Protein AF-0000000068500309 (afdb_homodimer)

Sequence (448 aa):
MSNIVNDLVEDYIRVTLKEKEGFLKDLEIYAEENSVPIIHKEVSDLLKVLLKVQKPKRILEVGCAIGYSSIFFATIIGKDADIITVERNEKMIEKAKENIKLAGFDNNITILEGDAEEKLSQVQGEFDLIFIDAAKGQYKLFFDLVIDKLKDGGLLVSDNILYKGMVAHDDFVVRRKKTIVKRMRNYLDYICNCDYLSTSLVPIGDGVALSYKESKRGDVDGIKMSNIVNDLVEDYIRVTLKEKEGFLKDLEIYAEENSVPIIHKEVSDLLKVLLKVQKPKRILEVGCAIGYSSIFFATIIGKDADIITVERNEKMIEKAKENIKLAGFDNNITILEGDAEEKLSQVQGEFDLIFIDAAKGQYKLFFDLVIDKLKDGGLLVSDNILYKGMVAHDDFVVRRKKTIVKRMRNYLDYICNCDYLSTSLVPIGDGVALSYKESKRGDVDGIK

Solvent-accessible surface area (backbone atoms only — not comparable to full-atom values): 23558 Å² total; per-residue (Å²): 132,60,57,35,39,31,66,58,39,52,50,37,49,55,66,49,39,64,75,71,63,66,69,62,36,52,50,51,52,50,25,64,77,66,72,45,87,69,84,45,71,56,43,52,32,43,48,48,41,50,43,68,53,55,58,54,43,32,34,40,33,37,53,35,55,56,31,61,66,62,49,53,51,32,67,74,58,38,92,67,25,38,34,40,27,22,37,58,52,64,70,32,46,54,46,15,52,50,47,33,48,74,71,69,37,60,91,29,49,45,77,46,80,34,56,56,73,65,52,50,67,66,59,78,74,67,20,40,31,38,38,40,56,53,75,74,67,45,61,57,61,53,45,68,60,43,56,84,31,42,33,72,69,11,38,38,36,37,50,50,62,28,53,58,26,25,49,40,36,71,92,58,50,51,79,95,45,48,67,41,34,51,51,43,47,52,36,50,45,46,52,27,63,44,88,32,37,45,41,19,67,41,59,43,75,41,14,34,33,43,30,33,25,69,42,60,85,87,67,70,53,81,82,110,133,58,55,35,39,32,66,58,38,51,50,37,48,56,67,49,38,64,76,72,62,68,69,61,36,53,49,52,53,50,26,63,76,66,72,47,87,68,84,45,70,56,44,51,32,43,49,49,41,50,43,68,53,56,59,54,43,32,36,40,35,38,53,33,56,55,30,60,65,63,49,53,51,34,67,73,58,39,91,67,24,39,35,41,29,22,36,60,55,66,71,34,47,55,46,15,54,52,47,34,48,74,72,69,36,61,91,29,48,44,77,46,80,35,56,56,75,66,52,50,67,64,59,78,74,69,21,39,30,38,38,39,56,51,76,75,68,47,59,57,60,54,43,68,59,42,56,85,33,40,33,71,68,12,38,40,37,36,50,50,62,27,55,59,27,25,51,40,35,71,92,58,49,49,79,95,45,49,66,40,34,52,52,43,47,53,39,51,44,44,52,28,63,42,91,32,36,45,42,20,69,41,59,42,76,41,14,35,33,43,31,33,26,70,42,59,85,85,62,60,87,65,88,117

InterPro domains:
  IPR002935 Class I-like SAM-dependent O-methyltransferase [PF01596] (38-213)
  IPR002935 Class I-like SAM-dependent O-methyltransferase [PS51682] (1-214)
  IPR029063 S-adenosyl-L-methionine-dependent methyltransferase superfamily [G3DSA:3.40.50.150] (2-222)
  IPR029063 S-adenosyl-L-methionine-dependent methyltransferase superfamily [SSF53335] (32-214)
  IPR043675 tRNA 5-hydroxyuridine methyltransferase [MF_02217] (4-214)
  IPR050362 Cation-dependent O-methyltransferase [PTHR10509] (17-212)

Structure (mmCIF, N/CA/C/O backbone):
data_AF-0000000068500309-model_v1
#
loop_
_entity.id
_entity.type
_entity.pdbx_description
1 polymer 'tRNA 5-hydroxyuridine methyltransferase'
#
loop_
_atom_site.group_PDB
_atom_site.id
_atom_site.type_symbol
_atom_site.label_atom_id
_atom_site.label_alt_id
_atom_site.label_comp_id
_atom_site.label_asym_id
_atom_site.label_entity_id
_atom_site.label_seq_id
_atom_site.pdbx_PDB_ins_code
_atom_site.Cartn_x
_atom_site.Cartn_y
_atom_site.Cartn_z
_atom_site.occupancy
_atom_site.B_iso_or_equiv
_atom_site.auth_seq_id
_atom_site.auth_comp_id
_atom_site.auth_asym_id
_atom_site.auth_atom_id
_atom_site.pdbx_PDB_model_num
ATOM 1 N N . MET A 1 1 ? 8.82 1.185 20.797 1 58.12 1 MET A N 1
ATOM 2 C CA . MET A 1 1 ? 8.469 -0.054 20.109 1 58.12 1 MET A CA 1
ATOM 3 C C . MET A 1 1 ? 7.023 -0.018 19.625 1 58.12 1 MET A C 1
ATOM 5 O O . MET A 1 1 ? 6.137 0.463 20.344 1 58.12 1 MET A O 1
ATOM 9 N N . SER A 1 2 ? 6.789 -0.14 18.25 1 79.19 2 SER A N 1
ATOM 10 C CA . SER A 1 2 ? 5.398 -0.108 17.797 1 79.19 2 SER A CA 1
ATOM 11 C C . SER A 1 2 ? 4.691 -1.424 18.094 1 79.19 2 SER A C 1
ATOM 13 O O . SER A 1 2 ? 5.332 -2.473 18.188 1 79.19 2 SER A O 1
ATOM 15 N N . ASN A 1 3 ? 3.506 -1.514 18.703 1 91.06 3 ASN A N 1
ATOM 16 C CA . ASN A 1 3 ? 2.668 -2.697 18.875 1 91.06 3 ASN A CA 1
ATOM 17 C C . ASN A 1 3 ? 2.066 -3.156 17.547 1 91.06 3 ASN A C 1
ATOM 19 O O . ASN A 1 3 ? 1.072 -3.887 17.531 1 91.06 3 ASN A O 1
ATOM 23 N N . ILE A 1 4 ? 2.736 -2.715 16.5 1 96.38 4 ILE A N 1
ATOM 24 C CA . ILE A 1 4 ? 2.129 -2.973 15.203 1 96.38 4 ILE A CA 1
ATOM 25 C C . ILE A 1 4 ? 2.893 -4.086 14.484 1 96.38 4 ILE A C 1
ATOM 27 O O . ILE A 1 4 ? 2.43 -5.227 14.43 1 96.38 4 ILE A O 1
ATOM 31 N N . VAL A 1 5 ? 4.109 -3.848 14.016 1 96.88 5 VAL A N 1
ATOM 32 C CA . VAL A 1 5 ? 4.988 -4.805 13.352 1 96.88 5 VAL A CA 1
ATOM 33 C C . VAL A 1 5 ? 6.082 -5.262 14.312 1 96.88 5 VAL A C 1
ATOM 35 O O . VAL A 1 5 ? 6.59 -4.465 15.109 1 96.88 5 VAL A O 1
ATOM 38 N N . ASN A 1 6 ? 6.422 -6.551 14.227 1 96.06 6 ASN A N 1
ATOM 39 C CA . ASN A 1 6 ? 7.539 -7.07 15.016 1 96.06 6 ASN A CA 1
ATOM 40 C C . ASN A 1 6 ? 8.805 -6.238 14.812 1 96.06 6 ASN A C 1
ATOM 42 O O . ASN A 1 6 ? 9.164 -5.922 13.68 1 96.06 6 ASN A O 1
ATOM 46 N N . ASP A 1 7 ? 9.477 -5.902 15.906 1 95.56 7 ASP A N 1
ATOM 47 C CA . ASP A 1 7 ? 10.625 -5 15.859 1 95.56 7 ASP A CA 1
ATOM 48 C C . ASP A 1 7 ? 11.727 -5.559 14.969 1 95.56 7 ASP A C 1
ATOM 50 O O . ASP A 1 7 ? 12.391 -4.809 14.242 1 95.56 7 ASP A O 1
ATOM 54 N N . LEU A 1 8 ? 11.961 -6.82 15.023 1 96 8 LEU A N 1
ATOM 55 C CA . LEU A 1 8 ? 13.008 -7.449 14.219 1 96 8 LEU A CA 1
ATOM 56 C C . LEU A 1 8 ? 12.664 -7.379 12.734 1 96 8 LEU A C 1
ATOM 58 O O . LEU A 1 8 ? 13.547 -7.184 11.898 1 96 8 LEU A O 1
ATOM 62 N N . VAL A 1 9 ? 11.398 -7.543 12.43 1 97.31 9 VAL A N 1
ATOM 63 C CA . VAL A 1 9 ? 10.938 -7.465 11.047 1 97.31 9 VAL A CA 1
ATOM 64 C C . VAL A 1 9 ? 11.07 -6.031 10.539 1 97.31 9 VAL A C 1
ATOM 66 O O . VAL A 1 9 ? 11.562 -5.805 9.43 1 97.31 9 VAL A O 1
ATOM 69 N N . GLU A 1 10 ? 10.633 -5.09 11.32 1 96.94 10 GLU A N 1
ATOM 70 C CA . GLU A 1 10 ? 10.734 -3.68 10.953 1 96.94 10 GLU A CA 1
ATOM 71 C C . GLU A 1 10 ? 12.188 -3.275 10.719 1 96.94 10 GLU A C 1
ATOM 73 O O . GLU A 1 10 ? 12.484 -2.566 9.75 1 96.94 10 GLU A O 1
ATOM 78 N N . ASP A 1 11 ? 13.078 -3.666 11.625 1 96.81 11 ASP A N 1
ATOM 79 C CA . ASP A 1 11 ? 14.5 -3.369 11.484 1 96.81 11 ASP A CA 1
ATOM 80 C C . ASP A 1 11 ? 15.062 -3.975 10.203 1 96.81 11 ASP A C 1
ATOM 82 O O . ASP A 1 11 ? 15.844 -3.33 9.5 1 96.81 11 ASP A O 1
ATOM 86 N N . TYR A 1 12 ? 14.719 -5.23 9.938 1 98.06 12 TYR A N 1
ATOM 87 C CA . TYR A 1 12 ? 15.172 -5.898 8.719 1 98.06 12 TYR A CA 1
ATOM 88 C C . TYR A 1 12 ? 14.758 -5.109 7.48 1 98.06 12 TYR A C 1
ATOM 90 O O . TYR A 1 12 ? 15.57 -4.898 6.574 1 98.06 12 TYR A O 1
ATOM 98 N N . ILE A 1 13 ? 13.477 -4.691 7.418 1 98.25 13 ILE A N 1
ATOM 99 C CA . ILE A 1 13 ? 12.945 -3.934 6.289 1 98.25 13 ILE A CA 1
ATOM 100 C C . ILE A 1 13 ? 13.734 -2.637 6.125 1 98.25 13 ILE A C 1
ATOM 102 O O . ILE A 1 13 ? 14.211 -2.328 5.027 1 98.25 13 ILE A O 1
ATOM 106 N N . ARG A 1 14 ? 13.953 -1.933 7.203 1 96.88 14 ARG A N 1
ATOM 107 C CA . ARG A 1 14 ? 14.609 -0.63 7.156 1 96.88 14 ARG A CA 1
ATOM 108 C C . ARG A 1 14 ? 16.062 -0.764 6.719 1 96.88 14 ARG A C 1
ATOM 110 O O . ARG A 1 14 ? 16.562 0.066 5.961 1 96.88 14 ARG A O 1
ATOM 117 N N . VAL A 1 15 ? 16.672 -1.811 7.133 1 96.75 15 VAL A N 1
ATOM 118 C CA . VAL A 1 15 ? 18.078 -2.02 6.812 1 96.75 15 VAL A CA 1
ATOM 119 C C . VAL A 1 15 ? 18.219 -2.475 5.363 1 96.75 15 VAL A C 1
ATOM 121 O O . VAL A 1 15 ? 19.172 -2.115 4.684 1 96.75 15 VAL A O 1
ATOM 124 N N . THR A 1 16 ? 17.266 -3.279 4.844 1 97.69 16 THR A N 1
ATOM 125 C CA . THR A 1 16 ? 17.328 -3.854 3.504 1 97.69 16 THR A CA 1
ATOM 126 C C . THR A 1 16 ? 17.062 -2.787 2.447 1 97.69 16 THR A C 1
ATOM 128 O O . THR A 1 16 ? 17.609 -2.838 1.348 1 97.69 16 THR A O 1
ATOM 131 N N . LEU A 1 17 ? 16.203 -1.835 2.801 1 96.88 17 LEU A N 1
ATOM 132 C CA . LEU A 1 17 ? 15.852 -0.767 1.873 1 96.88 17 LEU A CA 1
ATOM 133 C C . LEU A 1 17 ? 17.031 0.166 1.637 1 96.88 17 LEU A C 1
ATOM 135 O O . LEU A 1 17 ? 17.812 0.425 2.553 1 96.88 17 LEU A O 1
ATOM 139 N N . LYS A 1 18 ? 17.062 0.677 0.474 1 93.25 18 LYS A N 1
ATOM 140 C CA . LYS A 1 18 ? 18.125 1.622 0.119 1 93.25 18 LYS A CA 1
ATOM 141 C C . LYS A 1 18 ? 17.984 2.916 0.917 1 93.25 18 LYS A C 1
ATOM 143 O O . LYS A 1 18 ? 16.891 3.424 1.112 1 93.25 18 LYS A O 1
ATOM 148 N N . GLU A 1 19 ? 19.094 3.469 1.342 1 93.12 19 GLU A N 1
ATOM 149 C CA . GLU A 1 19 ? 19.094 4.742 2.055 1 93.12 19 GLU A CA 1
ATOM 150 C C . GLU A 1 19 ? 18.844 5.91 1.101 1 93.12 19 GLU A C 1
ATOM 152 O O . GLU A 1 19 ? 19.203 5.84 -0.077 1 93.12 19 GLU A O 1
ATOM 157 N N . LYS A 1 20 ? 18.25 6.918 1.725 1 94.06 20 LYS A N 1
ATOM 158 C CA . LYS A 1 20 ? 18.188 8.164 0.96 1 94.06 20 LYS A CA 1
ATOM 159 C C . LYS A 1 20 ? 19.562 8.789 0.806 1 94.06 20 LYS A C 1
ATOM 161 O O . LYS A 1 20 ? 20.484 8.484 1.575 1 94.06 20 LYS A O 1
ATOM 166 N N . GLU A 1 21 ? 19.688 9.57 -0.241 1 92.38 21 GLU A N 1
ATOM 167 C CA . GLU A 1 21 ? 20.953 10.25 -0.489 1 92.38 21 GLU A CA 1
ATOM 168 C C . GLU A 1 21 ? 20.734 11.758 -0.633 1 92.38 21 GLU A C 1
ATOM 170 O O . GLU A 1 21 ? 19.609 12.227 -0.734 1 92.38 21 GLU A O 1
ATOM 175 N N . GLY A 1 22 ? 21.781 12.484 -0.494 1 95.25 22 GLY A N 1
ATOM 176 C CA . GLY A 1 22 ? 21.734 13.922 -0.73 1 95.25 22 GLY A CA 1
ATOM 177 C C . GLY A 1 22 ? 20.969 14.68 0.341 1 95.25 22 GLY A C 1
ATOM 178 O O . GLY A 1 22 ? 21.109 14.383 1.53 1 95.25 22 GLY A O 1
ATOM 179 N N . PHE A 1 23 ? 20.25 15.648 -0.153 1 96.81 23 PHE A N 1
ATOM 180 C CA . PHE A 1 23 ? 19.625 16.594 0.76 1 96.81 23 PHE A CA 1
ATOM 181 C C . PHE A 1 23 ? 18.562 15.914 1.603 1 96.81 23 PHE A C 1
ATOM 183 O O . PHE A 1 23 ? 18.359 16.266 2.766 1 96.81 23 PHE A O 1
ATOM 190 N N . LEU A 1 24 ? 17.875 14.961 1.101 1 97.62 24 LEU A N 1
ATOM 191 C CA . LEU A 1 24 ? 16.875 14.227 1.861 1 97.62 24 LEU A CA 1
ATOM 192 C C . LEU A 1 24 ? 17.5 13.516 3.053 1 97.62 24 LEU A C 1
ATOM 194 O O . LEU A 1 24 ? 16.906 13.469 4.137 1 97.62 24 LEU A O 1
ATOM 198 N N . LYS A 1 25 ? 18.656 12.938 2.842 1 97.75 25 LYS A N 1
ATOM 199 C CA . LYS A 1 25 ? 19.359 12.289 3.945 1 97.75 25 LYS A CA 1
ATOM 200 C C . LYS A 1 25 ? 19.719 13.305 5.031 1 97.75 25 LYS A C 1
ATOM 202 O O . LYS A 1 25 ? 19.594 13.016 6.223 1 97.75 25 LYS A O 1
ATOM 207 N N . ASP A 1 26 ? 20.141 14.508 4.586 1 98 26 ASP A N 1
ATOM 208 C CA . ASP A 1 26 ? 20.453 15.586 5.523 1 98 26 ASP A CA 1
ATOM 209 C C . ASP A 1 26 ? 19.219 15.953 6.359 1 98 26 ASP A C 1
ATOM 211 O O . ASP A 1 26 ? 19.344 16.203 7.559 1 98 26 ASP A O 1
ATOM 215 N N . LEU A 1 27 ? 18.094 15.992 5.707 1 98.25 27 LEU A N 1
ATOM 216 C CA . LEU A 1 27 ? 16.859 16.328 6.406 1 98.25 27 LEU A CA 1
ATOM 217 C C . LEU A 1 27 ? 16.5 15.25 7.43 1 98.25 27 LEU A C 1
ATOM 219 O O . LEU A 1 27 ? 16.016 15.562 8.516 1 98.25 27 LEU A O 1
ATOM 223 N N . GLU A 1 28 ? 16.719 13.984 7.074 1 97.94 28 GLU A N 1
ATOM 224 C CA . GLU A 1 28 ? 16.469 12.891 8.008 1 97.94 28 GLU A CA 1
ATOM 225 C C . GLU A 1 28 ? 17.344 13.016 9.258 1 97.94 28 GLU A C 1
ATOM 227 O O . GLU A 1 28 ? 16.859 12.812 10.375 1 97.94 28 GLU A O 1
ATOM 232 N N . ILE A 1 29 ? 18.594 13.328 9.07 1 97.88 29 ILE A N 1
ATOM 233 C CA . ILE A 1 29 ? 19.531 13.5 10.172 1 97.88 29 ILE A CA 1
ATOM 234 C C . ILE A 1 29 ? 19.078 14.648 11.062 1 97.88 29 ILE A C 1
ATOM 236 O O . ILE A 1 29 ? 19 14.508 12.289 1 97.88 29 ILE A O 1
ATOM 240 N N . TYR A 1 30 ? 18.734 15.773 10.406 1 98.12 30 TYR A N 1
ATOM 241 C CA . TYR A 1 30 ? 18.266 16.938 11.156 1 98.12 30 TYR A CA 1
ATOM 242 C C . TYR A 1 30 ? 17.031 16.578 11.984 1 98.12 30 TYR A C 1
ATOM 244 O O . TYR A 1 30 ? 16.938 16.953 13.156 1 98.12 30 TYR A O 1
ATOM 252 N N . ALA A 1 31 ? 16.062 15.938 11.32 1 97.69 31 ALA A N 1
ATOM 253 C CA . ALA A 1 31 ? 14.812 15.578 11.992 1 97.69 31 ALA A CA 1
ATOM 254 C C . ALA A 1 31 ? 15.086 14.719 13.227 1 97.69 31 ALA A C 1
ATOM 256 O O . ALA A 1 31 ? 14.477 14.93 14.281 1 97.69 31 ALA A O 1
ATOM 257 N N . GLU A 1 32 ? 15.984 13.734 13.102 1 96.94 32 GLU A N 1
ATOM 258 C CA . GLU A 1 32 ? 16.344 12.867 14.211 1 96.94 32 GLU A CA 1
ATOM 259 C C . GLU A 1 32 ? 17.016 13.656 15.336 1 96.94 32 GLU A C 1
ATOM 261 O O . GLU A 1 32 ? 16.641 13.523 16.5 1 96.94 32 GLU A O 1
ATOM 266 N N . GLU A 1 33 ? 17.906 14.539 15.047 1 97.88 33 GLU A N 1
ATOM 267 C CA . GLU A 1 33 ? 18.672 15.305 16.016 1 97.88 33 GLU A CA 1
ATOM 268 C C . GLU A 1 33 ? 17.797 16.312 16.75 1 97.88 33 GLU A C 1
ATOM 270 O O . GLU A 1 33 ? 18.062 16.641 17.922 1 97.88 33 GLU A O 1
ATOM 275 N N . ASN A 1 34 ? 16.781 16.766 16.078 1 97.44 34 ASN A N 1
ATOM 276 C CA . ASN A 1 34 ? 15.953 17.812 16.656 1 97.44 34 ASN A CA 1
ATOM 277 C C . ASN A 1 34 ? 14.57 17.297 17.047 1 97.44 34 ASN A C 1
ATOM 279 O O . ASN A 1 34 ? 13.664 18.078 17.328 1 97.44 34 ASN A O 1
ATOM 283 N N . SER A 1 35 ? 14.344 15.992 16.922 1 96.12 35 SER A N 1
ATOM 284 C CA . SER A 1 35 ? 13.125 15.305 17.344 1 96.12 35 SER A CA 1
ATOM 285 C C . SER A 1 35 ? 11.914 15.82 16.578 1 96.12 35 SER A C 1
ATOM 287 O O . SER A 1 35 ? 10.875 16.109 17.172 1 96.12 35 SER A O 1
ATOM 289 N N . VAL A 1 36 ? 12.109 16.141 15.312 1 95.12 36 VAL A N 1
ATOM 290 C CA . VAL A 1 36 ? 11.016 16.5 14.406 1 95.12 36 VAL A CA 1
ATOM 291 C C . VAL A 1 36 ? 10.438 15.227 13.789 1 95.12 36 VAL A C 1
ATOM 293 O O . VAL A 1 36 ? 11.148 14.461 13.133 1 95.12 36 VAL A O 1
ATOM 296 N N . PRO A 1 37 ? 9.242 14.961 13.977 1 92.19 37 PRO A N 1
ATOM 297 C CA . PRO A 1 37 ? 8.656 13.758 13.375 1 92.19 37 PRO A CA 1
ATOM 298 C C . PRO A 1 37 ? 8.539 13.852 11.859 1 92.19 37 PRO A C 1
ATOM 300 O O . PRO A 1 37 ? 8.094 14.867 11.328 1 92.19 37 PRO A O 1
ATOM 303 N N . ILE A 1 38 ? 9.023 12.859 11.195 1 95 38 ILE A N 1
ATOM 304 C CA . ILE A 1 38 ? 8.852 12.68 9.758 1 95 38 ILE A CA 1
ATOM 305 C C . ILE A 1 38 ? 8.406 11.25 9.461 1 95 38 ILE A C 1
ATOM 307 O O . ILE A 1 38 ? 8.414 10.391 10.352 1 95 38 ILE A O 1
ATOM 311 N N . ILE A 1 39 ? 7.93 11.031 8.258 1 94.88 39 ILE A N 1
ATOM 312 C CA . ILE A 1 39 ? 7.5 9.68 7.898 1 94.88 39 ILE A CA 1
ATOM 313 C C . ILE A 1 39 ? 8.68 8.719 7.984 1 94.88 39 ILE A C 1
ATOM 315 O O . ILE A 1 39 ? 9.82 9.102 7.699 1 94.88 39 ILE A O 1
ATOM 319 N N . HIS A 1 40 ? 8.414 7.516 8.328 1 94.62 40 HIS A N 1
ATOM 320 C CA . HIS A 1 40 ? 9.43 6.48 8.453 1 94.62 40 HIS A CA 1
ATOM 321 C C . HIS A 1 40 ? 9.961 6.059 7.086 1 94.62 40 HIS A C 1
ATOM 323 O O . HIS 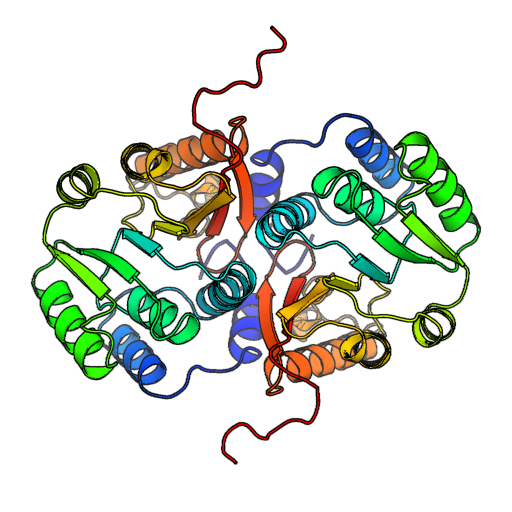A 1 40 ? 9.297 6.262 6.07 1 94.62 40 HIS A O 1
ATOM 329 N N . LYS A 1 41 ? 11.109 5.5 7.098 1 96.06 41 LYS A N 1
ATOM 330 C CA . LYS A 1 41 ? 11.812 5.098 5.879 1 96.06 41 LYS A CA 1
ATOM 331 C C . LYS A 1 41 ? 10.953 4.172 5.027 1 96.06 41 LYS A C 1
ATOM 333 O O . LYS A 1 41 ? 10.812 4.383 3.818 1 96.06 41 LYS A O 1
ATOM 338 N N . GLU A 1 42 ? 10.391 3.156 5.629 1 97.5 42 GLU A N 1
ATOM 339 C CA . GLU A 1 42 ? 9.617 2.168 4.887 1 97.5 42 GLU A CA 1
ATOM 340 C C . GLU A 1 42 ? 8.328 2.779 4.336 1 97.5 42 GLU A C 1
ATOM 342 O O . GLU A 1 42 ? 7.836 2.361 3.287 1 97.5 42 GLU A O 1
ATOM 347 N N . VAL A 1 43 ? 7.801 3.771 5.039 1 97.88 43 VAL A N 1
ATOM 348 C CA . VAL A 1 43 ? 6.613 4.465 4.551 1 97.88 43 VAL A CA 1
ATOM 349 C C . VAL A 1 43 ? 6.973 5.297 3.322 1 97.88 43 VAL A C 1
ATOM 351 O O . VAL A 1 43 ? 6.246 5.289 2.326 1 97.88 43 VAL A O 1
ATOM 354 N N . SER A 1 44 ? 8.094 6.008 3.414 1 97.94 44 SER A N 1
ATOM 355 C CA . SER A 1 44 ? 8.508 6.828 2.281 1 97.94 44 SER A CA 1
ATOM 356 C C . SER A 1 44 ? 8.734 5.977 1.035 1 97.94 44 SER A C 1
ATOM 358 O O . SER A 1 44 ? 8.445 6.414 -0.081 1 97.94 44 SER A O 1
ATOM 360 N N . ASP A 1 45 ? 9.234 4.746 1.181 1 98.19 45 ASP A N 1
ATOM 361 C CA . ASP A 1 45 ? 9.492 3.887 0.029 1 98.19 45 ASP A CA 1
ATOM 362 C C . ASP A 1 45 ? 8.188 3.373 -0.574 1 98.19 45 ASP A C 1
ATOM 364 O O . ASP A 1 45 ? 8.086 3.197 -1.79 1 98.19 45 ASP A O 1
ATOM 368 N N . LEU A 1 46 ? 7.211 3.1 0.295 1 98.69 46 LEU A N 1
ATOM 369 C CA . LEU A 1 46 ? 5.883 2.777 -0.217 1 98.69 46 LEU A CA 1
ATOM 370 C C . LEU A 1 46 ? 5.309 3.947 -1.007 1 98.69 46 LEU A C 1
ATOM 372 O O . LEU A 1 46 ? 4.809 3.766 -2.121 1 98.69 46 LEU A O 1
ATOM 376 N N . LEU A 1 47 ? 5.414 5.117 -0.476 1 98.56 47 LEU A N 1
ATOM 377 C CA . LEU A 1 47 ? 4.898 6.312 -1.136 1 98.56 47 LEU A CA 1
ATOM 378 C C . LEU A 1 47 ? 5.641 6.578 -2.441 1 98.56 47 LEU A C 1
ATOM 380 O O . LEU A 1 47 ? 5.039 7.023 -3.422 1 98.56 47 LEU A O 1
ATOM 384 N N . LYS A 1 48 ? 6.938 6.301 -2.434 1 98.44 48 LYS A N 1
ATOM 385 C CA . LYS A 1 48 ? 7.719 6.461 -3.654 1 98.44 48 LYS A CA 1
ATOM 386 C C . LYS A 1 48 ? 7.148 5.613 -4.789 1 98.44 48 LYS A C 1
ATOM 388 O O . LYS A 1 48 ? 6.941 6.109 -5.898 1 98.44 48 LYS A O 1
ATOM 393 N N . VAL A 1 49 ? 6.883 4.371 -4.5 1 98.69 49 VAL A N 1
ATOM 394 C CA . VAL A 1 49 ? 6.332 3.477 -5.512 1 98.69 49 VAL A CA 1
ATOM 395 C C . VAL A 1 49 ? 4.969 3.986 -5.969 1 98.69 49 VAL A C 1
ATOM 397 O O . VAL A 1 49 ? 4.688 4.039 -7.168 1 98.69 49 VAL A O 1
ATOM 400 N N . LEU A 1 50 ? 4.133 4.418 -5.031 1 98.62 50 LEU A N 1
ATOM 401 C CA . LEU A 1 50 ? 2.795 4.91 -5.348 1 98.62 50 LEU A CA 1
ATOM 402 C C . LEU A 1 50 ? 2.865 6.152 -6.227 1 98.62 50 LEU A C 1
ATOM 404 O O . LEU A 1 50 ? 2.105 6.277 -7.191 1 98.62 50 LEU A O 1
ATOM 408 N N . LEU A 1 51 ? 3.756 7.035 -5.918 1 98.38 51 LEU A N 1
ATOM 409 C CA . LEU A 1 51 ? 3.912 8.273 -6.68 1 98.38 51 LEU A CA 1
ATOM 410 C C . LEU A 1 51 ? 4.375 7.973 -8.102 1 98.38 51 LEU A C 1
ATOM 412 O O . LEU A 1 51 ? 3.912 8.609 -9.055 1 98.38 51 LEU A O 1
ATOM 416 N N . LYS A 1 52 ? 5.277 7.043 -8.227 1 98 52 LYS A N 1
ATOM 417 C CA . LYS A 1 52 ? 5.805 6.684 -9.539 1 98 52 LYS A CA 1
ATOM 418 C C . LYS A 1 52 ? 4.734 6.012 -10.398 1 98 52 LYS A C 1
ATOM 420 O O . LYS A 1 52 ? 4.691 6.207 -11.609 1 98 52 LYS A O 1
ATOM 425 N N . VAL A 1 53 ? 3.912 5.262 -9.75 1 97.88 53 VAL A N 1
ATOM 426 C CA . VAL A 1 53 ? 2.85 4.559 -10.461 1 97.88 53 VAL A CA 1
ATOM 427 C C . VAL A 1 53 ? 1.756 5.543 -10.859 1 97.88 53 VAL A C 1
ATOM 429 O O . VAL A 1 53 ? 1.288 5.531 -12 1 97.88 53 VAL A O 1
ATOM 432 N N . GLN A 1 54 ? 1.359 6.398 -9.969 1 97.56 54 GLN A N 1
ATOM 433 C CA . GLN A 1 54 ? 0.227 7.297 -10.18 1 97.56 54 GLN A CA 1
ATOM 434 C C . GLN A 1 54 ? 0.632 8.508 -11.008 1 97.56 54 GLN A C 1
ATOM 436 O O . GLN A 1 54 ? -0.17 9.031 -11.781 1 97.56 54 GLN A O 1
ATOM 441 N N . LYS A 1 55 ? 1.818 9.031 -10.695 1 96.69 55 LYS A N 1
ATOM 442 C CA . LYS A 1 55 ? 2.357 10.242 -11.305 1 96.69 55 LYS A CA 1
ATOM 443 C C . LYS A 1 55 ? 1.431 11.43 -11.078 1 96.69 55 LYS A C 1
ATOM 445 O O . LYS A 1 55 ? 1.063 12.133 -12.023 1 96.69 55 LYS A O 1
ATOM 450 N N . PRO A 1 56 ? 1.177 11.68 -9.805 1 97.75 56 PRO A N 1
ATOM 451 C CA . PRO A 1 56 ? 0.327 12.836 -9.508 1 97.75 56 PRO A CA 1
ATOM 452 C C . PRO A 1 56 ? 1.003 14.164 -9.836 1 97.75 56 PRO A C 1
ATOM 454 O O . PRO A 1 56 ? 2.219 14.297 -9.672 1 97.75 56 PRO A O 1
ATOM 457 N N . LYS A 1 57 ? 0.24 15.086 -10.258 1 96.25 57 LYS A N 1
ATOM 458 C CA . LYS A 1 57 ? 0.769 16.422 -10.539 1 96.25 57 LYS A CA 1
ATOM 459 C C . LYS A 1 57 ? 0.47 17.375 -9.391 1 96.25 57 LYS A C 1
ATOM 461 O O . LYS A 1 57 ? 1.345 18.141 -8.969 1 96.25 57 LYS A O 1
ATOM 466 N N . ARG A 1 58 ? -0.743 17.375 -8.93 1 98.56 58 ARG A N 1
ATOM 467 C CA . ARG A 1 58 ? -1.151 18.281 -7.859 1 98.56 58 ARG A CA 1
ATOM 468 C C . ARG A 1 58 ? -1.399 17.516 -6.562 1 98.56 58 ARG A C 1
ATOM 470 O O . ARG A 1 58 ? -2.25 16.625 -6.516 1 98.56 58 ARG A O 1
ATOM 477 N N . ILE A 1 59 ? -0.671 17.891 -5.469 1 98.69 59 ILE A N 1
ATOM 478 C CA . ILE A 1 59 ? -0.734 17.203 -4.188 1 98.69 59 ILE A CA 1
ATOM 479 C C . ILE A 1 59 ? -1.099 18.188 -3.084 1 98.69 59 ILE A C 1
ATOM 481 O O . ILE A 1 59 ? -0.584 19.312 -3.049 1 98.69 59 ILE A O 1
ATOM 485 N N . LEU A 1 60 ? -2.033 17.812 -2.26 1 98.25 60 LEU A N 1
ATOM 486 C CA . LEU A 1 60 ? -2.354 18.531 -1.036 1 98.25 60 LEU A CA 1
ATOM 487 C C . LEU A 1 60 ? -1.864 17.781 0.191 1 98.25 60 LEU A C 1
ATOM 489 O O . LEU A 1 60 ? -2.203 16.609 0.375 1 98.25 60 LEU A O 1
ATOM 493 N N . GLU A 1 61 ? -1.05 18.422 0.988 1 97.12 61 GLU A N 1
ATOM 494 C CA . GLU A 1 61 ? -0.5 17.844 2.209 1 97.12 61 GLU A CA 1
ATOM 495 C C . GLU A 1 61 ? -1.003 18.578 3.445 1 97.12 61 GLU A C 1
ATOM 497 O O . GLU A 1 61 ? -0.927 19.797 3.516 1 97.12 61 GLU A O 1
ATOM 502 N N . VAL A 1 62 ? -1.525 17.797 4.383 1 94.69 62 VAL A N 1
ATOM 503 C CA . VAL A 1 62 ? -1.927 18.344 5.672 1 94.69 62 VAL A CA 1
ATOM 504 C C . VAL A 1 62 ? -0.855 18.047 6.719 1 94.69 62 VAL A C 1
ATOM 506 O O . VAL A 1 62 ? -0.719 16.906 7.172 1 94.69 62 VAL A O 1
ATOM 509 N N . GLY A 1 63 ? -0.128 19.062 7.148 1 93.5 63 GLY A N 1
ATOM 510 C CA . GLY A 1 63 ? 1.019 18.906 8.023 1 93.5 63 GLY A CA 1
ATOM 511 C C . GLY A 1 63 ? 2.346 18.969 7.293 1 93.5 63 GLY A C 1
ATOM 512 O O . GLY A 1 63 ? 2.791 17.953 6.738 1 93.5 63 GLY A O 1
ATOM 513 N N . CYS A 1 64 ? 3.016 20.062 7.441 1 95.19 64 CYS A N 1
ATOM 514 C CA . CYS A 1 64 ? 4.238 20.312 6.684 1 95.19 64 CYS A CA 1
ATOM 515 C C . CYS A 1 64 ? 5.473 19.984 7.516 1 95.19 64 CYS A C 1
ATOM 517 O O . CYS A 1 64 ? 6.449 19.438 6.996 1 95.19 64 CYS A O 1
ATOM 519 N N . ALA A 1 65 ? 5.414 20.297 8.852 1 95.75 65 ALA A N 1
ATOM 520 C CA . ALA A 1 65 ? 6.59 20.25 9.719 1 95.75 65 ALA A CA 1
ATOM 521 C C . ALA A 1 65 ? 7.777 20.953 9.062 1 95.75 65 ALA A C 1
ATOM 523 O O . ALA A 1 65 ? 7.691 22.141 8.719 1 95.75 65 ALA A O 1
ATOM 524 N N . ILE A 1 66 ? 8.844 20.219 8.75 1 97.81 66 ILE A N 1
ATOM 525 C CA . ILE A 1 66 ? 10.031 20.875 8.211 1 97.81 66 ILE A CA 1
ATOM 526 C C . ILE A 1 66 ? 10.078 20.688 6.695 1 97.81 66 ILE A C 1
ATOM 528 O O . ILE A 1 66 ? 11.109 20.922 6.066 1 97.81 66 ILE A O 1
ATOM 532 N N . GLY A 1 67 ? 9.039 20.141 6.109 1 98.06 67 GLY A N 1
ATOM 533 C CA . GLY A 1 67 ? 8.898 20.047 4.664 1 98.06 67 GLY A CA 1
ATOM 534 C C . GLY A 1 67 ? 9.453 18.766 4.094 1 98.06 67 GLY A C 1
ATOM 535 O O . GLY A 1 67 ? 9.672 18.656 2.885 1 98.06 67 GLY A O 1
ATOM 536 N N . TYR A 1 68 ? 9.688 17.75 4.918 1 98.19 68 TYR A N 1
ATOM 537 C CA . TYR A 1 68 ? 10.336 16.516 4.465 1 98.19 68 TYR A CA 1
ATOM 538 C C . TYR A 1 68 ? 9.484 15.812 3.412 1 98.19 68 TYR A C 1
ATOM 540 O O . TYR A 1 68 ? 9.961 15.523 2.314 1 98.19 68 TYR A O 1
ATOM 548 N N . SER A 1 69 ? 8.195 15.57 3.711 1 97.88 69 SER A N 1
ATOM 549 C CA . SER A 1 69 ? 7.344 14.82 2.797 1 97.88 69 SER A CA 1
ATOM 550 C C . SER A 1 69 ? 7.113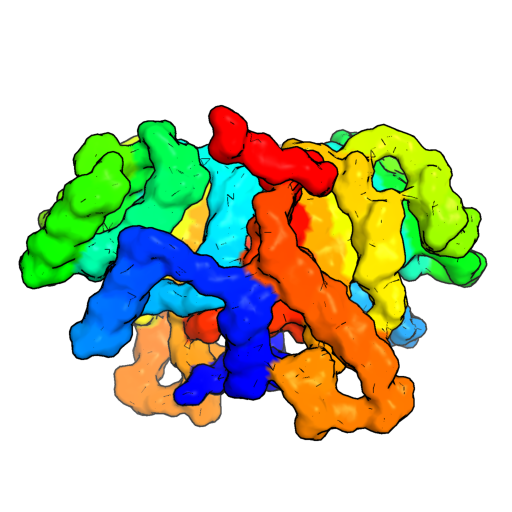 15.586 1.499 1 97.88 69 SER A C 1
ATOM 552 O O . SER A 1 69 ? 7.188 15.008 0.411 1 97.88 69 SER A O 1
ATOM 554 N N . SER A 1 70 ? 6.902 16.875 1.612 1 98.06 70 SER A N 1
ATOM 555 C CA . SER A 1 70 ? 6.695 17.688 0.422 1 98.06 70 SER A CA 1
ATOM 556 C C . SER A 1 70 ? 7.91 17.641 -0.499 1 98.06 70 SER A C 1
ATOM 558 O O . SER A 1 70 ? 7.77 17.484 -1.714 1 98.06 70 SER A O 1
ATOM 560 N N . ILE A 1 71 ? 9.07 17.797 0.083 1 98.44 71 ILE A N 1
ATOM 561 C CA . ILE A 1 71 ? 10.305 17.781 -0.69 1 98.44 71 ILE A CA 1
ATOM 562 C C . ILE A 1 71 ? 10.516 16.391 -1.295 1 98.44 71 ILE A C 1
ATOM 564 O O . ILE A 1 71 ? 10.898 16.266 -2.459 1 98.44 71 ILE A O 1
ATOM 568 N N . PHE A 1 72 ? 10.234 15.359 -0.489 1 98.38 72 PHE A N 1
ATOM 569 C CA . PHE A 1 72 ? 10.336 13.984 -0.955 1 98.38 72 PHE A CA 1
ATOM 570 C C . PHE A 1 72 ? 9.438 13.758 -2.166 1 98.38 72 PHE A C 1
ATOM 572 O O . PHE A 1 72 ? 9.875 13.203 -3.176 1 98.38 72 PHE A O 1
ATOM 579 N N . PHE A 1 73 ? 8.133 14.266 -2.104 1 98.44 73 PHE A N 1
ATOM 580 C CA . PHE A 1 73 ? 7.199 14.141 -3.213 1 98.44 73 PHE A CA 1
ATOM 581 C C . PHE A 1 73 ? 7.727 14.867 -4.449 1 98.44 73 PHE A C 1
ATOM 583 O O . PHE A 1 73 ? 7.727 14.305 -5.547 1 98.44 73 PHE A O 1
ATOM 590 N N . ALA A 1 74 ? 8.227 16.047 -4.25 1 98.19 74 ALA A N 1
ATOM 591 C CA . ALA A 1 74 ? 8.711 16.859 -5.359 1 98.19 74 ALA A CA 1
ATOM 592 C C . ALA A 1 74 ? 9.914 16.203 -6.031 1 98.19 74 ALA A C 1
ATOM 594 O O . ALA A 1 74 ? 10.07 16.281 -7.254 1 98.19 74 ALA A O 1
ATOM 595 N N . THR A 1 75 ? 10.742 15.586 -5.223 1 97.56 75 THR A N 1
ATOM 596 C CA . THR A 1 75 ? 11.93 14.922 -5.75 1 97.56 75 THR A CA 1
ATOM 597 C C . THR A 1 75 ? 11.531 13.773 -6.676 1 97.56 75 THR A C 1
ATOM 599 O O . THR A 1 75 ? 12.211 13.516 -7.672 1 97.56 75 THR A O 1
ATOM 602 N N . ILE A 1 76 ? 10.461 13.109 -6.363 1 96.88 76 ILE A N 1
ATOM 603 C CA . ILE A 1 76 ? 10.023 11.953 -7.137 1 96.88 76 ILE A CA 1
ATOM 604 C C . ILE A 1 76 ? 9.289 12.422 -8.391 1 96.88 76 ILE A C 1
ATOM 606 O O . ILE A 1 76 ? 9.516 11.891 -9.484 1 96.88 76 ILE A O 1
ATOM 610 N N . ILE A 1 77 ? 8.469 13.414 -8.289 1 96.19 77 ILE A N 1
ATOM 611 C CA . ILE A 1 77 ? 7.605 13.867 -9.375 1 96.19 77 ILE A CA 1
ATOM 612 C C . ILE A 1 77 ? 8.398 14.742 -10.336 1 96.19 77 ILE A C 1
ATOM 614 O O . ILE A 1 77 ? 8.18 14.711 -11.547 1 96.19 77 ILE A O 1
ATOM 618 N N . GLY A 1 78 ? 9.273 15.57 -9.781 1 92.69 78 GLY A N 1
ATOM 619 C CA . GLY A 1 78 ? 10.109 16.438 -10.602 1 92.69 78 GLY A CA 1
ATOM 620 C C . GLY A 1 78 ? 9.523 17.828 -10.797 1 92.69 78 GLY A C 1
ATOM 621 O O . GLY A 1 78 ? 8.836 18.344 -9.914 1 92.69 78 GLY A O 1
ATOM 622 N N . LYS A 1 79 ? 9.812 18.406 -11.859 1 89.38 79 LYS A N 1
ATOM 623 C CA . LYS A 1 79 ? 9.547 19.828 -12.109 1 89.38 79 LYS A CA 1
ATOM 624 C C . LYS A 1 79 ? 8.047 20.094 -12.25 1 89.38 79 LYS A C 1
ATOM 626 O O . LYS A 1 79 ? 7.594 21.219 -12.086 1 89.38 79 LYS A O 1
ATOM 631 N N . ASP A 1 80 ? 7.262 19.078 -12.477 1 90.81 80 ASP A N 1
ATOM 632 C CA . ASP A 1 80 ? 5.832 19.25 -12.719 1 90.81 80 ASP A CA 1
ATOM 633 C C . ASP A 1 80 ? 5.043 19.188 -11.414 1 90.81 80 ASP A C 1
ATOM 635 O O . ASP A 1 80 ? 3.83 19.391 -11.398 1 90.81 80 ASP A O 1
ATOM 639 N N . ALA A 1 81 ? 5.727 19.016 -10.359 1 94.06 81 ALA A N 1
ATOM 640 C CA . ALA A 1 81 ? 5.043 18.859 -9.078 1 94.06 81 ALA A CA 1
ATOM 641 C C . ALA A 1 81 ? 4.418 20.188 -8.633 1 94.06 81 ALA A C 1
ATOM 643 O O . ALA A 1 81 ? 5.047 21.234 -8.719 1 94.06 81 ALA A O 1
ATOM 644 N N . ASP A 1 82 ? 3.193 20.188 -8.305 1 98.5 82 ASP A N 1
ATOM 645 C CA . ASP A 1 82 ? 2.482 21.281 -7.641 1 98.5 82 ASP A CA 1
ATOM 646 C C . ASP A 1 82 ? 1.935 20.828 -6.285 1 98.5 82 ASP A C 1
ATOM 648 O O . ASP A 1 82 ? 0.886 20.188 -6.219 1 98.5 82 ASP A O 1
ATOM 652 N N . ILE A 1 83 ? 2.643 21.234 -5.223 1 98.62 83 ILE A N 1
ATOM 653 C CA . ILE A 1 83 ? 2.338 20.734 -3.889 1 98.62 83 ILE A CA 1
ATOM 654 C C . ILE A 1 83 ? 1.933 21.891 -2.98 1 98.62 83 ILE A C 1
ATOM 656 O O . ILE A 1 83 ? 2.639 22.906 -2.898 1 98.62 83 ILE A O 1
ATOM 660 N N . ILE A 1 84 ? 0.821 21.781 -2.385 1 98.56 84 ILE A N 1
ATOM 661 C CA . ILE A 1 84 ? 0.371 22.703 -1.34 1 98.56 84 ILE A CA 1
ATOM 662 C C . ILE A 1 84 ? 0.401 21.984 0.013 1 98.56 84 ILE A C 1
ATOM 664 O O . ILE A 1 84 ? -0.101 20.875 0.146 1 98.56 84 ILE A O 1
ATOM 668 N N . THR A 1 85 ? 1.035 22.594 0.98 1 97.38 85 THR A N 1
ATOM 669 C CA . THR A 1 85 ? 1.082 22.047 2.332 1 97.38 85 THR A CA 1
ATOM 670 C C . THR A 1 85 ? 0.659 23.094 3.355 1 97.38 85 THR A C 1
ATOM 672 O O . THR A 1 85 ? 0.651 24.297 3.059 1 97.38 85 THR A O 1
ATOM 675 N N . VAL A 1 86 ? 0.264 22.609 4.562 1 96.06 86 VAL A N 1
ATOM 676 C CA . VAL A 1 86 ? -0.259 23.516 5.582 1 96.06 86 VAL A CA 1
ATOM 677 C C . VAL A 1 86 ? 0.509 23.312 6.887 1 96.06 86 VAL A C 1
ATOM 679 O O . VAL A 1 86 ? 0.809 22.188 7.273 1 96.06 86 VAL A O 1
ATOM 682 N N . GLU A 1 87 ? 0.828 24.359 7.508 1 95.31 87 GLU A N 1
ATOM 683 C CA . GLU A 1 87 ? 1.539 24.359 8.781 1 95.31 87 GLU A CA 1
ATOM 684 C C . GLU A 1 87 ? 1.238 25.609 9.586 1 95.31 87 GLU A C 1
ATOM 686 O O . GLU A 1 87 ? 1.127 26.703 9.023 1 95.31 87 GLU A O 1
ATOM 691 N N . ARG A 1 88 ? 1.118 25.438 10.883 1 95.12 88 ARG A N 1
ATOM 692 C CA . ARG A 1 88 ? 0.758 26.594 11.703 1 95.12 88 ARG A CA 1
ATOM 693 C C . ARG A 1 88 ? 1.925 27.016 12.586 1 95.12 88 ARG A C 1
ATOM 695 O O . ARG A 1 88 ? 1.977 28.156 13.039 1 95.12 88 ARG A O 1
ATOM 702 N N . ASN A 1 89 ? 2.828 26.078 12.906 1 95.12 89 ASN A N 1
ATOM 703 C CA . ASN A 1 89 ? 3.957 26.391 13.773 1 95.12 89 ASN A CA 1
ATOM 704 C C . ASN A 1 89 ? 4.992 27.266 13.062 1 95.12 89 ASN A C 1
ATOM 706 O O . ASN A 1 89 ? 5.637 26.812 12.117 1 95.12 89 ASN A O 1
ATOM 710 N N . GLU A 1 90 ? 5.262 28.438 13.586 1 97.19 90 GLU A N 1
ATOM 711 C CA . GLU A 1 90 ? 6.105 29.438 12.93 1 97.19 90 GLU A CA 1
ATOM 712 C C . GLU A 1 90 ? 7.535 28.922 12.773 1 97.19 90 GLU A C 1
ATOM 714 O O . GLU A 1 90 ? 8.172 29.156 11.742 1 97.19 90 GLU A O 1
ATOM 719 N N . LYS A 1 91 ? 7.988 28.281 13.781 1 97.25 91 LYS A N 1
ATOM 720 C CA . LYS A 1 91 ? 9.352 27.75 13.719 1 97.25 91 LYS A CA 1
ATOM 721 C C . LYS A 1 91 ? 9.484 26.688 12.641 1 97.25 91 LYS A C 1
ATOM 723 O O . LYS A 1 91 ? 10.469 26.656 11.906 1 97.25 91 LYS A O 1
ATOM 728 N N . MET A 1 92 ? 8.516 25.797 12.523 1 96.62 92 MET A N 1
ATOM 729 C CA . MET A 1 92 ? 8.5 24.766 11.5 1 96.62 92 MET A CA 1
ATOM 730 C C . MET A 1 92 ? 8.383 25.375 10.109 1 96.62 92 MET A C 1
ATOM 732 O O . MET A 1 92 ? 9.047 24.922 9.172 1 96.62 92 MET A O 1
ATOM 736 N N . ILE A 1 93 ? 7.551 26.391 9.969 1 98.06 93 ILE A N 1
ATOM 737 C CA . ILE A 1 93 ? 7.332 27.062 8.688 1 98.06 93 ILE A CA 1
ATOM 738 C C . ILE A 1 93 ? 8.641 27.656 8.188 1 98.06 93 ILE A C 1
ATOM 740 O O . ILE A 1 93 ? 9.008 27.484 7.023 1 98.06 93 ILE A O 1
ATOM 744 N N . GLU A 1 94 ? 9.344 28.328 9.039 1 98.38 94 GLU A N 1
ATOM 745 C CA . GLU A 1 94 ? 10.609 28.938 8.664 1 98.38 94 GLU A CA 1
ATOM 746 C C . GLU A 1 94 ? 11.617 27.891 8.195 1 98.38 94 GLU A C 1
ATOM 748 O O . GLU A 1 94 ? 12.281 28.078 7.172 1 98.38 94 GLU A O 1
ATOM 753 N N . LYS A 1 95 ? 11.688 26.844 8.984 1 98.44 95 LYS A N 1
ATOM 754 C CA . LYS A 1 95 ? 12.602 25.766 8.633 1 98.44 95 LYS A CA 1
ATOM 755 C C . LYS A 1 95 ? 12.188 25.109 7.316 1 98.44 95 LYS A C 1
ATOM 757 O O . LYS A 1 95 ? 13.039 24.75 6.496 1 98.44 95 LYS A O 1
ATOM 762 N N . ALA A 1 96 ? 10.914 24.922 7.125 1 98.56 96 ALA A N 1
ATOM 763 C CA . ALA A 1 96 ? 10.406 24.328 5.895 1 98.56 96 ALA A CA 1
ATOM 764 C C . ALA A 1 96 ? 10.734 25.203 4.684 1 98.56 96 ALA A C 1
ATOM 766 O O . ALA A 1 96 ? 11.172 24.688 3.646 1 98.56 96 ALA A O 1
ATOM 767 N N . LYS A 1 97 ? 10.547 26.484 4.797 1 98.69 97 LYS A N 1
ATOM 768 C CA . LYS A 1 97 ? 10.867 27.406 3.711 1 98.69 97 LYS 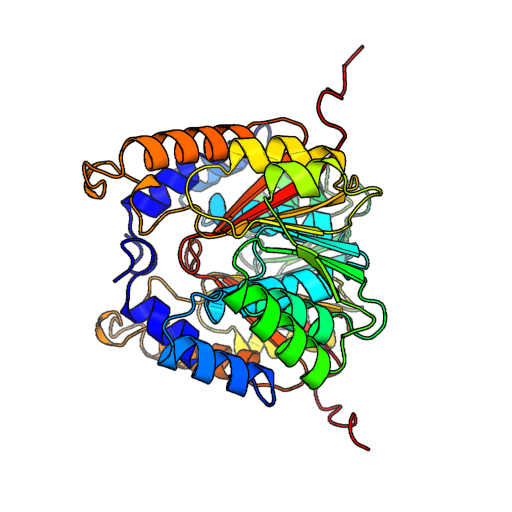A CA 1
ATOM 769 C C . LYS A 1 97 ? 12.344 27.328 3.328 1 98.69 97 LYS A C 1
ATOM 771 O O . LYS A 1 97 ? 12.68 27.266 2.145 1 98.69 97 LYS A O 1
ATOM 776 N N . GLU A 1 98 ? 13.148 27.281 4.316 1 98.62 98 GLU A N 1
ATOM 777 C CA . GLU A 1 98 ? 14.586 27.141 4.094 1 98.62 98 GLU A CA 1
ATOM 778 C C . GLU A 1 98 ? 14.906 25.844 3.369 1 98.62 98 GLU A C 1
ATOM 780 O O . GLU A 1 98 ? 15.656 25.844 2.391 1 98.62 98 GLU A O 1
ATOM 785 N N . ASN A 1 99 ? 14.375 24.734 3.867 1 98.81 99 ASN A N 1
ATOM 786 C CA . ASN A 1 99 ? 14.641 23.422 3.299 1 98.81 99 ASN A CA 1
ATOM 787 C C . ASN A 1 99 ? 14.141 23.312 1.861 1 98.81 99 ASN A C 1
ATOM 789 O O . ASN A 1 99 ? 14.828 22.766 1 1 98.81 99 ASN A O 1
ATOM 793 N N . ILE A 1 100 ? 12.93 23.891 1.604 1 98.62 100 ILE A N 1
ATOM 794 C CA . ILE A 1 100 ? 12.32 23.844 0.279 1 98.62 100 ILE A CA 1
ATOM 795 C C . ILE A 1 100 ? 13.18 24.625 -0.712 1 98.62 100 ILE A C 1
ATOM 797 O O . ILE A 1 100 ? 13.422 24.156 -1.831 1 98.62 100 ILE A O 1
ATOM 801 N N . LYS A 1 101 ? 13.672 25.734 -0.251 1 98.38 101 LYS A N 1
ATOM 802 C CA . LYS A 1 101 ? 14.547 26.547 -1.082 1 98.38 101 LYS A CA 1
ATOM 803 C C . LYS A 1 101 ? 15.859 25.828 -1.378 1 98.38 101 LYS A C 1
ATOM 805 O O . LYS A 1 101 ? 16.297 25.781 -2.527 1 98.38 101 LYS A O 1
ATOM 810 N N . LEU A 1 102 ? 16.438 25.234 -0.399 1 98.19 102 LEU A N 1
ATOM 811 C CA . LEU A 1 102 ? 17.688 24.516 -0.552 1 98.19 102 LEU A CA 1
ATOM 812 C C . LEU A 1 102 ? 17.531 23.328 -1.487 1 98.19 102 LEU A C 1
ATOM 814 O O . LEU A 1 102 ? 18.453 22.984 -2.223 1 98.19 102 LEU A O 1
ATOM 818 N N . ALA A 1 103 ? 16.359 22.75 -1.458 1 97.56 103 ALA A N 1
ATOM 819 C CA . ALA A 1 103 ? 16.078 21.578 -2.295 1 97.56 103 ALA A CA 1
ATOM 820 C C . ALA A 1 103 ? 15.766 22 -3.727 1 97.56 103 ALA A C 1
ATOM 822 O O . ALA A 1 103 ? 15.695 21.156 -4.625 1 97.56 103 ALA A O 1
ATOM 823 N N . GLY A 1 104 ? 15.523 23.266 -3.916 1 97.38 104 GLY A N 1
ATOM 824 C CA . GLY A 1 104 ? 15.266 23.797 -5.25 1 97.38 104 GLY A CA 1
ATOM 825 C C . GLY A 1 104 ? 13.812 23.641 -5.676 1 97.38 104 GLY A C 1
ATOM 826 O O . GLY A 1 104 ? 13.516 23.578 -6.867 1 97.38 104 GLY A O 1
ATOM 827 N N . PHE A 1 105 ? 12.859 23.625 -4.684 1 98.06 105 PHE A N 1
ATOM 828 C CA . PHE A 1 105 ? 11.469 23.375 -5.023 1 98.06 105 PHE A CA 1
ATOM 829 C C . PHE A 1 105 ? 10.578 24.531 -4.602 1 98.06 105 PHE A C 1
ATOM 831 O O . PHE A 1 105 ? 9.383 24.359 -4.379 1 98.06 105 PHE A O 1
ATOM 838 N N . ASP A 1 106 ? 11.148 25.719 -4.488 1 96 106 ASP A N 1
ATOM 839 C CA . ASP A 1 106 ? 10.414 26.891 -4.004 1 96 106 ASP A CA 1
ATOM 840 C C . ASP A 1 106 ? 9.305 27.281 -4.973 1 96 106 ASP A C 1
ATOM 842 O O . ASP A 1 106 ? 8.328 27.922 -4.578 1 96 106 ASP A O 1
ATOM 846 N N . ASN A 1 107 ? 9.375 26.828 -6.238 1 97.31 107 ASN A N 1
ATOM 847 C CA . ASN A 1 107 ? 8.32 27.094 -7.211 1 97.31 107 ASN A CA 1
ATOM 848 C C . ASN A 1 107 ? 7.309 25.953 -7.266 1 97.31 107 ASN A C 1
ATOM 850 O O . ASN A 1 107 ? 6.258 26.078 -7.895 1 97.31 107 ASN A O 1
ATOM 854 N N . ASN A 1 108 ? 7.566 24.844 -6.609 1 98.19 108 ASN A N 1
ATOM 855 C CA . ASN A 1 108 ? 6.742 23.641 -6.688 1 98.19 108 ASN A CA 1
ATOM 856 C C . ASN A 1 108 ? 5.918 23.438 -5.418 1 98.19 108 ASN A C 1
ATOM 858 O O . ASN A 1 108 ? 4.859 22.812 -5.449 1 98.19 108 ASN A O 1
ATOM 862 N N . ILE A 1 109 ? 6.438 23.984 -4.301 1 98.62 109 ILE A N 1
ATOM 863 C CA . ILE A 1 109 ? 5.816 23.734 -3.002 1 98.62 109 ILE A CA 1
ATOM 864 C C . ILE A 1 109 ? 5.359 25.047 -2.387 1 98.62 109 ILE A C 1
ATOM 866 O O . ILE A 1 109 ? 6.156 25.984 -2.225 1 98.62 109 ILE A O 1
ATOM 870 N N . THR A 1 110 ? 4.145 25.141 -2.061 1 98.31 110 THR A N 1
ATOM 871 C CA . THR A 1 110 ? 3.564 26.312 -1.399 1 98.31 110 THR A CA 1
ATOM 872 C C . THR A 1 110 ? 3.117 25.953 0.016 1 98.31 110 THR A C 1
ATOM 874 O O . THR A 1 110 ? 2.385 24.984 0.219 1 98.31 110 THR A O 1
ATOM 877 N N . ILE A 1 111 ? 3.514 26.75 0.976 1 98.25 111 ILE A N 1
ATOM 878 C CA . ILE A 1 111 ? 3.1 26.547 2.359 1 98.25 111 ILE A CA 1
ATOM 879 C C . ILE A 1 111 ? 1.965 27.516 2.703 1 98.25 111 ILE A C 1
ATOM 881 O O . ILE A 1 111 ? 2.131 28.734 2.621 1 98.25 111 ILE A O 1
ATOM 885 N N . LEU A 1 112 ? 0.876 26.984 2.986 1 97.94 112 LEU A N 1
ATOM 886 C CA . LEU A 1 112 ? -0.178 27.781 3.602 1 97.94 112 LEU A CA 1
ATOM 887 C C . LEU A 1 112 ? 0.027 27.875 5.109 1 97.94 112 LEU A C 1
ATOM 889 O O . LEU A 1 112 ? -0.045 26.875 5.82 1 97.94 112 LEU A O 1
ATOM 893 N N . GLU A 1 113 ? 0.226 29.062 5.559 1 97.56 113 GLU A N 1
ATOM 894 C CA . GLU A 1 113 ? 0.567 29.297 6.957 1 97.56 113 GLU A CA 1
ATOM 895 C C . GLU A 1 113 ? -0.682 29.562 7.793 1 97.56 113 GLU A C 1
ATOM 897 O O . GLU A 1 113 ? -1.411 30.531 7.539 1 97.56 113 GLU A O 1
ATOM 902 N N . GLY A 1 114 ? -0.918 28.703 8.742 1 95.31 114 GLY A N 1
ATOM 903 C CA . GLY A 1 114 ? -2.066 28.891 9.617 1 95.31 114 GLY A CA 1
ATOM 904 C C . GLY A 1 114 ? -2.725 27.594 10.031 1 95.31 114 GLY A C 1
ATOM 905 O O . GLY A 1 114 ? -2.143 26.516 9.867 1 95.31 114 GLY A O 1
ATOM 906 N N . ASP A 1 115 ? -3.883 27.719 10.562 1 92.62 115 ASP A N 1
ATOM 907 C CA . ASP A 1 115 ? -4.648 26.578 11.016 1 92.62 115 ASP A CA 1
ATOM 908 C C . ASP A 1 115 ? -5.137 25.734 9.844 1 92.62 115 ASP A C 1
ATOM 910 O O . ASP A 1 115 ? -5.648 26.281 8.859 1 92.62 115 ASP A O 1
ATOM 914 N N . ALA A 1 116 ? -4.953 24.469 9.945 1 91.06 116 ALA A N 1
ATOM 915 C CA . ALA A 1 116 ? -5.254 23.562 8.836 1 91.06 116 ALA A CA 1
ATOM 916 C C . ALA A 1 116 ? -6.723 23.656 8.43 1 91.06 116 ALA A C 1
ATOM 918 O O . ALA A 1 116 ? -7.043 23.719 7.242 1 91.06 116 ALA 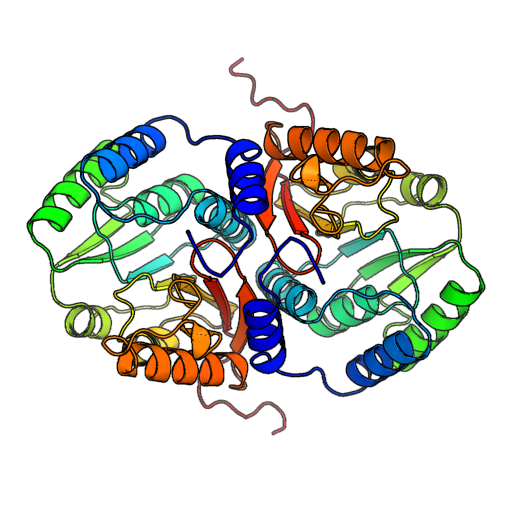A O 1
ATOM 919 N 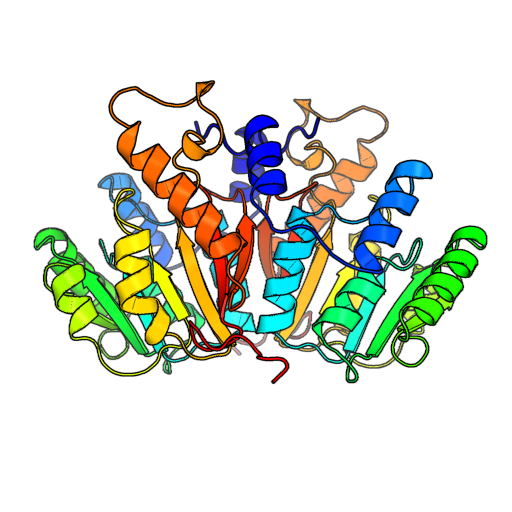N . GLU A 1 117 ? -7.621 23.625 9.414 1 91 117 GLU A N 1
ATOM 920 C CA . GLU A 1 117 ? -9.047 23.672 9.102 1 91 117 GLU A CA 1
ATOM 921 C C . GLU A 1 117 ? -9.391 24.922 8.305 1 91 117 GLU A C 1
ATOM 923 O O . GLU A 1 117 ? -10.133 24.859 7.316 1 91 117 GLU A O 1
ATOM 928 N N . GLU A 1 118 ? -8.852 26.031 8.719 1 94 118 GLU A N 1
ATOM 929 C CA . GLU A 1 118 ? -9.102 27.312 8.055 1 94 118 GLU A CA 1
ATOM 930 C C . GLU A 1 118 ? -8.5 27.328 6.656 1 94 118 GLU A C 1
ATOM 932 O O . GLU A 1 118 ? -9.172 27.688 5.688 1 94 118 GLU A O 1
ATOM 937 N N . LYS A 1 119 ? -7.277 26.938 6.512 1 94.81 119 LYS A N 1
ATOM 938 C CA . LYS A 1 119 ? -6.551 27.047 5.25 1 94.81 119 LYS A CA 1
ATOM 939 C C . LYS A 1 119 ? -7.066 26.047 4.227 1 94.81 119 LYS A C 1
ATOM 941 O O . LYS A 1 119 ? -7.172 26.359 3.039 1 94.81 119 LYS A O 1
ATOM 946 N N . LEU A 1 120 ? -7.383 24.828 4.688 1 93.75 120 LEU A N 1
ATOM 947 C CA . LEU A 1 120 ? -7.863 23.797 3.787 1 93.75 120 LEU A CA 1
ATOM 948 C C . LEU A 1 120 ? -9.211 24.172 3.178 1 93.75 120 LEU A C 1
ATOM 950 O O . LEU A 1 120 ? -9.492 23.828 2.029 1 93.75 120 LEU A O 1
ATOM 954 N N . SER A 1 121 ? -10 24.844 3.969 1 93.06 121 SER A N 1
ATOM 955 C CA . SER A 1 121 ? -11.305 25.266 3.475 1 93.06 121 SER A CA 1
ATOM 956 C C . SER A 1 121 ? -11.156 26.281 2.342 1 93.06 121 SER A C 1
ATOM 958 O O . SER A 1 121 ? -12.039 26.406 1.492 1 93.06 121 SER A O 1
ATOM 960 N N . GLN A 1 122 ? -10.016 26.938 2.273 1 92.75 122 GLN A N 1
ATOM 961 C CA . GLN A 1 122 ? -9.812 28.016 1.308 1 92.75 122 GLN A CA 1
ATOM 962 C C . GLN A 1 122 ? -9.07 27.5 0.072 1 92.75 122 GLN A C 1
ATOM 964 O O . GLN A 1 122 ? -9.016 28.203 -0.948 1 92.75 122 GLN A O 1
ATOM 969 N N . VAL A 1 123 ? -8.531 26.359 0.216 1 94.56 123 VAL A N 1
ATOM 970 C CA . VAL A 1 123 ? -7.781 25.812 -0.908 1 94.56 123 VAL A CA 1
ATOM 971 C C . VAL A 1 123 ? -8.734 25.469 -2.053 1 94.56 123 VAL A C 1
ATOM 973 O O . VAL A 1 123 ? -9.812 24.922 -1.828 1 94.56 123 VAL A O 1
ATOM 976 N N . GLN A 1 124 ? -8.359 25.875 -3.266 1 92.56 124 GLN A N 1
ATOM 977 C CA . GLN A 1 124 ? -9.195 25.656 -4.438 1 92.56 124 GLN A CA 1
ATOM 978 C C . GLN A 1 124 ? -8.562 24.641 -5.387 1 92.56 124 GLN A C 1
ATOM 980 O O . GLN A 1 124 ? -7.355 24.391 -5.32 1 92.56 124 GLN A O 1
ATOM 985 N N . GLY A 1 125 ? -9.484 24.062 -6.242 1 93.94 125 GLY A N 1
ATOM 986 C CA . GLY A 1 125 ? -9.016 23.125 -7.254 1 93.94 125 GLY A CA 1
ATOM 987 C C . GLY A 1 125 ? -9.078 21.688 -6.809 1 93.94 125 GLY A C 1
ATOM 988 O O . GLY A 1 125 ? -9.562 21.391 -5.711 1 93.94 125 GLY A O 1
ATOM 989 N N . GLU A 1 126 ? -8.656 20.828 -7.758 1 97.25 126 GLU A N 1
ATOM 990 C CA . GLU A 1 126 ? -8.68 19.391 -7.508 1 97.25 126 GLU A CA 1
ATOM 991 C C . GLU A 1 126 ? -7.27 18.812 -7.391 1 97.25 126 GLU A C 1
ATOM 993 O O . GLU A 1 126 ? -6.324 19.359 -7.969 1 97.25 126 GLU A O 1
ATOM 998 N N . PHE A 1 127 ? -7.172 17.844 -6.695 1 98.69 127 PHE A N 1
ATOM 999 C CA . PHE A 1 127 ? -5.879 17.234 -6.422 1 98.69 127 PHE A CA 1
ATOM 1000 C C . PHE A 1 127 ? -5.867 15.766 -6.855 1 98.69 127 PHE A C 1
ATOM 1002 O O . PHE A 1 127 ? -6.895 15.086 -6.789 1 98.69 127 PHE A O 1
ATOM 1009 N N . ASP A 1 128 ? -4.715 15.336 -7.332 1 98.75 128 ASP A N 1
ATOM 1010 C CA . ASP A 1 128 ? -4.52 13.93 -7.684 1 98.75 128 ASP A CA 1
ATOM 1011 C C . ASP A 1 128 ? -4.281 13.078 -6.438 1 98.75 128 ASP A C 1
ATOM 1013 O O . ASP A 1 128 ? -4.641 11.898 -6.406 1 98.75 128 ASP A O 1
ATOM 1017 N N . LEU A 1 129 ? -3.637 13.703 -5.461 1 98.81 129 LEU A N 1
ATOM 1018 C CA . LEU A 1 129 ? -3.264 13.016 -4.23 1 98.81 129 LEU A CA 1
ATOM 1019 C C . LEU A 1 129 ? -3.393 13.938 -3.027 1 98.81 129 LEU A C 1
ATOM 1021 O O . LEU A 1 129 ? -3.006 15.109 -3.096 1 98.81 129 LEU A O 1
ATOM 1025 N N . ILE A 1 130 ? -3.945 13.477 -2.008 1 98.31 130 ILE A N 1
ATOM 1026 C CA . ILE A 1 130 ? -4.004 14.172 -0.726 1 98.31 130 ILE A CA 1
ATOM 1027 C C . ILE A 1 130 ? -3.324 13.328 0.349 1 98.31 130 ILE A C 1
ATOM 1029 O O . ILE A 1 130 ? -3.58 12.125 0.457 1 98.31 130 ILE A O 1
ATOM 1033 N N . PHE A 1 131 ? -2.447 13.945 1.043 1 97.94 131 PHE A N 1
ATOM 1034 C CA . PHE A 1 131 ? -1.689 13.289 2.1 1 97.94 131 PHE A CA 1
ATOM 1035 C C . PHE A 1 131 ? -2.008 13.898 3.457 1 97.94 131 PHE A C 1
ATOM 1037 O O . PHE A 1 131 ? -1.675 15.055 3.715 1 97.94 131 PHE A O 1
ATOM 1044 N N . ILE A 1 132 ? -2.623 13.117 4.301 1 95.75 132 ILE A N 1
ATOM 1045 C CA . ILE A 1 132 ? -2.959 13.586 5.641 1 95.75 132 ILE A CA 1
ATOM 1046 C C . ILE A 1 132 ? -1.977 13 6.652 1 95.75 132 ILE A C 1
ATOM 1048 O O . ILE A 1 132 ? -1.942 11.789 6.871 1 95.75 132 ILE A O 1
ATOM 1052 N N . ASP A 1 133 ? -1.175 13.805 7.148 1 88.19 133 ASP A N 1
ATOM 1053 C CA . ASP A 1 133 ? -0.19 13.469 8.172 1 88.19 133 ASP A CA 1
ATOM 1054 C C . ASP A 1 133 ? -0.326 14.375 9.391 1 88.19 133 ASP A C 1
ATOM 1056 O O . ASP A 1 133 ? 0.604 15.109 9.727 1 88.19 133 ASP A O 1
ATOM 1060 N N . ALA A 1 134 ? -1.547 14.531 9.742 1 72.19 134 ALA A N 1
ATOM 1061 C CA . ALA A 1 134 ? -1.771 15.539 10.781 1 72.19 134 ALA A CA 1
ATOM 1062 C C . ALA A 1 134 ? -1.976 14.891 12.141 1 72.19 134 ALA A C 1
ATOM 1064 O O . ALA A 1 134 ? -2.127 13.672 12.242 1 72.19 134 ALA A O 1
ATOM 1065 N N . ALA A 1 135 ? -1.909 15.656 13.016 1 60.75 135 ALA A N 1
ATOM 1066 C CA . ALA A 1 135 ? -2.068 15.289 14.422 1 60.75 135 ALA A CA 1
ATOM 1067 C C . ALA A 1 135 ? -3.301 14.414 14.625 1 60.75 135 ALA A C 1
ATOM 1069 O O . ALA A 1 135 ? -4.344 14.648 14.008 1 60.75 135 ALA A O 1
ATOM 1070 N N . LYS A 1 136 ? -3.215 13.242 15.227 1 58.25 136 LYS A N 1
ATOM 1071 C CA . LYS A 1 136 ? -3.871 11.969 15.531 1 58.25 136 LYS A CA 1
ATOM 1072 C C . LYS A 1 136 ? -5.336 12.188 15.898 1 58.25 136 LYS A C 1
ATOM 1074 O O . LYS A 1 136 ? -6.168 11.305 15.688 1 58.25 136 LYS A O 1
ATOM 1079 N N . GLY A 1 137 ? -5.672 13.469 15.906 1 63 137 GLY A N 1
ATOM 1080 C CA . GLY A 1 137 ? -6.988 13.469 16.531 1 63 137 GLY A CA 1
ATOM 1081 C C . GLY A 1 137 ? -8.07 14.062 15.656 1 63 137 GLY A C 1
ATOM 1082 O O . GLY A 1 137 ? -9.25 14.047 16.016 1 63 137 GLY A O 1
ATOM 1083 N N . GLN A 1 138 ? -7.832 14.328 14.438 1 82.75 138 GLN A N 1
ATOM 1084 C CA . GLN A 1 138 ? -8.898 15.008 13.703 1 82.75 138 GLN A CA 1
ATOM 1085 C C . GLN A 1 138 ? -8.961 14.516 12.258 1 82.75 138 GLN A C 1
ATOM 1087 O O . GLN A 1 138 ? -9.211 15.305 11.336 1 82.75 138 GLN A O 1
ATOM 1092 N N . TYR A 1 139 ? -8.844 13.258 12.094 1 84.69 139 TYR A N 1
ATOM 1093 C CA . TYR A 1 139 ? -8.758 12.719 10.742 1 84.69 139 TYR A CA 1
ATOM 1094 C C . TYR A 1 139 ? -10.086 12.859 10.008 1 84.69 139 TYR A C 1
ATOM 1096 O O . TYR A 1 139 ? -10.125 13.289 8.852 1 84.69 139 TYR A O 1
ATOM 1104 N N . LYS A 1 140 ? -11.219 12.617 10.664 1 89.56 140 LYS A N 1
ATOM 1105 C CA . LYS A 1 140 ? -12.516 12.703 9.992 1 89.56 140 LYS A CA 1
ATOM 1106 C C . LYS A 1 140 ? -12.82 14.141 9.586 1 89.56 140 LYS A C 1
ATOM 1108 O O . LYS A 1 140 ? -13.383 14.383 8.516 1 89.56 140 LYS A O 1
ATOM 1113 N N . LEU A 1 141 ? -12.43 15.039 10.43 1 90 141 LEU A N 1
ATOM 1114 C CA . LEU A 1 141 ? -12.617 16.453 10.109 1 90 141 LEU A CA 1
ATOM 1115 C C . LEU A 1 141 ? -11.828 16.844 8.867 1 90 141 LEU A C 1
ATOM 1117 O O . LEU A 1 141 ? -12.383 17.438 7.938 1 90 141 LEU A O 1
ATOM 1121 N N . PHE A 1 142 ? -10.547 16.531 8.852 1 92.19 142 PHE A N 1
ATOM 1122 C CA . PHE A 1 142 ? -9.711 16.859 7.711 1 92.19 142 PHE A CA 1
ATOM 1123 C C . PHE A 1 142 ? -10.195 16.141 6.457 1 92.19 142 PHE A C 1
ATOM 1125 O O . PHE A 1 142 ? -10.227 16.719 5.371 1 92.19 142 PHE A O 1
ATOM 1132 N N . PHE A 1 143 ? -10.578 14.875 6.652 1 94.94 143 PHE A N 1
ATOM 1133 C CA . PHE A 1 143 ? -11.141 14.094 5.551 1 94.94 143 PHE A CA 1
ATOM 1134 C C . PHE A 1 143 ? -12.328 14.82 4.93 1 94.94 143 PHE A C 1
ATOM 1136 O O . PHE A 1 143 ? -12.383 15.008 3.711 1 94.94 143 PHE A O 1
ATOM 1143 N N . ASP A 1 144 ? -13.211 15.328 5.742 1 93.94 144 ASP A N 1
ATOM 1144 C CA . ASP A 1 144 ? -14.43 15.977 5.262 1 93.94 144 ASP A CA 1
ATOM 1145 C C . ASP A 1 144 ? -14.102 17.281 4.543 1 93.94 144 ASP A C 1
ATOM 1147 O O . ASP A 1 144 ? -14.812 17.672 3.609 1 93.94 144 ASP A O 1
ATOM 1151 N N . LEU A 1 145 ? -13.062 17.875 4.898 1 93.25 145 LEU A N 1
ATOM 1152 C CA . LEU A 1 145 ? -12.672 19.156 4.316 1 93.25 145 LEU A CA 1
ATOM 1153 C C . LEU A 1 145 ? -12.008 18.953 2.957 1 93.25 145 LEU A C 1
ATOM 1155 O O . LEU A 1 145 ? -12.039 19.859 2.107 1 93.25 145 LEU A O 1
ATOM 1159 N N . VAL A 1 146 ? -11.445 17.703 2.742 1 95.19 146 VAL A N 1
ATOM 1160 C CA . VAL A 1 146 ? -10.539 17.672 1.6 1 95.19 146 VAL A CA 1
ATOM 1161 C C . VAL A 1 146 ? -11.016 16.625 0.591 1 95.19 146 VAL A C 1
ATOM 1163 O O . VAL A 1 146 ? -10.594 16.641 -0.566 1 95.19 146 VAL A O 1
ATOM 1166 N N . ILE A 1 147 ? -11.914 15.719 0.969 1 97 147 ILE A N 1
ATOM 1167 C CA . ILE A 1 147 ? -12.242 14.57 0.125 1 97 147 ILE A CA 1
ATOM 1168 C C . ILE A 1 147 ? -12.898 15.055 -1.164 1 97 147 ILE A C 1
ATOM 1170 O O . ILE A 1 147 ? -12.68 14.477 -2.232 1 97 147 ILE A O 1
ATOM 1174 N N . ASP A 1 148 ? -13.633 16.125 -1.103 1 96.5 148 ASP A N 1
ATOM 1175 C CA . ASP A 1 148 ? -14.328 16.625 -2.279 1 96.5 148 ASP A CA 1
ATOM 1176 C C . ASP A 1 148 ? -13.367 17.344 -3.225 1 96.5 148 ASP A C 1
ATOM 1178 O O . ASP A 1 148 ? -13.703 17.625 -4.375 1 96.5 148 ASP A O 1
ATOM 1182 N N . LYS A 1 149 ? -12.203 17.625 -2.746 1 97.5 149 LYS A N 1
ATOM 1183 C CA . LYS A 1 149 ? -11.164 18.25 -3.559 1 97.5 149 LYS A CA 1
ATOM 1184 C C . LYS A 1 149 ? -10.281 17.203 -4.234 1 97.5 149 LYS A C 1
ATOM 1186 O O . LYS A 1 149 ? -9.469 17.531 -5.098 1 97.5 149 LYS A O 1
ATOM 1191 N N . LEU A 1 150 ? -10.422 15.961 -3.844 1 98.31 150 LEU A N 1
ATOM 1192 C CA . LEU A 1 150 ? -9.711 14.867 -4.496 1 98.31 150 LEU A CA 1
ATOM 1193 C C . LEU A 1 150 ? -10.422 14.453 -5.781 1 98.31 150 LEU A C 1
ATOM 1195 O O . LEU A 1 150 ? -11.641 14.234 -5.781 1 98.31 150 LEU A O 1
ATOM 1199 N N . LYS A 1 151 ? -9.688 14.367 -6.875 1 98.12 151 LYS A N 1
ATOM 1200 C CA . LYS A 1 151 ? -10.25 13.922 -8.148 1 98.12 151 LYS A CA 1
ATOM 1201 C C . LYS A 1 151 ? -10.812 12.508 -8.031 1 98.12 151 LYS A C 1
ATOM 1203 O O . LYS A 1 151 ? -10.297 11.688 -7.27 1 98.12 151 LYS A O 1
ATOM 1208 N N . ASP A 1 152 ? -11.914 12.266 -8.844 1 97.56 152 ASP A N 1
ATOM 1209 C CA . ASP A 1 152 ? -12.211 10.852 -9.078 1 97.56 152 ASP A CA 1
ATOM 1210 C C . ASP A 1 152 ? -11.008 10.133 -9.68 1 97.56 152 ASP A C 1
ATOM 1212 O O . ASP A 1 152 ? -10.406 10.609 -10.641 1 97.56 152 ASP A O 1
ATOM 1216 N N . GLY A 1 153 ? -10.664 9.062 -9.031 1 97.81 153 GLY A N 1
ATOM 1217 C CA . GLY A 1 153 ? -9.453 8.375 -9.445 1 97.81 153 GLY A CA 1
ATOM 1218 C C . GLY A 1 153 ? -8.227 8.82 -8.664 1 97.81 153 GLY A C 1
ATOM 1219 O O . GLY A 1 153 ? -7.129 8.297 -8.883 1 97.81 153 GLY A O 1
ATOM 1220 N N . GLY A 1 154 ? -8.453 9.812 -7.75 1 98.62 154 GLY A N 1
ATOM 1221 C CA . GLY A 1 154 ? -7.359 10.273 -6.91 1 98.62 154 GLY A CA 1
ATOM 1222 C C . GLY A 1 154 ? -7.09 9.367 -5.723 1 98.62 154 GLY A C 1
ATOM 1223 O O . GLY A 1 154 ? -7.863 8.445 -5.453 1 98.62 154 GLY A O 1
ATOM 1224 N N . LEU A 1 155 ? -5.992 9.602 -5.039 1 98.81 155 LEU A N 1
ATOM 1225 C CA . LEU A 1 155 ? -5.578 8.781 -3.912 1 98.81 155 LEU A CA 1
ATOM 1226 C C . LEU A 1 155 ? -5.469 9.609 -2.639 1 98.81 155 LEU A C 1
ATOM 1228 O O . LEU A 1 155 ? -4.836 10.672 -2.637 1 98.81 155 LEU A O 1
ATOM 1232 N N . LEU A 1 156 ? -6.148 9.211 -1.601 1 98.44 156 LEU A N 1
ATOM 1233 C CA . LEU A 1 156 ? -5.996 9.758 -0.257 1 98.44 156 LEU A CA 1
ATOM 1234 C C . LEU A 1 156 ? -5.105 8.859 0.599 1 98.44 156 LEU A C 1
ATOM 1236 O O . LEU A 1 156 ? -5.367 7.664 0.729 1 98.44 156 LEU A O 1
ATOM 1240 N N . VAL A 1 157 ? -4.027 9.445 1.121 1 98.44 157 VAL A N 1
ATOM 1241 C CA . VAL A 1 157 ? -3.127 8.727 2.014 1 98.44 157 VAL A CA 1
ATOM 1242 C C . VAL A 1 157 ? -3.252 9.281 3.432 1 98.44 157 VAL A C 1
ATOM 1244 O O . VAL A 1 157 ? -3.014 10.469 3.662 1 98.44 157 VAL A O 1
ATOM 1247 N N . SER A 1 158 ? -3.648 8.461 4.348 1 97 158 SER A N 1
ATOM 1248 C CA . SER A 1 158 ? -3.705 8.805 5.766 1 97 158 SER A CA 1
ATOM 1249 C C . SER A 1 158 ? -2.615 8.086 6.555 1 97 158 SER A C 1
ATOM 1251 O O . SER A 1 158 ? -2.611 6.859 6.641 1 97 158 SER A O 1
ATOM 1253 N N . ASP A 1 159 ? -1.78 8.828 7.152 1 95.38 159 ASP A N 1
ATOM 1254 C CA . ASP A 1 159 ? -0.666 8.25 7.898 1 95.38 159 ASP A CA 1
ATOM 1255 C C . ASP A 1 159 ? -1.01 8.117 9.383 1 95.38 159 ASP A C 1
ATOM 1257 O O . ASP A 1 159 ? -2.031 8.633 9.836 1 95.38 159 ASP A O 1
ATOM 1261 N N . ASN A 1 160 ? -0.25 7.258 10.164 1 94 160 ASN A N 1
ATOM 1262 C CA . ASN A 1 160 ? -0.315 7.051 11.609 1 94 160 ASN A CA 1
ATOM 1263 C C . ASN A 1 160 ? -1.693 6.562 12.039 1 94 160 ASN A C 1
ATOM 1265 O O . ASN A 1 160 ? -2.182 6.938 13.109 1 94 160 ASN A O 1
ATOM 1269 N N . ILE A 1 161 ? -2.303 5.742 11.258 1 95.56 161 ILE A N 1
ATOM 1270 C CA . ILE A 1 161 ? -3.705 5.402 11.477 1 95.56 161 ILE A CA 1
ATOM 1271 C C . ILE A 1 161 ? -3.816 4.359 12.586 1 95.56 161 ILE A C 1
ATOM 1273 O O . ILE A 1 161 ? -4.898 4.145 13.141 1 95.56 161 ILE A O 1
ATOM 1277 N N . LEU A 1 162 ? -2.773 3.652 12.875 1 95.62 162 LEU A N 1
ATOM 1278 C CA . LEU A 1 162 ? -2.861 2.615 13.898 1 95.62 162 LEU A CA 1
ATOM 1279 C C . LEU A 1 162 ? -2.391 3.141 15.25 1 95.62 162 LEU A C 1
ATOM 1281 O O . LEU A 1 162 ? -2.654 2.525 16.281 1 95.62 162 LEU A O 1
ATOM 1285 N N . TYR A 1 163 ? -1.751 4.266 15.297 1 92.44 163 TYR A N 1
ATOM 1286 C CA . TYR A 1 163 ? -1.414 4.996 16.516 1 92.44 163 TYR A CA 1
ATOM 1287 C C . TYR A 1 163 ? -0.771 4.074 17.547 1 92.44 163 TYR A C 1
ATOM 1289 O O . TYR A 1 163 ? -1.324 3.857 18.625 1 92.44 163 TYR A O 1
ATOM 1297 N N . LYS A 1 164 ? 0.424 3.576 17.188 1 93.06 164 LYS A N 1
ATOM 1298 C CA . LYS A 1 164 ? 1.231 2.725 18.047 1 93.06 164 LYS A CA 1
ATOM 1299 C C . LYS A 1 164 ? 0.48 1.451 18.422 1 93.06 164 LYS A C 1
ATOM 1301 O O . LYS A 1 164 ? 0.689 0.895 19.5 1 93.06 164 LYS A O 1
ATOM 1306 N N . GLY A 1 165 ? -0.507 1.077 17.625 1 95.12 165 GLY A N 1
ATOM 1307 C CA . GLY A 1 165 ? -1.269 -0.145 17.828 1 95.12 165 GLY A CA 1
ATOM 1308 C C . GLY A 1 165 ? -2.492 0.055 18.703 1 95.12 165 GLY A C 1
ATOM 1309 O O . GLY A 1 165 ? -3.326 -0.843 18.828 1 95.12 165 GLY A O 1
ATOM 1310 N N . MET A 1 166 ? -2.699 1.207 19.266 1 94.62 166 MET A N 1
ATOM 1311 C CA . MET A 1 166 ? -3.783 1.48 20.203 1 94.62 166 MET A CA 1
ATOM 1312 C C . MET A 1 166 ? -5.141 1.366 19.516 1 94.62 166 MET A C 1
ATOM 1314 O O . MET A 1 166 ? -6.129 0.987 20.156 1 94.62 166 MET A O 1
ATOM 1318 N N . VAL A 1 167 ? -5.176 1.635 18.312 1 95.5 167 VAL A N 1
ATOM 1319 C CA . VAL A 1 167 ? -6.434 1.619 17.562 1 95.5 167 VAL A CA 1
ATOM 1320 C C . VAL A 1 167 ? -6.906 0.179 17.391 1 95.5 167 VAL A C 1
ATOM 1322 O O . VAL A 1 167 ? -8.109 -0.081 17.344 1 95.5 167 VAL A O 1
ATOM 1325 N N . ALA A 1 168 ? -6.02 -0.719 17.375 1 95.88 168 ALA A N 1
ATOM 1326 C CA . ALA A 1 168 ? -6.316 -2.098 17 1 95.88 168 ALA A CA 1
ATOM 1327 C C . ALA A 1 168 ? -6.965 -2.855 18.156 1 95.88 168 ALA A C 1
ATOM 1329 O O . ALA A 1 168 ? -7.727 -3.799 17.938 1 95.88 168 ALA A O 1
ATOM 1330 N N . HIS A 1 169 ? -6.594 -2.492 19.328 1 95.5 169 HIS A N 1
ATOM 1331 C CA . HIS A 1 169 ? -7.09 -3.273 20.453 1 95.5 169 HIS A CA 1
ATOM 1332 C C . HIS A 1 169 ? -7.008 -2.48 21.766 1 95.5 169 HIS A C 1
ATOM 1334 O O . HIS A 1 169 ? -6.027 -1.776 22 1 95.5 169 HIS A O 1
ATOM 1340 N N . ASP A 1 170 ? -7.891 -2.729 22.656 1 94.38 170 ASP A N 1
ATOM 1341 C CA . ASP A 1 170 ? -8.008 -1.955 23.891 1 94.38 170 ASP A CA 1
ATOM 1342 C C . ASP A 1 170 ? -6.848 -2.246 24.828 1 94.38 170 ASP A C 1
ATOM 1344 O O . ASP A 1 170 ? -6.496 -1.409 25.656 1 94.38 170 ASP A O 1
ATOM 1348 N N . ASP A 1 171 ? -6.27 -3.412 24.672 1 93.25 171 ASP A N 1
ATOM 1349 C CA . ASP A 1 171 ? -5.16 -3.791 25.547 1 93.25 171 ASP A CA 1
ATOM 1350 C C . ASP A 1 171 ? -3.984 -2.828 25.375 1 93.25 171 ASP A C 1
ATOM 1352 O O . ASP A 1 171 ? -3.133 -2.725 26.266 1 93.25 171 ASP A O 1
ATOM 1356 N N . PHE A 1 172 ? -4.023 -2.119 24.25 1 93.19 172 PHE A N 1
ATOM 1357 C CA . PHE A 1 172 ? -2.902 -1.231 23.969 1 93.19 172 PHE A CA 1
ATOM 1358 C C . PHE A 1 172 ? -3.252 0.21 24.328 1 93.19 172 PHE A C 1
ATOM 1360 O O . PHE A 1 172 ? -2.393 1.094 24.266 1 93.19 172 PHE A O 1
ATOM 1367 N N . VAL A 1 173 ? -4.492 0.511 24.672 1 93.12 173 VAL A N 1
ATOM 1368 C CA . VAL A 1 173 ? -4.984 1.877 24.812 1 93.12 173 VAL A CA 1
ATOM 1369 C C . VAL A 1 173 ? -4.555 2.439 26.156 1 93.12 173 VAL A C 1
ATOM 1371 O O . VAL A 1 173 ? -4.738 1.791 27.203 1 93.12 173 VAL A O 1
ATOM 1374 N N . VAL A 1 174 ? -3.951 3.553 26.094 1 91.5 174 VAL A N 1
ATOM 1375 C CA . VAL A 1 174 ? -3.691 4.324 27.297 1 91.5 174 VAL A CA 1
ATOM 1376 C C . VAL A 1 174 ? -4.875 5.242 27.594 1 91.5 174 VAL A C 1
ATOM 1378 O O . VAL A 1 174 ? -5.465 5.82 26.672 1 91.5 174 VAL A O 1
ATOM 1381 N N . ARG A 1 175 ? -5.176 5.441 28.797 1 91.56 175 ARG A N 1
ATOM 1382 C CA . ARG A 1 175 ? -6.379 6.133 29.25 1 91.56 175 ARG A CA 1
ATOM 1383 C C . ARG A 1 175 ? -6.484 7.52 28.625 1 91.56 175 ARG A C 1
ATOM 1385 O O . ARG A 1 175 ? -7.543 7.902 28.125 1 91.56 175 ARG A O 1
ATOM 1392 N N . ARG A 1 176 ? -5.477 8.227 28.578 1 91.81 176 ARG A N 1
ATOM 1393 C CA . ARG A 1 176 ? -5.492 9.625 28.141 1 91.81 176 ARG A CA 1
ATOM 1394 C C . ARG A 1 176 ? -5.672 9.719 26.625 1 91.81 176 ARG A C 1
ATOM 1396 O O . ARG A 1 176 ? -5.855 10.812 26.094 1 91.81 176 ARG A O 1
ATOM 1403 N N . LYS A 1 177 ? -5.676 8.562 25.953 1 92.25 177 LYS A N 1
ATOM 1404 C CA . LYS A 1 177 ? -5.75 8.57 24.484 1 92.25 177 LYS A CA 1
ATOM 1405 C C . LYS A 1 177 ? -7.027 7.898 24 1 92.25 177 LYS A C 1
ATOM 1407 O O . LYS A 1 177 ? -7.164 7.605 22.812 1 92.25 177 LYS A O 1
ATOM 1412 N N . LYS A 1 178 ? -7.945 7.617 24.859 1 93.88 178 LYS A N 1
ATOM 1413 C CA . LYS A 1 178 ? -9.156 6.871 24.547 1 93.88 178 LYS A CA 1
ATOM 1414 C C . LYS A 1 178 ? -9.984 7.594 23.484 1 93.88 178 LYS A C 1
ATOM 1416 O O . LYS A 1 178 ? -10.508 6.961 22.562 1 93.88 178 LYS A O 1
ATOM 1421 N N . THR A 1 179 ? -10.117 8.875 23.609 1 92.81 179 THR A N 1
ATOM 1422 C CA . THR A 1 179 ? -10.938 9.656 22.688 1 92.81 179 THR A CA 1
ATOM 1423 C C . THR A 1 179 ? -10.336 9.641 21.297 1 92.81 179 THR A C 1
ATOM 1425 O O . THR A 1 179 ? -11.055 9.453 20.297 1 92.81 179 THR A O 1
ATOM 1428 N N . ILE A 1 180 ? -9.055 9.836 21.172 1 92.31 180 ILE A N 1
ATOM 1429 C CA . ILE A 1 180 ? -8.359 9.844 19.906 1 92.31 180 ILE A CA 1
ATOM 1430 C C . ILE A 1 180 ? -8.5 8.484 19.219 1 92.31 180 ILE A C 1
ATOM 1432 O O . ILE A 1 180 ? -8.734 8.398 18.016 1 92.31 180 ILE A O 1
ATOM 1436 N N . VAL A 1 181 ? -8.398 7.449 20.016 1 94.75 181 VAL A N 1
ATOM 1437 C CA . VAL A 1 181 ? -8.508 6.078 19.531 1 94.75 181 VAL A CA 1
ATOM 1438 C C . VAL A 1 181 ? -9.914 5.84 18.984 1 94.75 181 VAL A C 1
ATOM 1440 O O . VAL A 1 181 ? -10.078 5.309 17.875 1 94.75 181 VAL A O 1
ATOM 1443 N N . LYS A 1 182 ? -10.906 6.258 19.719 1 94.62 182 LYS A N 1
ATOM 1444 C CA . LYS A 1 182 ? -12.289 6.094 19.297 1 94.62 182 LYS A CA 1
ATOM 1445 C C . LYS A 1 182 ? -12.562 6.844 18 1 94.62 182 LYS A C 1
ATOM 1447 O O . LYS A 1 182 ? -13.211 6.312 17.094 1 94.62 182 LYS A O 1
ATOM 1452 N N . ARG A 1 183 ? -12.062 8.008 17.875 1 93.75 183 ARG A N 1
ATOM 1453 C CA . ARG A 1 183 ? -12.258 8.828 16.672 1 93.75 183 ARG A CA 1
ATOM 1454 C C . ARG A 1 183 ? -11.578 8.195 15.469 1 93.75 183 ARG A C 1
ATOM 1456 O O . ARG A 1 183 ? -12.125 8.203 14.367 1 93.75 183 ARG A O 1
ATOM 1463 N N . MET A 1 184 ? -10.406 7.672 15.711 1 95.38 184 MET A N 1
ATOM 1464 C CA . MET A 1 184 ? -9.68 7.02 14.625 1 95.38 184 MET A CA 1
ATOM 1465 C C . MET A 1 184 ? -10.398 5.754 14.172 1 95.38 184 MET A C 1
ATOM 1467 O O . MET A 1 184 ? -10.508 5.492 12.977 1 95.38 184 MET A O 1
ATOM 1471 N N . ARG A 1 185 ? -10.914 4.969 15.109 1 96.62 185 ARG A N 1
ATOM 1472 C CA . ARG A 1 185 ? -11.68 3.777 14.773 1 96.62 185 ARG A CA 1
ATOM 1473 C C . ARG A 1 185 ? -12.898 4.133 13.922 1 96.62 185 ARG A C 1
ATOM 1475 O O . ARG A 1 185 ? -13.18 3.459 12.93 1 96.62 185 ARG A O 1
ATOM 1482 N N . ASN A 1 186 ? -13.547 5.211 14.312 1 95.88 186 ASN A N 1
ATOM 1483 C CA . ASN A 1 186 ? -14.695 5.68 13.555 1 95.88 186 ASN A CA 1
ATOM 1484 C C . ASN A 1 186 ? -14.305 6.109 12.141 1 95.88 186 ASN A C 1
ATOM 1486 O O . ASN A 1 186 ? -15.016 5.828 11.18 1 95.88 186 ASN A O 1
ATOM 1490 N N . TYR A 1 187 ? -13.227 6.734 12.07 1 96 187 TYR A N 1
ATOM 1491 C CA . TYR A 1 187 ? -12.719 7.195 10.781 1 96 187 TYR A CA 1
ATOM 1492 C C . TYR A 1 187 ? -12.398 6.016 9.867 1 96 187 TYR A C 1
ATOM 1494 O O . TYR A 1 187 ? -12.828 5.977 8.711 1 96 187 TYR A O 1
ATOM 1502 N N . LEU A 1 188 ? -11.688 5.047 10.406 1 97.56 188 LEU A N 1
ATOM 1503 C CA . LEU A 1 188 ? -11.289 3.885 9.617 1 97.56 188 LEU A CA 1
ATOM 1504 C C . LEU A 1 188 ? -12.5 3.061 9.211 1 97.56 188 LEU A C 1
ATOM 1506 O O . LEU A 1 188 ? -12.578 2.574 8.078 1 97.56 188 LEU A O 1
ATOM 1510 N N . ASP A 1 189 ? -13.422 2.92 10.117 1 97.19 189 ASP A N 1
ATOM 1511 C CA . ASP A 1 189 ? -14.664 2.23 9.781 1 97.19 189 ASP A CA 1
ATOM 1512 C C . ASP A 1 189 ? -15.367 2.914 8.609 1 97.19 189 ASP A C 1
ATOM 1514 O O . ASP A 1 189 ? -15.852 2.246 7.695 1 97.19 189 ASP A O 1
ATOM 1518 N N . TYR A 1 190 ? -15.383 4.203 8.609 1 96.94 190 TYR A N 1
ATOM 1519 C CA . TYR A 1 190 ? -16.062 4.977 7.578 1 96.94 190 TYR A CA 1
ATOM 1520 C C . TYR A 1 190 ? -15.383 4.801 6.227 1 96.94 190 TYR A C 1
ATOM 1522 O O . TYR A 1 190 ? -16.031 4.414 5.246 1 96.94 190 TYR A O 1
ATOM 1530 N N . ILE A 1 191 ? -14.055 4.984 6.168 1 97.56 191 ILE A N 1
ATOM 1531 C CA . ILE A 1 191 ? -13.391 5.02 4.867 1 97.56 191 ILE A CA 1
ATOM 1532 C C . ILE A 1 191 ? -13.289 3.605 4.301 1 97.56 191 ILE A C 1
ATOM 1534 O O . ILE A 1 191 ? -13.125 3.426 3.092 1 97.56 191 ILE A O 1
ATOM 1538 N N . CYS A 1 192 ? -13.383 2.627 5.145 1 97.56 192 CYS A N 1
ATOM 1539 C CA . CYS A 1 192 ? -13.305 1.249 4.68 1 97.56 192 CYS A CA 1
ATOM 1540 C C . CYS A 1 192 ? -14.664 0.75 4.219 1 97.56 192 CYS A C 1
ATOM 1542 O O . CYS A 1 192 ? -14.758 -0.255 3.51 1 97.56 192 CYS A O 1
ATOM 1544 N N . ASN A 1 193 ? -15.742 1.458 4.512 1 95.12 193 ASN A N 1
ATOM 1545 C CA . ASN A 1 193 ? -17.047 0.866 4.262 1 95.12 193 ASN A CA 1
ATOM 1546 C C . ASN A 1 193 ? -17.938 1.786 3.422 1 95.12 193 ASN A C 1
ATOM 1548 O O . ASN A 1 193 ? -19.016 1.395 2.998 1 95.12 193 ASN A O 1
ATOM 1552 N N . CYS A 1 194 ? -17.469 3.006 3.17 1 93.94 194 CYS A N 1
ATOM 1553 C CA . CYS A 1 194 ? -18.266 3.844 2.283 1 93.94 194 CYS A CA 1
ATOM 1554 C C . CYS A 1 194 ? -18.172 3.352 0.843 1 93.94 194 CYS A C 1
ATOM 1556 O O . CYS A 1 194 ? -17.281 2.574 0.501 1 93.94 194 CYS A O 1
ATOM 1558 N N . ASP A 1 195 ? -19.016 3.764 -0.06 1 93.56 195 ASP A N 1
ATOM 1559 C CA . ASP A 1 195 ? -19.188 3.143 -1.37 1 93.56 195 ASP A CA 1
ATOM 1560 C C . ASP A 1 195 ? -18.375 3.869 -2.432 1 93.56 195 ASP A C 1
ATOM 1562 O O . ASP A 1 195 ? -18.188 3.361 -3.541 1 93.56 195 ASP A O 1
ATOM 1566 N N . TYR A 1 196 ? -17.828 5 -2.051 1 97.12 196 TYR A N 1
ATOM 1567 C CA . TYR A 1 196 ? -17.141 5.77 -3.09 1 97.12 196 TYR A CA 1
ATOM 1568 C C . TYR A 1 196 ? -15.633 5.719 -2.91 1 97.12 196 TYR A C 1
ATOM 1570 O O . TYR A 1 196 ? -14.898 6.406 -3.617 1 97.12 196 TYR A O 1
ATOM 1578 N N . LEU A 1 197 ? -15.18 4.902 -1.91 1 98.12 197 LEU A N 1
ATOM 1579 C CA . LEU A 1 197 ? -13.75 4.699 -1.705 1 98.12 197 LEU A CA 1
ATOM 1580 C C . LEU A 1 197 ? -13.406 3.213 -1.719 1 98.12 197 LEU A C 1
ATOM 1582 O O . LEU A 1 197 ? -14.195 2.385 -1.264 1 98.12 197 LEU A O 1
ATOM 1586 N N . SER A 1 198 ? -12.328 2.84 -2.287 1 98 198 SER A N 1
ATOM 1587 C CA . SER A 1 198 ? -11.641 1.575 -2.047 1 98 198 SER A CA 1
ATOM 1588 C C . SER A 1 198 ? -10.422 1.771 -1.157 1 98 198 SER A C 1
ATOM 1590 O O . SER A 1 198 ? -9.461 2.441 -1.547 1 98 198 SER A O 1
ATOM 1592 N N . THR A 1 199 ? -10.445 1.152 -0.01 1 98.69 199 THR A N 1
ATOM 1593 C CA . THR A 1 199 ? -9.445 1.507 0.992 1 98.69 199 THR A CA 1
ATOM 1594 C C . THR A 1 199 ? -8.633 0.282 1.401 1 98.69 199 THR A C 1
ATOM 1596 O O . THR A 1 199 ? -9.18 -0.809 1.565 1 98.69 199 THR A O 1
ATOM 1599 N N . SER A 1 200 ? -7.34 0.417 1.506 1 98.69 200 SER A N 1
ATOM 1600 C CA . SER A 1 200 ? -6.414 -0.547 2.092 1 98.69 200 SER A CA 1
ATOM 1601 C C . SER A 1 200 ? -5.809 -0.015 3.385 1 98.69 200 SER A C 1
ATOM 1603 O O . SER A 1 200 ? -5.48 1.169 3.48 1 98.69 200 SER A O 1
ATOM 1605 N N . LEU A 1 201 ? -5.73 -0.819 4.391 1 98.69 201 LEU A N 1
ATOM 1606 C CA . LEU A 1 201 ? -5.016 -0.53 5.629 1 98.69 201 LEU A CA 1
ATOM 1607 C C . LEU A 1 201 ? -3.703 -1.302 5.691 1 98.69 201 LEU A C 1
ATOM 1609 O O . LEU A 1 201 ? -3.703 -2.535 5.711 1 98.69 201 LEU A O 1
ATOM 1613 N N . VAL A 1 202 ? -2.631 -0.632 5.75 1 98.62 202 VAL A N 1
ATOM 1614 C CA . VAL A 1 202 ? -1.308 -1.24 5.664 1 98.62 202 VAL A CA 1
ATOM 1615 C C . VAL A 1 202 ? -0.555 -1.035 6.977 1 98.62 202 VAL A C 1
ATOM 1617 O O . VAL A 1 202 ? -0.323 0.101 7.395 1 98.62 202 VAL A O 1
ATOM 1620 N N . PRO A 1 203 ? -0.152 -2.082 7.656 1 98.06 203 PRO A N 1
ATOM 1621 C CA . PRO A 1 203 ? 0.59 -1.963 8.914 1 98.06 203 PRO A CA 1
ATOM 1622 C C . PRO A 1 203 ? 2.074 -1.673 8.695 1 98.06 203 PRO A C 1
ATOM 1624 O O . PRO A 1 203 ? 2.928 -2.457 9.125 1 98.06 203 PRO A O 1
ATOM 1627 N N . ILE A 1 204 ? 2.363 -0.586 8.141 1 97.75 204 ILE A N 1
ATOM 1628 C CA . ILE A 1 204 ? 3.713 -0.1 7.879 1 97.75 204 ILE A CA 1
ATOM 1629 C C . ILE A 1 204 ? 3.945 1.214 8.625 1 97.75 204 ILE A C 1
ATOM 1631 O O . ILE A 1 204 ? 3.086 2.1 8.609 1 97.75 204 ILE A O 1
ATOM 1635 N N . GLY A 1 205 ? 5.109 1.356 9.289 1 95.44 205 GLY A N 1
ATOM 1636 C CA . GLY A 1 205 ? 5.25 2.471 10.211 1 95.44 205 GLY A CA 1
ATOM 1637 C C . GLY A 1 205 ? 4.207 2.467 11.312 1 95.44 205 GLY A C 1
ATOM 1638 O O . GLY A 1 205 ? 4.02 1.46 12 1 95.44 205 GLY A O 1
ATOM 1639 N N . ASP A 1 206 ? 3.51 3.586 11.484 1 94.75 206 ASP A N 1
ATOM 1640 C CA . ASP A 1 206 ? 2.438 3.668 12.469 1 94.75 206 ASP A CA 1
ATOM 1641 C C . ASP A 1 206 ? 1.076 3.416 11.82 1 94.75 206 ASP A C 1
ATOM 1643 O O . ASP A 1 206 ? 0.046 3.85 12.344 1 94.75 206 ASP A O 1
ATOM 1647 N N . GLY A 1 207 ? 1.093 2.814 10.625 1 96.5 207 GLY A N 1
ATOM 1648 C CA . GLY A 1 207 ? -0.121 2.498 9.891 1 96.5 207 GLY A CA 1
ATOM 1649 C C . GLY A 1 207 ? -0.456 3.523 8.828 1 96.5 207 GLY A C 1
ATOM 1650 O O . GLY A 1 207 ? -0.403 4.73 9.078 1 96.5 207 GLY A O 1
ATOM 1651 N N . VAL A 1 208 ? -0.744 3.031 7.629 1 97.88 208 VAL A N 1
ATOM 1652 C CA . VAL A 1 208 ? -1.108 3.896 6.512 1 97.88 208 VAL A CA 1
ATOM 1653 C C . VAL A 1 208 ? -2.404 3.398 5.875 1 97.88 208 VAL A C 1
ATOM 1655 O O . VAL A 1 208 ? -2.57 2.199 5.648 1 97.88 208 VAL A O 1
ATOM 1658 N N . ALA A 1 209 ? -3.334 4.293 5.68 1 98.25 209 ALA A N 1
ATOM 1659 C CA . ALA A 1 209 ? -4.512 3.982 4.871 1 98.25 209 ALA A CA 1
ATOM 1660 C C . ALA A 1 209 ? -4.387 4.574 3.471 1 98.25 209 ALA A C 1
ATOM 1662 O O . ALA A 1 209 ? -4.012 5.738 3.314 1 98.25 209 ALA A O 1
ATOM 1663 N N . LEU A 1 210 ? -4.543 3.785 2.488 1 98.81 210 LEU A N 1
ATOM 1664 C CA . LEU A 1 210 ? -4.629 4.195 1.091 1 98.81 210 LEU A CA 1
ATOM 1665 C C . LEU A 1 210 ? -6.062 4.102 0.582 1 98.81 210 LEU A C 1
ATOM 1667 O O . LEU A 1 210 ? -6.633 3.01 0.512 1 98.81 210 LEU A O 1
ATOM 1671 N N . SER A 1 211 ? -6.668 5.215 0.216 1 98.75 211 SER A N 1
ATOM 1672 C CA . SER A 1 211 ? -8.047 5.242 -0.252 1 98.75 211 SER A CA 1
ATOM 1673 C C . SER A 1 211 ? -8.141 5.797 -1.669 1 98.75 211 SER A C 1
ATOM 1675 O O . SER A 1 211 ? -7.879 6.98 -1.897 1 98.75 211 SER A O 1
ATOM 1677 N N . TYR A 1 212 ? -8.508 4.934 -2.598 1 98.75 212 TYR A N 1
ATOM 1678 C CA . TYR A 1 212 ? -8.781 5.332 -3.975 1 98.75 212 TYR A CA 1
ATOM 1679 C C . TYR A 1 212 ? -10.211 5.848 -4.121 1 98.75 212 TYR A C 1
ATOM 1681 O O . TYR A 1 212 ? -11.164 5.156 -3.766 1 98.75 212 TYR A O 1
ATOM 1689 N N . LYS A 1 213 ? -10.344 7.039 -4.645 1 98.56 213 LYS A N 1
ATOM 1690 C CA . LYS A 1 213 ? -11.68 7.621 -4.789 1 98.56 213 LYS A CA 1
ATOM 1691 C C . LYS A 1 213 ? -12.344 7.156 -6.082 1 98.56 213 LYS A C 1
ATOM 1693 O O . LYS A 1 213 ? -11.961 7.594 -7.172 1 98.56 213 LYS A O 1
ATOM 1698 N N . GLU A 1 214 ? -13.383 6.43 -5.918 1 96.69 214 GLU A N 1
ATOM 1699 C CA . GLU A 1 214 ? -14.086 5.836 -7.051 1 96.69 214 GLU A CA 1
ATOM 1700 C C . GLU A 1 214 ? -15.008 6.844 -7.723 1 96.69 214 GLU A C 1
ATOM 1702 O O . GLU A 1 214 ? -15.164 6.836 -8.945 1 96.69 214 GLU A O 1
ATOM 1707 N N . SER A 1 215 ? -15.664 7.562 -6.891 1 95.31 215 SER A N 1
ATOM 1708 C CA . SER A 1 215 ? -16.688 8.492 -7.355 1 95.31 215 SER A CA 1
ATOM 1709 C C . SER A 1 215 ? -16.953 9.594 -6.328 1 95.31 215 SER A C 1
ATOM 1711 O O . SER A 1 215 ? -16.359 9.586 -5.246 1 95.31 215 SER A O 1
ATOM 1713 N N . LYS A 1 216 ? -17.797 10.477 -6.77 1 91.56 216 LYS A N 1
ATOM 1714 C CA . LYS A 1 216 ? -18.141 11.578 -5.875 1 91.56 216 LYS A CA 1
ATOM 1715 C C . LYS A 1 216 ? -18.906 11.078 -4.652 1 91.56 216 LYS A C 1
ATOM 1717 O O . LYS A 1 216 ? -19.672 10.125 -4.746 1 91.56 216 LYS A O 1
ATOM 1722 N N . ARG A 1 217 ? -18.625 11.695 -3.559 1 88.75 217 ARG A N 1
ATOM 1723 C CA . ARG A 1 217 ? -19.328 11.391 -2.314 1 88.75 217 ARG A CA 1
ATOM 1724 C C . ARG A 1 217 ? -20.844 11.555 -2.479 1 88.75 217 ARG A C 1
ATOM 1726 O O . ARG A 1 217 ? -21.297 12.57 -3 1 88.75 217 ARG A O 1
ATOM 1733 N N . GLY A 1 218 ? -21.656 10.602 -2.1 1 78.5 218 GLY A N 1
ATOM 1734 C CA . GLY A 1 218 ? -23.109 10.648 -2.211 1 78.5 218 GLY A CA 1
ATOM 1735 C C . GLY A 1 218 ? -23.625 10.055 -3.512 1 78.5 218 GLY A C 1
ATOM 1736 O O . GLY A 1 218 ? -24.828 9.844 -3.668 1 78.5 218 GLY A O 1
ATOM 1737 N N . ASP A 1 219 ? -22.953 9.984 -4.676 1 60.59 219 ASP A N 1
ATOM 1738 C CA . ASP A 1 219 ? -23.359 9.406 -5.957 1 60.59 219 ASP A CA 1
ATOM 1739 C C . ASP A 1 219 ? -23.625 7.91 -5.828 1 60.59 219 ASP A C 1
ATOM 1741 O O . ASP A 1 219 ? -22.703 7.125 -5.637 1 60.59 219 ASP A O 1
ATOM 1745 N N . VAL A 1 220 ? -24.562 7.609 -5.164 1 51.09 220 VAL A N 1
ATOM 1746 C CA . VAL A 1 220 ? -24.859 6.184 -5.105 1 51.09 220 VAL A CA 1
ATOM 1747 C C . VAL A 1 220 ? -25.359 5.699 -6.465 1 51.09 220 VAL A C 1
ATOM 1749 O O . VAL A 1 220 ? -25.969 4.633 -6.57 1 51.09 220 VAL A O 1
ATOM 1752 N N . ASP A 1 221 ? -25.391 6.484 -7.578 1 40.34 221 ASP A N 1
ATOM 1753 C CA . ASP A 1 221 ? -26.156 6.027 -8.727 1 40.34 221 ASP A CA 1
ATOM 1754 C C . ASP A 1 221 ? -25.641 4.691 -9.25 1 40.34 221 ASP A C 1
ATOM 1756 O O . ASP A 1 221 ? -26.047 4.23 -10.312 1 40.34 221 ASP A O 1
ATOM 1760 N N . GLY A 1 222 ? -24.609 4.082 -9.078 1 31.42 222 GLY A N 1
ATOM 1761 C CA . GLY A 1 222 ? -24.453 3.178 -10.203 1 31.42 222 GLY A CA 1
ATOM 1762 C C . GLY A 1 222 ? -25.703 2.375 -10.516 1 31.42 222 GLY A C 1
ATOM 1763 O O . GLY A 1 222 ? -25.766 1.682 -11.531 1 31.42 222 GLY A O 1
ATOM 1764 N N . ILE A 1 223 ? -26.406 1.646 -9.727 1 27.97 223 ILE A N 1
ATOM 1765 C CA . ILE A 1 223 ? -27.547 0.978 -10.344 1 27.97 223 ILE A CA 1
ATOM 1766 C C . ILE A 1 223 ? -28.703 1.966 -10.5 1 27.97 223 ILE A C 1
ATOM 1768 O O . ILE A 1 223 ? -29.375 2.293 -9.523 1 27.97 223 ILE A O 1
ATOM 1772 N N . LYS A 1 224 ? -28.547 3.055 -11.016 1 19.45 224 LYS A N 1
ATOM 1773 C CA . LYS A 1 224 ? -29.828 3.586 -11.453 1 19.45 224 LYS A CA 1
ATOM 1774 C C . LYS A 1 224 ? -30.375 2.807 -12.656 1 19.45 224 LYS A C 1
ATOM 1776 O O . LYS A 1 224 ? -29.625 2.504 -13.586 1 19.45 224 LYS A O 1
ATOM 1781 N N . MET B 1 1 ? 0.286 -18.125 13.539 1 58.19 1 MET B N 1
ATOM 1782 C CA . MET B 1 1 ? 0.602 -16.75 13.93 1 58.19 1 MET B CA 1
ATOM 1783 C C . MET B 1 1 ? 1.806 -16.234 13.156 1 58.19 1 MET B C 1
ATOM 1785 O O . MET B 1 1 ? 2.785 -16.953 12.961 1 58.19 1 MET B O 1
ATOM 1789 N N . SER B 1 2 ? 1.601 -15.094 12.352 1 79.19 2 SER B N 1
ATOM 1790 C CA . SER B 1 2 ? 2.766 -14.594 11.625 1 79.19 2 SER B CA 1
ATOM 1791 C C . SER B 1 2 ? 3.721 -13.852 12.547 1 79.19 2 SER B C 1
ATOM 1793 O O . SER B 1 2 ? 3.303 -13.312 13.578 1 79.19 2 SER B O 1
ATOM 1795 N N . ASN B 1 3 ? 5.043 -14.086 12.602 1 91.12 3 ASN B N 1
ATOM 1796 C CA . ASN B 1 3 ? 6.062 -13.32 13.312 1 91.12 3 ASN B CA 1
ATOM 1797 C C . ASN B 1 3 ? 6.285 -11.953 12.68 1 91.12 3 ASN B C 1
ATOM 1799 O O . ASN B 1 3 ? 7.316 -11.32 12.898 1 91.12 3 ASN B O 1
ATOM 1803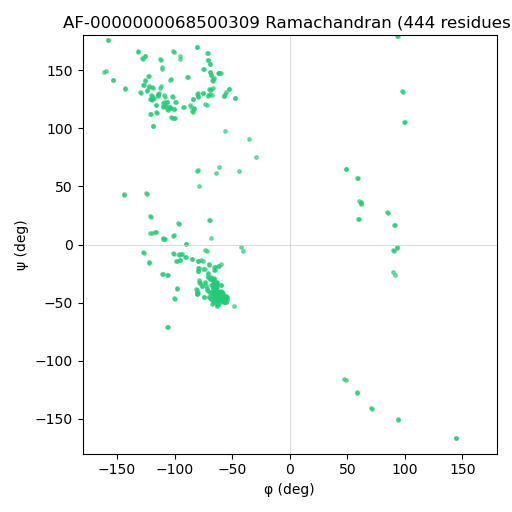 N N . ILE B 1 4 ? 5.254 -11.555 11.93 1 96.44 4 ILE B N 1
ATOM 1804 C CA . ILE B 1 4 ? 5.457 -10.336 11.156 1 96.44 4 ILE B CA 1
ATOM 1805 C C . ILE B 1 4 ? 4.676 -9.188 11.781 1 96.44 4 ILE B C 1
ATOM 1807 O O . ILE B 1 4 ? 5.254 -8.32 12.445 1 96.44 4 ILE B O 1
ATOM 1811 N N . VAL B 1 5 ? 3.35 -9.172 11.695 1 96.94 5 VAL B N 1
ATOM 1812 C CA . VAL B 1 5 ? 2.455 -8.172 12.273 1 96.94 5 VAL B CA 1
ATOM 1813 C C . VAL B 1 5 ? 1.797 -8.742 13.531 1 96.94 5 VAL B C 1
ATOM 1815 O O . VAL B 1 5 ? 1.448 -9.922 13.578 1 96.94 5 VAL B O 1
ATOM 1818 N N . ASN B 1 6 ? 1.631 -7.871 14.539 1 96.12 6 ASN B N 1
ATOM 1819 C CA . ASN B 1 6 ? 0.905 -8.266 15.742 1 96.12 6 ASN B CA 1
ATOM 1820 C C . ASN B 1 6 ? -0.465 -8.852 15.398 1 96.12 6 ASN B C 1
ATOM 1822 O O . ASN B 1 6 ? -1.208 -8.273 14.602 1 96.12 6 ASN B O 1
ATOM 1826 N N . ASP B 1 7 ? -0.796 -9.977 16.016 1 95.69 7 ASP B N 1
ATOM 1827 C CA . ASP B 1 7 ? -2.018 -10.711 15.688 1 95.69 7 ASP B CA 1
ATOM 1828 C C . ASP B 1 7 ? -3.252 -9.836 15.906 1 95.69 7 ASP B C 1
ATOM 1830 O O . ASP B 1 7 ? -4.203 -9.898 15.125 1 95.69 7 ASP B O 1
ATOM 1834 N N . LEU B 1 8 ? -3.285 -9.086 16.938 1 96.06 8 LEU B N 1
ATOM 1835 C CA . LEU B 1 8 ? -4.426 -8.227 17.25 1 96.06 8 LEU B CA 1
ATOM 1836 C C . LEU B 1 8 ? -4.574 -7.125 16.203 1 96.06 8 LEU B C 1
ATOM 1838 O O . LEU B 1 8 ? -5.691 -6.766 15.828 1 96.06 8 LEU B O 1
ATOM 1842 N N . VAL B 1 9 ? -3.449 -6.617 15.742 1 97.31 9 VAL B N 1
ATOM 1843 C CA . VAL B 1 9 ? -3.451 -5.582 14.711 1 97.31 9 VAL B CA 1
ATOM 1844 C C . VAL B 1 9 ? -3.943 -6.172 13.391 1 97.31 9 VAL B C 1
ATOM 1846 O O . VAL B 1 9 ? -4.785 -5.574 12.711 1 97.31 9 VAL B O 1
ATOM 1849 N N . GLU B 1 10 ? -3.428 -7.289 13.039 1 96.94 10 GLU B N 1
ATOM 1850 C CA . GLU B 1 10 ? -3.84 -7.965 11.805 1 96.94 10 GLU B CA 1
ATOM 1851 C C . GLU B 1 10 ? -5.336 -8.258 11.812 1 96.94 10 GLU B C 1
ATOM 1853 O O . GLU B 1 10 ? -6.02 -8.062 10.812 1 96.94 10 GLU B O 1
ATOM 1858 N N . ASP B 1 11 ? -5.832 -8.82 12.922 1 96.88 11 ASP B N 1
ATOM 1859 C CA . ASP B 1 11 ? -7.254 -9.117 13.062 1 96.88 11 ASP B CA 1
ATOM 1860 C C . ASP B 1 11 ? -8.102 -7.855 12.914 1 96.88 11 ASP B C 1
ATOM 1862 O O . ASP B 1 11 ? -9.141 -7.871 12.258 1 96.88 11 ASP B O 1
ATOM 1866 N N . TYR B 1 12 ? -7.676 -6.777 13.578 1 98.12 12 TYR B N 1
ATOM 1867 C CA . TYR B 1 12 ? -8.383 -5.508 13.484 1 98.12 12 TYR B CA 1
ATOM 1868 C C . TYR B 1 12 ? -8.492 -5.051 12.031 1 98.12 12 TYR B C 1
ATOM 1870 O O . TYR B 1 12 ? -9.562 -4.633 11.586 1 98.12 12 TYR B O 1
ATOM 1878 N N . ILE B 1 13 ? -7.367 -5.086 11.281 1 98.25 13 ILE B N 1
ATOM 1879 C CA . ILE B 1 13 ? -7.328 -4.676 9.883 1 98.25 13 ILE B CA 1
ATOM 1880 C C . ILE B 1 13 ? -8.312 -5.516 9.07 1 98.25 13 ILE B C 1
ATOM 1882 O O . ILE B 1 13 ? -9.141 -4.98 8.336 1 98.25 13 ILE B O 1
ATOM 1886 N N . ARG B 1 14 ? -8.273 -6.805 9.273 1 97 14 ARG B N 1
ATOM 1887 C CA . ARG B 1 14 ? -9.094 -7.723 8.484 1 97 14 ARG B CA 1
ATOM 1888 C C . ARG B 1 14 ? -10.57 -7.516 8.766 1 97 14 ARG B C 1
ATOM 1890 O O . ARG B 1 14 ? -11.398 -7.574 7.855 1 97 14 ARG B O 1
ATOM 1897 N N . VAL B 1 15 ? -10.867 -7.215 9.984 1 96.75 15 VAL B N 1
ATOM 1898 C CA . VAL B 1 15 ? -12.258 -7.043 10.383 1 96.75 15 VAL B CA 1
ATOM 1899 C C . VAL B 1 15 ? -12.773 -5.691 9.891 1 96.75 15 VAL B C 1
ATOM 1901 O O . VAL B 1 15 ? -13.945 -5.562 9.523 1 96.75 15 VAL B O 1
ATOM 1904 N N . THR B 1 16 ? -11.922 -4.66 9.883 1 97.75 16 THR B N 1
ATOM 1905 C CA . THR B 1 16 ? -12.312 -3.299 9.523 1 97.75 16 THR B CA 1
ATOM 1906 C C . THR B 1 16 ? -12.531 -3.18 8.016 1 97.75 16 THR B C 1
ATOM 1908 O O . THR B 1 16 ? -13.383 -2.408 7.57 1 97.75 16 THR B O 1
ATOM 1911 N N . LEU B 1 17 ? -11.781 -3.932 7.246 1 97 17 LEU B N 1
ATOM 1912 C CA . LEU B 1 17 ? -11.883 -3.9 5.793 1 97 17 LEU B CA 1
ATOM 1913 C C . LEU B 1 17 ? -13.203 -4.508 5.328 1 97 17 LEU B C 1
ATOM 1915 O O . LEU B 1 17 ? -13.695 -5.461 5.93 1 97 17 LEU B O 1
ATOM 1919 N N . LYS B 1 18 ? -13.641 -4 4.277 1 93.44 18 LYS B N 1
ATOM 1920 C CA . LYS B 1 18 ? -14.883 -4.508 3.693 1 93.44 18 LYS B CA 1
ATOM 1921 C C . LYS B 1 18 ? -14.695 -5.934 3.174 1 93.44 18 LYS B C 1
ATOM 1923 O O . LYS B 1 18 ? -13.672 -6.25 2.564 1 93.44 18 LYS B O 1
ATOM 1928 N N . GLU B 1 19 ? -15.688 -6.766 3.35 1 93.19 19 GLU B N 1
ATOM 1929 C CA . GLU B 1 19 ? -15.656 -8.133 2.838 1 93.19 19 GLU B CA 1
ATOM 1930 C C . GLU B 1 19 ? -15.891 -8.164 1.331 1 93.19 19 GLU B C 1
ATOM 1932 O O . GLU B 1 19 ? -16.578 -7.301 0.789 1 93.19 19 GLU B O 1
ATOM 1937 N N . LYS B 1 20 ? -15.273 -9.203 0.779 1 94.06 20 LYS B N 1
ATOM 1938 C CA . LYS B 1 20 ? -15.625 -9.445 -0.617 1 94.06 20 LYS B CA 1
ATOM 1939 C C . LYS B 1 20 ? -17.062 -9.945 -0.743 1 94.06 20 LYS B C 1
ATOM 1941 O O . LYS B 1 20 ? -17.625 -10.453 0.225 1 94.06 20 LYS B O 1
ATOM 1946 N N . GLU B 1 21 ? -17.609 -9.711 -1.912 1 92.38 21 GLU B N 1
ATOM 1947 C CA . GLU B 1 21 ? -18.969 -10.156 -2.168 1 92.38 21 GLU B CA 1
ATOM 1948 C C . GLU B 1 21 ? -19.047 -11.016 -3.428 1 92.38 21 GLU B C 1
ATOM 1950 O O . GLU B 1 21 ? -18.078 -11.094 -4.191 1 92.38 21 GLU B O 1
ATOM 1955 N N . GLY B 1 22 ? -20.094 -11.75 -3.559 1 95.25 22 GLY B N 1
ATOM 1956 C CA . GLY B 1 22 ? -20.328 -12.523 -4.77 1 95.25 22 GLY B CA 1
ATOM 1957 C C . GLY B 1 22 ? -19.375 -13.695 -4.926 1 95.25 22 GLY B C 1
ATOM 1958 O O . GLY B 1 22 ? -19.094 -14.398 -3.953 1 95.25 22 GLY B O 1
ATOM 1959 N N . PHE B 1 23 ? -18.984 -13.875 -6.168 1 96.81 23 PHE B N 1
ATOM 1960 C CA . PHE B 1 23 ? -18.25 -15.086 -6.52 1 96.81 23 PHE B CA 1
ATOM 1961 C C . PHE B 1 23 ? -16.891 -15.102 -5.84 1 96.81 23 PHE B C 1
ATOM 1963 O O . PHE B 1 23 ? -16.375 -16.156 -5.473 1 96.81 23 PHE B O 1
ATOM 1970 N N . LEU B 1 24 ? -16.281 -13.984 -5.629 1 97.62 24 LEU B N 1
ATOM 1971 C CA . LEU B 1 24 ? -14.992 -13.914 -4.949 1 97.62 24 LEU B CA 1
ATOM 1972 C C . LEU B 1 24 ? -15.109 -14.414 -3.514 1 97.62 24 LEU B C 1
ATOM 1974 O O . LEU B 1 24 ? -14.219 -15.102 -3.016 1 97.62 24 LEU B O 1
ATOM 1978 N N . LYS B 1 25 ? -16.156 -14.062 -2.871 1 97.75 25 LYS B N 1
ATOM 1979 C CA . LYS B 1 25 ? -16.391 -14.562 -1.516 1 97.75 25 LYS B CA 1
ATOM 1980 C C . LYS B 1 25 ? -16.531 -16.078 -1.502 1 97.75 25 LYS B C 1
ATOM 1982 O O . LYS B 1 25 ? -16 -16.75 -0.615 1 97.75 25 LYS B O 1
ATOM 1987 N N . ASP B 1 26 ? -17.25 -16.594 -2.51 1 97.94 26 ASP B N 1
ATOM 1988 C CA . ASP B 1 26 ? -17.406 -18.047 -2.645 1 97.94 26 ASP B CA 1
ATOM 1989 C C . ASP B 1 26 ? -16.047 -18.734 -2.799 1 97.94 26 ASP B C 1
ATOM 1991 O O . ASP B 1 26 ? -15.812 -19.797 -2.232 1 97.94 26 ASP B O 1
ATOM 1995 N N . LEU B 1 27 ? -15.203 -18.109 -3.598 1 98.25 27 LEU B N 1
ATOM 1996 C CA . LEU B 1 27 ? -13.867 -18.672 -3.811 1 98.25 27 LEU B CA 1
ATOM 1997 C C . LEU B 1 27 ? -13.062 -18.672 -2.516 1 98.25 27 LEU B C 1
ATOM 1999 O O . LEU B 1 27 ? -12.312 -19.609 -2.248 1 98.25 27 LEU B O 1
ATOM 2003 N N . GLU B 1 28 ? -13.203 -17.594 -1.685 1 97.94 28 GLU B N 1
ATOM 2004 C CA . GLU B 1 28 ? -12.523 -17.531 -0.394 1 97.94 28 GLU B CA 1
ATOM 2005 C C . GLU B 1 28 ? -12.969 -18.656 0.525 1 97.94 28 GLU B C 1
ATOM 2007 O O . GLU B 1 28 ? -12.148 -19.281 1.197 1 97.94 28 GLU B O 1
ATOM 2012 N N . ILE B 1 29 ? -14.227 -18.906 0.542 1 97.88 29 ILE B N 1
ATOM 2013 C CA . ILE B 1 29 ? -14.789 -19.969 1.372 1 97.88 29 ILE B CA 1
ATOM 2014 C C . ILE B 1 29 ? -14.25 -21.328 0.914 1 97.88 29 ILE B C 1
ATOM 2016 O O . ILE B 1 29 ? -13.789 -22.125 1.73 1 97.88 29 ILE B O 1
ATOM 2020 N N . TYR B 1 30 ? -14.305 -21.531 -0.404 1 98.12 30 TYR B N 1
ATOM 2021 C CA . TYR B 1 30 ? -13.797 -22.781 -0.962 1 98.12 30 TYR B CA 1
ATOM 2022 C C . TYR B 1 30 ? -12.336 -22.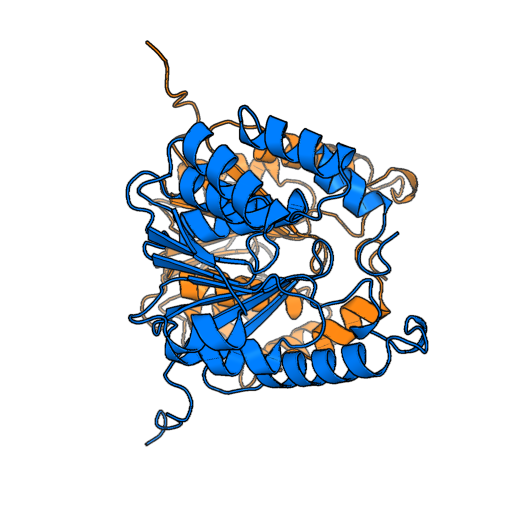984 -0.582 1 98.12 30 TYR B C 1
ATOM 2024 O O . TYR B 1 30 ? -11.938 -24.094 -0.181 1 98.12 30 TYR B O 1
ATOM 2032 N N . ALA B 1 31 ? -11.523 -21.922 -0.811 1 97.62 31 ALA B N 1
ATOM 2033 C CA . ALA B 1 31 ? -10.094 -22 -0.527 1 97.62 31 ALA B CA 1
ATOM 2034 C C . ALA B 1 31 ? -9.844 -22.391 0.929 1 97.62 31 ALA B C 1
ATOM 2036 O O . ALA B 1 31 ? -8.984 -23.219 1.219 1 97.62 31 ALA B O 1
ATOM 2037 N N . GLU B 1 32 ? -10.586 -21.781 1.854 1 96.88 32 GLU B N 1
ATOM 2038 C CA . GLU B 1 32 ? -10.461 -22.078 3.277 1 96.88 32 GLU B CA 1
ATOM 2039 C C . GLU B 1 32 ? -10.844 -23.531 3.574 1 96.88 32 GLU B C 1
ATOM 2041 O O . GLU B 1 32 ? -10.117 -24.25 4.258 1 96.88 32 GLU B O 1
ATOM 2046 N N . GLU B 1 33 ? -11.906 -24.016 3.029 1 97.88 33 GLU B N 1
ATOM 2047 C CA . GLU B 1 33 ? -12.445 -25.344 3.287 1 97.88 33 GLU B CA 1
ATOM 2048 C C . GLU B 1 33 ? -11.539 -26.438 2.709 1 97.88 33 GLU B C 1
ATOM 2050 O O . GLU B 1 33 ? -11.477 -27.547 3.24 1 97.88 33 GLU B O 1
ATOM 2055 N N . ASN B 1 34 ? -10.852 -26.094 1.646 1 97.38 34 ASN B N 1
ATOM 2056 C CA . ASN B 1 34 ? -10.047 -27.094 0.956 1 97.38 34 ASN B CA 1
ATOM 2057 C C . ASN B 1 34 ? -8.555 -26.844 1.147 1 97.38 34 ASN B C 1
ATOM 2059 O O . ASN B 1 34 ? -7.73 -27.453 0.459 1 97.38 34 ASN B O 1
ATOM 2063 N N . SER B 1 35 ? -8.188 -25.859 1.968 1 96.12 35 SER B N 1
ATOM 2064 C CA . SER B 1 35 ? -6.812 -25.547 2.338 1 96.12 35 SER B CA 1
ATOM 2065 C C . SER B 1 35 ? -5.988 -25.141 1.118 1 96.12 35 SER B C 1
ATOM 2067 O O . SER B 1 35 ? -4.871 -25.625 0.933 1 96.12 35 SER B O 1
ATOM 2069 N N . VAL B 1 36 ? -6.609 -24.453 0.172 1 95.12 36 VAL B N 1
ATOM 2070 C CA . VAL B 1 36 ? -5.914 -23.859 -0.964 1 95.12 36 VAL B CA 1
ATOM 2071 C C . VAL B 1 36 ? -5.383 -22.484 -0.58 1 95.12 36 VAL B C 1
ATOM 2073 O O . VAL B 1 36 ? -6.148 -21.594 -0.192 1 95.12 36 VAL B O 1
ATOM 2076 N N . PRO B 1 37 ? -4.16 -22.281 -0.616 1 92.12 37 PRO B N 1
ATOM 2077 C CA . PRO B 1 37 ? -3.623 -20.953 -0.27 1 92.12 37 PRO B CA 1
ATOM 2078 C C . PRO B 1 37 ? -4 -19.875 -1.284 1 92.12 37 PRO B C 1
ATOM 2080 O O . PRO B 1 37 ? -3.887 -20.094 -2.492 1 92.12 37 PRO B O 1
ATOM 2083 N N . ILE B 1 38 ? -4.52 -18.812 -0.804 1 95 38 ILE B N 1
ATOM 2084 C CA . ILE B 1 38 ? -4.777 -17.609 -1.589 1 95 38 ILE B CA 1
ATOM 2085 C C . ILE B 1 38 ? -4.242 -16.375 -0.847 1 95 38 ILE B C 1
ATOM 2087 O O . ILE B 1 38 ? -3.852 -16.484 0.319 1 95 38 ILE B O 1
ATOM 2091 N N . ILE B 1 39 ? -4.152 -15.266 -1.55 1 94.88 39 ILE B N 1
ATOM 2092 C CA . ILE B 1 39 ? -3.664 -14.047 -0.904 1 94.88 39 ILE B CA 1
ATOM 2093 C C . ILE B 1 39 ? -4.609 -13.648 0.225 1 94.88 39 ILE B C 1
ATOM 2095 O O . ILE B 1 39 ? -5.824 -13.852 0.126 1 94.88 39 ILE B O 1
ATOM 2099 N N . HIS B 1 40 ? -4.059 -13.078 1.236 1 94.62 40 HIS B N 1
ATOM 2100 C CA . HIS B 1 40 ? -4.832 -12.641 2.393 1 94.62 40 HIS B CA 1
ATOM 2101 C C . HIS B 1 40 ? -5.691 -11.422 2.051 1 94.62 40 HIS B C 1
ATOM 2103 O O . HIS B 1 40 ? -5.406 -10.711 1.087 1 94.62 40 HIS B O 1
ATOM 2109 N N . LYS B 1 41 ? -6.691 -11.234 2.834 1 96.06 41 LYS B N 1
ATOM 2110 C CA . LYS B 1 41 ? -7.672 -10.172 2.625 1 96.06 41 LYS B CA 1
ATOM 2111 C C . LYS B 1 41 ? -6.992 -8.812 2.533 1 96.06 41 LYS B C 1
ATOM 2113 O O . LYS B 1 41 ? -7.266 -8.039 1.612 1 96.06 41 LYS B O 1
ATOM 2118 N N . GLU B 1 42 ? -6.133 -8.5 3.463 1 97.56 42 GLU B N 1
ATOM 2119 C CA . GLU B 1 42 ? -5.492 -7.188 3.508 1 97.56 42 GLU B CA 1
ATOM 2120 C C . GLU B 1 42 ? -4.543 -7 2.328 1 97.56 42 GLU B C 1
ATOM 2122 O O . GLU B 1 42 ? -4.348 -5.879 1.855 1 97.56 42 GLU B O 1
ATOM 2127 N N . VAL B 1 43 ? -3.979 -8.094 1.849 1 97.88 43 VAL B N 1
ATOM 2128 C CA . VAL B 1 43 ? -3.113 -8.016 0.675 1 97.88 43 VAL B CA 1
ATOM 2129 C C . VAL B 1 43 ? -3.951 -7.711 -0.565 1 97.88 43 VAL B C 1
ATOM 2131 O O . VAL B 1 43 ? -3.576 -6.867 -1.38 1 97.88 43 VAL B O 1
ATOM 2134 N N . SER B 1 44 ? -5.07 -8.414 -0.685 1 97.94 44 SER B N 1
ATOM 2135 C CA . SER B 1 44 ? -5.93 -8.172 -1.839 1 97.94 44 SER B CA 1
ATOM 2136 C C . SER B 1 44 ? -6.41 -6.727 -1.883 1 97.94 44 SER B C 1
ATOM 2138 O O . SER B 1 44 ? -6.547 -6.145 -2.961 1 97.94 44 SER B O 1
ATOM 2140 N N . ASP B 1 45 ? -6.656 -6.109 -0.738 1 98.19 45 ASP B N 1
ATOM 2141 C CA . ASP B 1 45 ? -7.129 -4.73 -0.71 1 98.19 45 ASP B CA 1
ATOM 2142 C C . ASP B 1 45 ? -6.02 -3.758 -1.098 1 98.19 45 ASP B C 1
ATOM 2144 O O . ASP B 1 45 ? -6.277 -2.729 -1.726 1 98.19 45 ASP B O 1
ATOM 2148 N N . LEU B 1 46 ? -4.812 -4.047 -0.671 1 98.69 46 LEU B N 1
ATOM 2149 C CA . LEU B 1 46 ? -3.68 -3.26 -1.152 1 98.69 46 LEU B CA 1
ATOM 2150 C C . LEU B 1 46 ? -3.553 -3.363 -2.668 1 98.69 46 LEU B C 1
ATOM 2152 O O . LEU B 1 46 ? -3.408 -2.348 -3.354 1 98.69 46 LEU B O 1
ATOM 2156 N N . LEU B 1 47 ? -3.643 -4.574 -3.195 1 98.56 47 LEU B N 1
ATOM 2157 C CA . LEU B 1 47 ? -3.535 -4.805 -4.633 1 98.56 47 LEU B CA 1
ATOM 2158 C C . LEU B 1 47 ? -4.676 -4.121 -5.379 1 98.56 47 LEU B C 1
ATOM 2160 O O . LEU B 1 47 ? -4.48 -3.602 -6.48 1 98.56 47 LEU B O 1
ATOM 2164 N N . LYS B 1 48 ? -5.848 -4.117 -4.762 1 98.44 48 LYS B N 1
ATOM 2165 C CA . LYS B 1 48 ? -6.988 -3.434 -5.367 1 98.44 48 LYS B CA 1
ATOM 2166 C C . LYS B 1 48 ? -6.684 -1.955 -5.598 1 98.44 48 LYS B C 1
ATOM 2168 O O . LYS B 1 48 ? -6.91 -1.431 -6.688 1 98.44 48 LYS B O 1
ATOM 2173 N N . VAL B 1 49 ? -6.172 -1.32 -4.59 1 98.69 49 VAL B N 1
ATOM 2174 C CA . VAL B 1 49 ? -5.84 0.096 -4.703 1 98.69 49 VAL B CA 1
ATOM 2175 C C . VAL B 1 49 ? -4.773 0.294 -5.777 1 98.69 49 VAL B C 1
ATOM 2177 O O . VAL B 1 49 ? -4.891 1.186 -6.621 1 98.69 49 VAL B O 1
ATOM 2180 N N . LEU B 1 50 ? -3.76 -0.549 -5.793 1 98.62 50 LEU B N 1
ATOM 2181 C CA . LEU B 1 50 ? -2.672 -0.448 -6.758 1 98.62 50 LEU B CA 1
ATOM 2182 C C . LEU B 1 50 ? -3.188 -0.626 -8.18 1 98.62 50 LEU B C 1
ATOM 2184 O O . LEU B 1 50 ? -2.791 0.11 -9.086 1 98.62 50 LEU B O 1
ATOM 2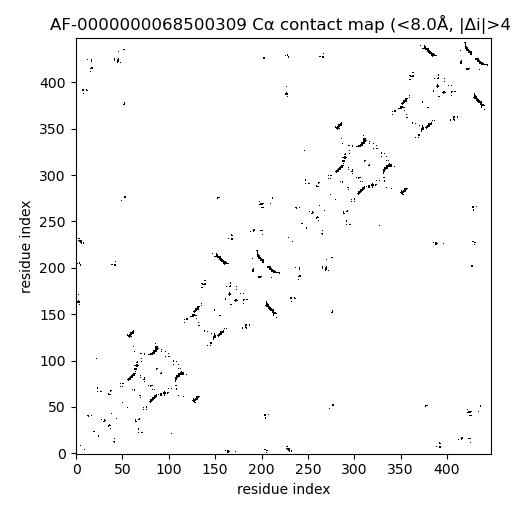188 N N . LEU B 1 51 ? -4.059 -1.581 -8.375 1 98.38 51 LEU B N 1
ATOM 2189 C CA . LEU B 1 51 ? -4.617 -1.854 -9.695 1 98.38 51 LEU B CA 1
ATOM 2190 C C . LEU B 1 51 ? -5.453 -0.676 -10.18 1 98.38 51 LEU B C 1
ATOM 2192 O O . LEU B 1 51 ? -5.406 -0.322 -11.359 1 98.38 51 LEU B O 1
ATOM 2196 N N . LYS B 1 52 ? -6.211 -0.09 -9.289 1 98 52 LYS B N 1
ATOM 2197 C CA . LYS B 1 52 ? -7.062 1.038 -9.648 1 98 52 LYS B CA 1
ATOM 2198 C C . LYS B 1 52 ? -6.23 2.27 -9.992 1 98 52 LYS B C 1
ATOM 2200 O O . LYS B 1 52 ? -6.598 3.045 -10.875 1 98 52 LYS B O 1
ATOM 2205 N N . VAL B 1 53 ? -5.152 2.402 -9.312 1 97.88 53 VAL B N 1
ATOM 2206 C CA . VAL B 1 53 ? -4.273 3.543 -9.547 1 97.88 53 VAL B CA 1
ATOM 2207 C C . VAL B 1 53 ? -3.512 3.35 -10.859 1 97.88 53 VAL B C 1
ATOM 2209 O O . VAL B 1 53 ? -3.428 4.27 -11.672 1 97.88 53 VAL B O 1
ATOM 2212 N N . GLN B 1 54 ? -2.986 2.188 -11.078 1 97.56 54 GLN B N 1
ATOM 2213 C CA . GLN B 1 54 ? -2.113 1.913 -12.219 1 97.56 54 GLN B CA 1
ATOM 2214 C C . GLN B 1 54 ? -2.926 1.67 -13.492 1 97.56 54 GLN B C 1
ATOM 2216 O O . GLN B 1 54 ? -2.488 2.016 -14.586 1 97.56 54 GLN B O 1
ATOM 2221 N N . LYS B 1 55 ? -4.02 0.934 -13.305 1 96.69 55 LYS B N 1
ATOM 2222 C CA . LYS B 1 55 ? -4.891 0.507 -14.398 1 96.69 55 LYS B CA 1
ATOM 2223 C C . LYS B 1 55 ? -4.117 -0.313 -15.43 1 96.69 55 LYS B C 1
ATOM 2225 O O . LYS B 1 55 ? -4.168 -0.022 -16.625 1 96.69 55 LYS B O 1
ATOM 2230 N N . PRO B 1 56 ? -3.514 -1.381 -14.938 1 97.75 56 PRO B N 1
ATOM 2231 C CA . PRO B 1 56 ? -2.787 -2.238 -15.875 1 97.75 56 PRO B CA 1
ATOM 2232 C C . PRO B 1 56 ? -3.713 -2.967 -16.844 1 97.75 56 PRO B C 1
ATOM 2234 O O . PRO B 1 56 ? -4.828 -3.344 -16.484 1 97.75 56 PRO B O 1
ATOM 2237 N N . LYS B 1 57 ? -3.266 -3.162 -18.016 1 96.19 57 LYS B N 1
ATOM 2238 C CA . LYS B 1 57 ? -4.039 -3.904 -19 1 96.19 57 LYS B CA 1
ATOM 2239 C C . LYS B 1 57 ? -3.545 -5.344 -19.125 1 96.19 57 LYS B C 1
ATOM 2241 O O . LYS B 1 57 ? -4.344 -6.277 -19.172 1 96.19 57 LYS B O 1
ATOM 2246 N N . ARG B 1 58 ? -2.252 -5.516 -19.219 1 98.56 58 ARG B N 1
ATOM 2247 C CA . ARG B 1 58 ? -1.667 -6.844 -19.375 1 98.56 58 ARG B CA 1
ATOM 2248 C C . ARG B 1 58 ? -0.922 -7.266 -18.109 1 98.56 58 ARG B C 1
ATOM 2250 O O . ARG B 1 58 ? 0.021 -6.594 -17.688 1 98.56 58 ARG B O 1
ATOM 2257 N N . ILE B 1 59 ? -1.321 -8.414 -17.5 1 98.69 59 ILE B N 1
ATOM 2258 C CA . ILE B 1 59 ? -0.766 -8.898 -16.234 1 98.69 59 ILE B CA 1
ATOM 2259 C C . ILE B 1 59 ? -0.22 -10.312 -16.422 1 98.69 59 ILE B C 1
ATOM 2261 O O . ILE B 1 59 ? -0.853 -11.148 -17.078 1 98.69 59 ILE B O 1
ATOM 2265 N N . LEU B 1 60 ? 0.979 -10.539 -15.953 1 98.25 60 LEU B N 1
ATOM 2266 C CA . LEU B 1 60 ? 1.557 -11.875 -15.859 1 98.25 60 LEU B CA 1
ATOM 2267 C C . LEU B 1 60 ? 1.588 -12.352 -14.414 1 98.25 60 LEU B C 1
ATOM 2269 O O . LEU B 1 60 ? 2.133 -11.664 -13.539 1 98.25 60 LEU B O 1
ATOM 2273 N N . GLU B 1 61 ? 0.965 -13.484 -14.148 1 97.12 61 GLU B N 1
ATOM 2274 C CA . GLU B 1 61 ? 0.913 -14.078 -12.82 1 97.12 61 GLU B CA 1
ATOM 2275 C C . GLU B 1 61 ? 1.661 -15.406 -12.781 1 97.12 61 GLU B C 1
ATOM 2277 O O . GLU B 1 61 ? 1.433 -16.281 -13.625 1 97.12 61 GLU B O 1
ATOM 2282 N N . VAL B 1 62 ? 2.574 -15.508 -11.805 1 94.75 62 VAL B N 1
ATOM 2283 C CA . VAL B 1 62 ? 3.271 -16.766 -11.57 1 94.75 62 VAL B CA 1
ATOM 2284 C C . VAL B 1 62 ? 2.633 -17.5 -10.391 1 94.75 62 VAL B C 1
ATOM 2286 O O . VAL B 1 62 ? 2.795 -17.094 -9.234 1 94.75 62 VAL B O 1
ATOM 2289 N N . GLY B 1 63 ? 1.939 -18.594 -10.641 1 93.56 63 GLY B N 1
ATOM 2290 C CA . GLY B 1 63 ? 1.159 -19.312 -9.648 1 93.56 63 GLY B CA 1
ATOM 2291 C C . GLY B 1 63 ? -0.323 -18.984 -9.711 1 93.56 63 GLY B C 1
ATOM 2292 O O . GLY B 1 63 ? -0.774 -17.984 -9.141 1 93.56 63 GLY B O 1
ATOM 2293 N N . CYS B 1 64 ? -1.057 -19.906 -10.234 1 95.25 64 CYS B N 1
ATOM 2294 C CA . CYS B 1 64 ? -2.477 -19.688 -10.492 1 95.25 64 CYS B CA 1
ATOM 2295 C C . CYS B 1 64 ? -3.33 -20.266 -9.367 1 95.25 64 CYS B C 1
ATOM 2297 O O . CYS B 1 64 ? -4.328 -19.656 -8.969 1 95.25 64 CYS B O 1
ATOM 2299 N N . ALA B 1 65 ? -2.92 -21.453 -8.836 1 95.69 65 ALA B N 1
ATOM 2300 C CA . ALA B 1 65 ? -3.748 -22.219 -7.918 1 95.69 65 ALA B CA 1
ATOM 2301 C C . ALA B 1 65 ? -5.168 -22.375 -8.461 1 95.69 65 ALA B C 1
ATOM 2303 O O . ALA B 1 65 ? -5.367 -22.891 -9.562 1 95.69 65 ALA B O 1
ATOM 2304 N N . ILE B 1 66 ? -6.145 -21.812 -7.758 1 97.81 66 ILE B N 1
ATOM 2305 C CA . ILE B 1 66 ? -7.523 -22.016 -8.195 1 97.81 66 ILE B CA 1
ATOM 2306 C C . ILE B 1 66 ? -8.008 -20.781 -8.945 1 97.81 66 ILE B C 1
ATOM 2308 O O . ILE B 1 66 ? -9.211 -20.625 -9.18 1 97.81 66 ILE B O 1
ATOM 2312 N N . GLY B 1 67 ? -7.16 -19.859 -9.227 1 98.06 67 GLY B N 1
ATOM 2313 C CA . GLY B 1 67 ? -7.461 -18.703 -10.062 1 98.06 67 GLY B CA 1
ATOM 2314 C C . GLY B 1 67 ? -7.977 -17.516 -9.281 1 98.06 67 GLY B C 1
ATOM 2315 O O . GLY B 1 67 ? -8.539 -16.594 -9.859 1 98.06 67 GLY B O 1
ATOM 2316 N N . TYR B 1 68 ? -7.793 -17.484 -7.969 1 98.19 68 TYR B N 1
ATOM 2317 C CA . TYR B 1 68 ? -8.367 -16.438 -7.133 1 98.19 68 TYR B CA 1
ATOM 2318 C C . TYR B 1 68 ? -7.797 -15.07 -7.504 1 98.19 68 TYR B C 1
ATOM 2320 O O . TYR B 1 68 ? -8.547 -14.141 -7.797 1 98.19 68 TYR B O 1
ATOM 2328 N N . SER B 1 69 ? -6.469 -14.945 -7.535 1 97.88 69 SER B N 1
ATOM 2329 C CA . SER B 1 69 ? -5.844 -13.656 -7.789 1 97.88 69 SER B CA 1
ATOM 2330 C C . SER B 1 69 ? -6.141 -13.164 -9.203 1 97.88 69 SER B C 1
ATOM 2332 O O . SER B 1 69 ? -6.473 -11.992 -9.398 1 97.88 69 SER B O 1
ATOM 2334 N N . SER B 1 70 ? -6.078 -14.07 -10.172 1 98.06 70 SER B N 1
ATOM 2335 C CA . SER B 1 70 ? -6.363 -13.695 -11.555 1 98.06 70 SER B CA 1
ATOM 2336 C C . SER B 1 70 ? -7.785 -13.164 -11.695 1 98.06 70 SER B C 1
ATOM 2338 O O . SER B 1 70 ? -8.008 -12.141 -12.352 1 98.06 70 SER B O 1
ATOM 2340 N N . ILE B 1 71 ? -8.727 -13.867 -11.078 1 98.44 71 ILE B N 1
ATOM 2341 C CA . ILE B 1 71 ? -10.125 -13.461 -11.141 1 98.44 71 ILE B CA 1
ATOM 2342 C C . ILE B 1 71 ? -10.312 -12.133 -10.414 1 98.44 71 ILE B C 1
ATOM 2344 O O . ILE B 1 71 ? -11.016 -11.242 -10.898 1 98.44 71 ILE B O 1
ATOM 2348 N N . PHE B 1 72 ? -9.648 -11.992 -9.281 1 98.31 72 PHE B N 1
ATOM 2349 C CA . PHE B 1 72 ? -9.688 -10.758 -8.516 1 98.31 72 PHE B CA 1
ATOM 2350 C C . PHE B 1 72 ? -9.18 -9.586 -9.344 1 98.31 72 PHE B C 1
ATOM 2352 O O . PHE B 1 72 ? -9.828 -8.539 -9.414 1 98.31 72 PHE B O 1
ATOM 2359 N N . PHE B 1 73 ? -8.031 -9.781 -10.062 1 98.38 73 PHE B N 1
ATOM 2360 C CA . PHE B 1 73 ? -7.473 -8.742 -10.922 1 98.38 73 PHE B CA 1
ATOM 2361 C C . PHE B 1 73 ? -8.453 -8.383 -12.031 1 98.38 73 PHE B C 1
ATOM 2363 O O . PHE B 1 73 ? -8.719 -7.203 -12.273 1 98.38 73 PHE B O 1
ATOM 2370 N N . ALA B 1 74 ? -9.023 -9.383 -12.648 1 98.12 74 ALA B N 1
ATOM 2371 C CA . ALA B 1 74 ? -9.938 -9.172 -13.766 1 98.12 74 ALA B CA 1
ATOM 2372 C C . ALA B 1 74 ? -11.188 -8.414 -13.312 1 98.12 74 ALA B C 1
ATOM 2374 O O . ALA B 1 74 ? -11.711 -7.578 -14.047 1 98.12 74 ALA B O 1
ATOM 2375 N N . THR B 1 75 ? -11.625 -8.711 -12.102 1 97.56 75 THR B N 1
ATOM 2376 C CA . THR B 1 75 ? -12.805 -8.055 -11.562 1 97.56 75 THR B CA 1
ATOM 2377 C C . THR B 1 75 ? -12.555 -6.555 -11.391 1 97.56 75 THR B C 1
ATOM 2379 O O . THR B 1 75 ? -13.461 -5.742 -11.586 1 97.56 75 THR B O 1
ATOM 2382 N N . ILE B 1 76 ? -11.359 -6.191 -11.047 1 96.88 76 ILE B N 1
ATOM 2383 C CA . ILE B 1 76 ? -11.016 -4.797 -10.797 1 96.88 76 ILE B CA 1
ATOM 2384 C C . ILE B 1 76 ? -10.789 -4.07 -12.125 1 96.88 76 ILE B C 1
ATOM 2386 O O . ILE B 1 76 ? -11.266 -2.951 -12.312 1 96.88 76 ILE B O 1
ATOM 2390 N N . ILE B 1 77 ? -10.125 -4.711 -13.055 1 96.19 77 ILE B N 1
ATOM 2391 C CA . ILE B 1 77 ? -9.719 -4.082 -14.305 1 96.19 77 ILE B CA 1
ATOM 2392 C C . ILE B 1 77 ? -10.891 -4.066 -15.281 1 96.19 77 ILE B C 1
ATOM 2394 O O . ILE B 1 77 ? -11.055 -3.115 -16.047 1 96.19 77 ILE B O 1
ATOM 2398 N N . GLY B 1 78 ? -11.664 -5.133 -15.289 1 92.69 78 GLY B N 1
ATOM 2399 C CA . GLY B 1 78 ? -12.828 -5.215 -16.156 1 92.69 78 GLY B CA 1
ATOM 2400 C C . GLY B 1 78 ? -12.539 -5.906 -17.469 1 92.69 78 GLY B C 1
ATOM 2401 O O . GLY B 1 78 ? -11.688 -6.797 -17.547 1 92.69 78 GLY B O 1
ATOM 2402 N N . LYS B 1 79 ? -13.219 -5.562 -18.469 1 89.25 79 LYS B N 1
ATOM 2403 C CA . LYS B 1 79 ? -13.258 -6.273 -19.734 1 89.25 79 LYS B CA 1
ATOM 2404 C C . LYS B 1 79 ? -11.938 -6.133 -20.484 1 89.25 79 LYS B C 1
ATOM 2406 O O . LYS B 1 79 ? -11.625 -6.938 -21.375 1 89.25 79 LYS B O 1
ATOM 2411 N N . ASP B 1 80 ? -11.125 -5.18 -20.125 1 90.56 80 ASP B N 1
ATOM 2412 C CA . ASP B 1 80 ? -9.883 -4.906 -20.844 1 90.56 80 ASP B CA 1
ATOM 2413 C C . ASP B 1 80 ? -8.727 -5.715 -20.25 1 90.56 80 ASP B C 1
ATOM 2415 O O . ASP B 1 80 ? -7.613 -5.688 -20.781 1 90.56 80 ASP B O 1
ATOM 2419 N N . ALA B 1 81 ? -9.016 -6.473 -19.281 1 94 81 ALA B N 1
ATOM 2420 C CA . ALA B 1 81 ? -7.953 -7.215 -18.625 1 94 81 ALA B CA 1
ATOM 2421 C C . ALA B 1 81 ? -7.414 -8.328 -19.516 1 94 81 ALA B C 1
ATOM 2423 O O . ALA B 1 81 ? -8.188 -9.047 -20.156 1 94 81 ALA B O 1
ATOM 2424 N N . ASP B 1 82 ? -6.16 -8.383 -19.703 1 98.5 82 ASP B N 1
ATOM 2425 C CA . ASP B 1 82 ? -5.441 -9.492 -20.328 1 98.5 82 ASP B CA 1
ATOM 2426 C C . ASP B 1 82 ? -4.441 -10.117 -19.359 1 98.5 82 ASP B C 1
ATOM 2428 O O . ASP B 1 82 ? -3.346 -9.594 -19.172 1 98.5 82 ASP B O 1
ATOM 2432 N N . ILE B 1 83 ? -4.844 -11.273 -18.797 1 98.62 83 ILE B N 1
ATOM 2433 C CA . ILE B 1 83 ? -4.07 -11.891 -17.734 1 98.62 83 ILE B CA 1
ATOM 2434 C C . ILE B 1 83 ? -3.574 -13.266 -18.172 1 98.62 83 ILE B C 1
ATOM 2436 O O . ILE B 1 83 ? -4.355 -14.094 -18.641 1 98.62 83 ILE B O 1
ATOM 2440 N N . ILE B 1 84 ? -2.311 -13.469 -18.078 1 98.56 84 ILE B N 1
ATOM 2441 C CA . ILE B 1 84 ? -1.69 -14.781 -18.266 1 98.56 84 ILE B CA 1
ATOM 2442 C C . ILE B 1 84 ? -1.198 -15.32 -16.922 1 98.56 84 ILE B C 1
ATOM 2444 O O . ILE B 1 84 ? -0.53 -14.609 -16.172 1 98.56 84 ILE B O 1
ATOM 2448 N N . THR B 1 85 ? -1.595 -16.516 -16.578 1 97.44 85 THR B N 1
ATOM 2449 C CA . THR B 1 85 ? -1.142 -17.156 -15.352 1 97.44 85 THR B CA 1
ATOM 2450 C C . THR B 1 85 ? -0.576 -18.547 -15.648 1 97.44 85 THR B C 1
ATOM 2452 O O . THR B 1 85 ? -0.836 -19.125 -16.703 1 97.44 85 THR B O 1
ATOM 2455 N N . VAL B 1 86 ? 0.249 -19.062 -14.703 1 96.12 86 VAL B N 1
ATOM 2456 C CA . VAL B 1 86 ? 0.928 -20.344 -14.922 1 96.12 86 VAL B CA 1
ATOM 2457 C C . VAL B 1 86 ? 0.641 -21.281 -13.758 1 96.12 86 VAL B C 1
ATOM 2459 O O . VAL B 1 86 ? 0.644 -20.859 -12.594 1 96.12 86 VAL B O 1
ATOM 2462 N N . GLU B 1 87 ? 0.379 -22.469 -14.055 1 95.25 87 GLU B N 1
ATOM 2463 C CA . GLU B 1 87 ? 0.107 -23.516 -13.062 1 95.25 87 GLU B CA 1
ATOM 2464 C C . GLU B 1 87 ? 0.459 -24.891 -13.609 1 95.25 87 GLU B C 1
ATOM 2466 O O . GLU B 1 87 ? 0.224 -25.188 -14.781 1 95.25 87 GLU B O 1
ATOM 2471 N N . ARG B 1 88 ? 1.021 -25.719 -12.734 1 95.12 88 ARG B N 1
ATOM 2472 C CA . ARG B 1 88 ? 1.447 -27.031 -13.211 1 95.12 88 ARG B CA 1
ATOM 2473 C C . ARG B 1 88 ? 0.564 -28.125 -12.641 1 95.12 88 ARG B C 1
ATOM 2475 O O . ARG B 1 88 ? 0.498 -29.234 -13.195 1 95.12 88 ARG B O 1
ATOM 2482 N N . ASN B 1 89 ? -0.066 -27.875 -11.469 1 95.19 89 ASN B N 1
ATOM 2483 C CA . ASN B 1 89 ? -0.899 -28.891 -10.836 1 95.19 89 ASN B CA 1
ATOM 2484 C C . ASN B 1 89 ? -2.219 -29.078 -11.578 1 95.19 89 ASN B C 1
ATOM 2486 O O . ASN B 1 89 ? -3.055 -28.188 -11.609 1 95.19 89 ASN B O 1
ATOM 2490 N N . GLU B 1 90 ? -2.471 -30.281 -12.055 1 97.19 90 GLU B N 1
ATOM 2491 C CA . GLU B 1 90 ? -3.609 -30.578 -12.922 1 97.19 90 GLU B CA 1
ATOM 2492 C C . GLU B 1 90 ? -4.93 -30.328 -12.195 1 97.19 90 GLU B C 1
ATOM 2494 O O . GLU B 1 90 ? -5.883 -29.812 -12.781 1 97.19 90 GLU B O 1
ATOM 2499 N N . LYS B 1 91 ? -4.961 -30.719 -10.977 1 97.25 91 LYS B N 1
ATOM 2500 C CA . LYS B 1 91 ? -6.184 -30.531 -10.203 1 97.25 91 LYS B CA 1
ATOM 2501 C C . LYS B 1 91 ? -6.488 -29.047 -10.016 1 97.25 91 LYS B C 1
ATOM 2503 O O . LYS B 1 91 ? -7.641 -28.625 -10.125 1 97.25 91 LYS B O 1
ATOM 2508 N N . MET B 1 92 ? -5.492 -28.25 -9.742 1 96.62 92 MET B N 1
ATOM 2509 C CA . MET B 1 92 ? -5.645 -26.797 -9.586 1 96.62 92 MET B CA 1
ATOM 2510 C C . MET B 1 92 ? -6.051 -26.156 -10.906 1 96.62 92 MET B C 1
ATOM 2512 O O . MET B 1 92 ? -6.906 -25.266 -10.93 1 96.62 92 MET B O 1
ATOM 2516 N N . ILE B 1 93 ? -5.461 -26.594 -12 1 98.06 93 ILE B N 1
ATOM 2517 C CA . ILE B 1 93 ? -5.75 -26.062 -13.32 1 98.06 93 ILE B CA 1
ATOM 2518 C C . ILE B 1 93 ? -7.227 -26.281 -13.656 1 98.06 93 ILE B C 1
ATOM 2520 O O . ILE B 1 93 ? -7.906 -25.344 -14.102 1 98.06 93 ILE B O 1
ATOM 2524 N N . GLU B 1 94 ? -7.711 -27.453 -13.422 1 98.38 94 GLU B N 1
ATOM 2525 C CA . GLU B 1 94 ? -9.109 -27.766 -13.711 1 98.38 94 GLU B CA 1
ATOM 2526 C C . GLU B 1 94 ? -10.047 -26.875 -12.898 1 98.38 94 GLU B C 1
ATOM 2528 O O . GLU B 1 94 ? -11.008 -26.328 -13.445 1 98.38 94 GLU B O 1
ATOM 2533 N N . LYS B 1 95 ? -9.711 -26.766 -11.633 1 98.38 95 LYS B N 1
ATOM 2534 C CA . LYS B 1 95 ? -10.523 -25.922 -10.766 1 98.38 95 LYS B CA 1
ATOM 2535 C C . LYS B 1 95 ? -10.453 -24.469 -11.188 1 98.38 95 LYS B C 1
ATOM 2537 O O . LYS B 1 95 ? -11.461 -23.75 -11.156 1 98.38 95 LYS B O 1
ATOM 2542 N N . ALA B 1 96 ? -9.305 -24.016 -11.555 1 98.56 96 ALA B N 1
ATOM 2543 C CA . ALA B 1 96 ? -9.125 -22.641 -12.008 1 98.56 96 ALA B CA 1
ATOM 2544 C C . ALA B 1 96 ? -9.938 -22.375 -13.266 1 98.56 96 ALA B C 1
ATOM 2546 O O . ALA B 1 96 ? -10.594 -21.328 -13.375 1 98.56 96 ALA B O 1
ATOM 2547 N N . LYS B 1 97 ? -9.898 -23.281 -14.227 1 98.69 97 LYS B N 1
ATOM 2548 C CA . LYS B 1 97 ? -10.664 -23.125 -15.461 1 98.69 97 LYS B CA 1
ATOM 2549 C C . LYS B 1 97 ? -12.156 -23 -15.164 1 98.69 97 LYS B C 1
ATOM 2551 O O . LYS B 1 97 ? -12.836 -22.141 -15.727 1 98.69 97 LYS B O 1
ATOM 2556 N N . GLU B 1 98 ? -12.617 -23.828 -14.281 1 98.62 98 GLU B N 1
ATOM 2557 C CA . GLU B 1 98 ? -14.016 -23.766 -13.867 1 98.62 98 GLU B CA 1
ATOM 2558 C C . GLU B 1 98 ? -14.352 -22.422 -13.234 1 98.62 98 GLU B C 1
ATOM 2560 O O . GLU B 1 98 ? -15.367 -21.812 -13.586 1 98.62 98 GLU B O 1
ATOM 2565 N N . ASN B 1 99 ? -13.531 -21.969 -12.297 1 98.81 99 ASN B N 1
ATOM 2566 C CA . ASN B 1 99 ? -13.773 -20.734 -11.578 1 98.81 99 ASN B CA 1
ATOM 2567 C C . ASN B 1 99 ? -13.734 -19.531 -12.516 1 98.81 99 ASN B C 1
ATOM 2569 O O . ASN B 1 99 ? -14.57 -18.625 -12.414 1 98.81 99 ASN B O 1
ATOM 2573 N N . ILE B 1 100 ? -12.773 -19.531 -13.453 1 98.62 100 ILE B N 1
ATOM 2574 C CA . ILE B 1 100 ? -12.609 -18.438 -14.398 1 98.62 100 ILE B CA 1
ATOM 2575 C C . ILE B 1 100 ? -13.836 -18.344 -15.297 1 98.62 100 ILE B C 1
ATOM 2577 O O . ILE B 1 100 ? -14.344 -17.25 -15.555 1 98.62 100 ILE B O 1
ATOM 2581 N N . LYS B 1 101 ? -14.297 -19.5 -15.703 1 98.38 101 LYS B N 1
ATOM 2582 C CA . LYS B 1 101 ? -15.5 -19.547 -16.531 1 98.38 101 LYS B CA 1
ATOM 2583 C C . LYS B 1 101 ? -16.719 -19.047 -15.766 1 98.38 101 LYS B C 1
ATOM 2585 O O . LYS B 1 101 ? -17.484 -18.219 -16.281 1 98.38 101 LYS B O 1
ATOM 2590 N N . LEU B 1 102 ? -16.875 -19.469 -14.562 1 98.12 102 LEU B N 1
ATOM 2591 C CA . LEU B 1 102 ? -18 -19.062 -13.734 1 98.12 102 LEU B CA 1
ATOM 2592 C C . LEU B 1 102 ? -17.969 -17.562 -13.469 1 98.12 102 LEU B C 1
ATOM 2594 O O . LEU B 1 102 ? -19.016 -16.922 -13.359 1 98.12 102 LEU B O 1
ATOM 2598 N N . ALA B 1 103 ? -16.781 -17.031 -13.383 1 97.5 103 ALA B N 1
ATOM 2599 C CA . ALA B 1 103 ? -16.609 -15.602 -13.109 1 97.5 103 ALA B CA 1
ATOM 2600 C C . ALA B 1 103 ? -16.812 -14.773 -14.375 1 97.5 103 ALA B C 1
ATOM 2602 O O . ALA B 1 103 ? -16.906 -13.539 -14.312 1 97.5 103 ALA B O 1
ATOM 2603 N N . GLY B 1 104 ? -16.812 -15.43 -15.508 1 97.38 104 GLY B N 1
ATOM 2604 C CA . GLY B 1 104 ? -17.062 -14.75 -16.781 1 97.38 104 GLY B CA 1
ATOM 2605 C C . GLY B 1 104 ? -15.805 -14.141 -17.375 1 97.38 104 GLY B C 1
ATOM 2606 O O . GLY B 1 104 ? -15.891 -13.164 -18.125 1 97.38 104 GLY B O 1
ATOM 2607 N N . PHE B 1 105 ? -14.617 -14.719 -17.062 1 98.06 105 PHE B N 1
ATOM 2608 C CA . PHE B 1 105 ? -13.375 -14.094 -17.5 1 98.06 105 PHE B CA 1
ATOM 2609 C C . PHE B 1 105 ? -12.578 -15.047 -18.391 1 98.06 105 PHE B C 1
ATOM 2611 O O . PHE B 1 105 ? -11.352 -14.922 -18.5 1 98.06 105 PHE B O 1
ATOM 2618 N N . ASP B 1 106 ? -13.234 -16 -19.016 1 96 106 ASP B N 1
ATOM 2619 C CA . ASP B 1 106 ? -12.57 -17.016 -19.812 1 96 106 ASP B CA 1
ATOM 2620 C C . ASP B 1 106 ? -11.883 -16.406 -21.031 1 96 106 ASP B C 1
ATOM 2622 O O . ASP B 1 106 ? -10.938 -16.984 -21.578 1 96 106 ASP B O 1
ATOM 2626 N N . ASN B 1 107 ? -12.273 -15.164 -21.453 1 97.25 107 ASN B N 1
ATOM 2627 C CA . ASN B 1 107 ? -11.625 -14.469 -22.562 1 97.25 107 ASN B CA 1
ATOM 2628 C C . ASN B 1 107 ? -10.523 -13.531 -22.062 1 97.25 107 ASN B C 1
ATOM 2630 O O . ASN B 1 107 ? -9.758 -12.992 -22.859 1 97.25 107 ASN B O 1
ATOM 2634 N N . ASN B 1 108 ? -10.414 -13.344 -20.75 1 98.12 108 ASN B N 1
ATOM 2635 C CA . ASN B 1 108 ? -9.492 -12.375 -20.156 1 98.12 108 ASN B CA 1
ATOM 2636 C C . ASN B 1 108 ? -8.289 -13.062 -19.516 1 98.12 108 ASN B C 1
ATOM 2638 O O . ASN B 1 108 ? -7.215 -12.469 -19.406 1 98.12 108 ASN B O 1
ATOM 2642 N N . ILE B 1 109 ? -8.508 -14.305 -19.109 1 98.62 109 ILE B N 1
ATOM 2643 C CA . ILE B 1 109 ? -7.484 -15.016 -18.344 1 98.62 109 ILE B CA 1
ATOM 2644 C C . ILE B 1 109 ? -7.055 -16.266 -19.094 1 98.62 109 ILE B C 1
ATOM 2646 O O . ILE B 1 109 ? -7.887 -17.125 -19.422 1 98.62 109 ILE B O 1
ATOM 2650 N N . THR B 1 110 ? -5.82 -16.406 -19.328 1 98.31 110 THR B N 1
ATOM 2651 C CA . THR B 1 110 ? -5.234 -17.578 -19.969 1 98.31 110 THR B CA 1
ATOM 2652 C C . THR B 1 110 ? -4.324 -18.328 -19 1 98.31 110 THR B C 1
ATOM 2654 O O . THR B 1 110 ? -3.436 -17.734 -18.391 1 98.31 110 THR B O 1
ATOM 2657 N N . ILE B 1 111 ? -4.52 -19.609 -18.891 1 98.25 111 ILE B N 1
ATOM 2658 C CA . ILE B 1 111 ? -3.672 -20.438 -18.047 1 98.25 111 ILE B CA 1
ATOM 2659 C C . ILE B 1 111 ? -2.639 -21.172 -18.906 1 98.25 111 ILE B C 1
ATOM 2661 O O . ILE B 1 111 ? -2.996 -21.938 -19.797 1 98.25 111 ILE B O 1
ATOM 2665 N N . LEU B 1 112 ? -1.444 -20.875 -18.672 1 97.94 112 LEU B N 1
ATOM 2666 C CA . LEU B 1 112 ? -0.378 -21.703 -19.219 1 97.94 112 LEU B CA 1
ATOM 2667 C C . LEU B 1 112 ? -0.115 -22.906 -18.344 1 97.94 112 LEU B C 1
ATOM 2669 O O . LEU B 1 112 ? 0.321 -22.766 -17.188 1 97.94 112 LEU B O 1
ATOM 2673 N N . GLU B 1 113 ? -0.341 -24.047 -18.875 1 97.56 113 GLU B N 1
ATOM 2674 C CA . GLU B 1 113 ? -0.257 -25.281 -18.109 1 97.56 113 GLU B CA 1
ATOM 2675 C C . GLU B 1 113 ? 1.139 -25.891 -18.203 1 97.56 113 GLU B C 1
ATOM 2677 O O . GLU B 1 113 ? 1.605 -26.234 -19.297 1 97.56 113 GLU B O 1
ATOM 2682 N N . GLY B 1 114 ? 1.789 -26 -17.062 1 95.38 114 GLY B N 1
ATOM 2683 C CA . GLY B 1 114 ? 3.113 -26.594 -17.047 1 95.38 114 GLY B CA 1
ATOM 2684 C C . GLY B 1 114 ? 4.047 -25.953 -16.031 1 95.38 114 GLY B C 1
ATOM 2685 O O . GLY B 1 114 ? 3.605 -25.203 -15.156 1 95.38 114 GLY B O 1
ATOM 2686 N N . ASP B 1 115 ? 5.262 -26.266 -16.188 1 92.69 115 ASP B N 1
ATOM 2687 C CA . ASP B 1 115 ? 6.289 -25.734 -15.297 1 92.69 115 ASP B CA 1
ATOM 2688 C C . ASP B 1 115 ? 6.5 -24.234 -15.531 1 92.69 115 ASP B C 1
ATOM 2690 O O . ASP B 1 115 ? 6.598 -23.797 -16.672 1 92.69 115 ASP B O 1
ATOM 2694 N N . ALA B 1 116 ? 6.555 -23.5 -14.477 1 91.06 116 ALA B N 1
ATOM 2695 C CA . ALA B 1 116 ? 6.625 -22.047 -14.555 1 91.06 116 ALA B CA 1
ATOM 2696 C C . ALA B 1 116 ? 7.863 -21.594 -15.328 1 91.06 116 ALA B C 1
ATOM 2698 O O . ALA B 1 116 ? 7.785 -20.703 -16.172 1 91.06 116 ALA B O 1
ATOM 2699 N N . GLU B 1 117 ? 9.008 -22.188 -14.992 1 91.12 117 GLU B N 1
ATOM 2700 C CA . GLU B 1 117 ? 10.242 -21.781 -15.656 1 91.12 117 GLU B CA 1
ATOM 2701 C C . GLU B 1 117 ? 10.133 -21.953 -17.172 1 91.12 117 GLU B C 1
ATOM 2703 O O . GLU B 1 117 ? 10.523 -21.078 -17.938 1 91.12 117 GLU B O 1
ATOM 2708 N N . GLU B 1 118 ? 9.617 -23.062 -17.578 1 94 118 GLU B N 1
ATOM 2709 C CA . GLU B 1 118 ? 9.461 -23.375 -19 1 94 118 GLU B CA 1
ATOM 2710 C C . GLU B 1 118 ? 8.461 -22.438 -19.656 1 94 118 GLU B C 1
ATOM 2712 O O . GLU B 1 118 ? 8.742 -21.859 -20.703 1 94 118 GLU B O 1
ATOM 2717 N N . LYS B 1 119 ? 7.316 -22.266 -19.078 1 94.81 119 LYS B N 1
ATOM 2718 C CA . LYS B 1 119 ? 6.227 -21.516 -19.688 1 94.81 119 LYS B CA 1
ATOM 2719 C C . LYS B 1 119 ? 6.539 -20.031 -19.719 1 94.81 119 LYS B C 1
ATOM 2721 O O . LYS B 1 119 ? 6.227 -19.344 -20.703 1 94.81 119 LYS B O 1
ATOM 2726 N N . LEU B 1 120 ? 7.148 -19.5 -18.641 1 93.81 120 LEU B N 1
ATOM 2727 C CA . LEU B 1 120 ? 7.473 -18.078 -18.562 1 93.81 120 LEU B CA 1
ATOM 2728 C C . LEU B 1 120 ? 8.492 -17.688 -19.625 1 93.81 120 LEU B C 1
ATOM 2730 O O . LEU B 1 120 ? 8.453 -16.578 -20.156 1 93.81 120 LEU B O 1
ATOM 2734 N N . SER B 1 121 ? 9.391 -18.625 -19.891 1 93.12 121 SER B N 1
ATOM 2735 C CA . SER B 1 121 ? 10.398 -18.359 -20.906 1 93.12 121 SER B CA 1
ATOM 2736 C C . SER B 1 121 ? 9.758 -18.203 -22.281 1 93.12 121 SER B C 1
ATOM 2738 O O . SER B 1 121 ? 10.312 -17.531 -23.156 1 93.12 121 SER B O 1
ATOM 2740 N N . GLN B 1 122 ? 8.578 -18.734 -22.453 1 92.88 122 GLN B N 1
ATOM 2741 C CA . GLN B 1 122 ? 7.93 -18.766 -23.766 1 92.88 122 GLN B CA 1
ATOM 2742 C C . GLN B 1 122 ? 6.922 -17.625 -23.906 1 92.88 122 GLN B C 1
ATOM 2744 O O . GLN B 1 122 ? 6.445 -17.344 -25 1 92.88 122 GLN B O 1
ATOM 2749 N N . VAL B 1 123 ? 6.621 -17.062 -22.797 1 94.56 123 VAL B N 1
ATOM 2750 C CA . VAL B 1 123 ? 5.648 -15.977 -22.828 1 94.56 123 VAL B CA 1
ATOM 2751 C C . VAL B 1 123 ? 6.234 -14.773 -23.578 1 94.56 123 VAL B C 1
ATOM 2753 O O . VAL B 1 123 ? 7.402 -14.422 -23.375 1 94.56 123 VAL B O 1
ATOM 2756 N N . GLN B 1 124 ? 5.449 -14.188 -24.469 1 92.56 124 GLN B N 1
ATOM 2757 C CA . GLN B 1 124 ? 5.902 -13.055 -25.266 1 92.56 124 GLN B CA 1
ATOM 2758 C C . GLN B 1 124 ? 5.152 -11.781 -24.891 1 92.56 124 GLN B C 1
ATOM 2760 O O . GLN B 1 124 ? 4.07 -11.844 -24.297 1 92.56 124 GLN B O 1
ATOM 2765 N N . GLY B 1 125 ? 5.824 -10.641 -25.266 1 93.88 125 GLY B N 1
ATOM 2766 C CA . GLY B 1 125 ? 5.203 -9.344 -25.031 1 93.88 125 GLY B CA 1
ATOM 2767 C C . GLY B 1 125 ? 5.609 -8.711 -23.703 1 93.88 125 GLY B C 1
ATOM 2768 O O . GLY B 1 125 ? 6.453 -9.258 -23 1 93.88 125 GLY B O 1
ATOM 2769 N N . GLU B 1 126 ? 5.047 -7.516 -23.516 1 97.25 126 GLU B N 1
ATOM 2770 C CA . GLU B 1 126 ? 5.352 -6.754 -22.312 1 97.25 126 GLU B CA 1
ATOM 2771 C C . GLU B 1 126 ? 4.145 -6.672 -21.391 1 97.25 126 GLU B C 1
ATOM 2773 O O . GLU B 1 126 ? 3 -6.738 -21.844 1 97.25 126 GLU B O 1
ATOM 2778 N N . PHE B 1 127 ? 4.41 -6.543 -20.219 1 98.69 127 PHE B N 1
ATOM 2779 C CA . PHE B 1 127 ? 3.367 -6.527 -19.203 1 98.69 127 PHE B CA 1
ATOM 2780 C C . PHE B 1 127 ? 3.432 -5.246 -18.375 1 98.69 127 PHE B C 1
ATOM 2782 O O . PHE B 1 127 ? 4.516 -4.703 -18.141 1 98.69 127 PHE B O 1
ATOM 2789 N N . ASP B 1 128 ? 2.262 -4.781 -17.984 1 98.75 128 ASP B N 1
ATOM 2790 C CA . ASP B 1 128 ? 2.17 -3.625 -17.094 1 98.75 128 ASP B CA 1
ATOM 2791 C C . ASP B 1 128 ? 2.455 -4.02 -15.648 1 98.75 128 ASP B C 1
ATOM 2793 O O . ASP B 1 128 ? 2.969 -3.215 -14.867 1 98.75 128 ASP B O 1
ATOM 2797 N N . LEU B 1 129 ? 2.059 -5.242 -15.32 1 98.81 129 LEU B N 1
ATOM 2798 C CA . LEU B 1 129 ? 2.188 -5.75 -13.961 1 98.81 129 LEU B CA 1
ATOM 2799 C C . LEU B 1 129 ? 2.549 -7.234 -13.969 1 98.81 129 LEU B C 1
ATOM 2801 O O . LEU B 1 129 ? 1.996 -8.008 -14.758 1 98.81 129 LEU B O 1
ATOM 2805 N N . ILE B 1 130 ? 3.482 -7.598 -13.188 1 98.31 130 ILE B N 1
ATOM 2806 C CA . ILE B 1 130 ? 3.836 -8.992 -12.953 1 98.31 130 ILE B CA 1
ATOM 2807 C C . ILE B 1 130 ? 3.652 -9.328 -11.477 1 98.31 130 ILE B C 1
ATOM 2809 O O . ILE B 1 130 ? 4.098 -8.578 -10.602 1 98.31 130 ILE B O 1
ATOM 2813 N N . PHE B 1 131 ? 2.932 -10.375 -11.242 1 97.94 131 PHE B N 1
ATOM 2814 C CA . PHE B 1 131 ? 2.641 -10.836 -9.891 1 97.94 131 PHE B CA 1
ATOM 2815 C C . PHE B 1 131 ? 3.273 -12.195 -9.633 1 97.94 131 PHE B C 1
ATOM 2817 O O . PHE B 1 131 ? 2.877 -13.195 -10.234 1 97.94 131 PHE B O 1
ATOM 2824 N N . ILE B 1 132 ? 4.254 -12.203 -8.727 1 95.81 132 ILE B N 1
ATOM 2825 C CA . ILE B 1 132 ? 4.918 -13.453 -8.383 1 95.81 132 ILE B CA 1
ATOM 2826 C C . ILE B 1 132 ? 4.391 -13.961 -7.039 1 95.81 132 ILE B C 1
ATOM 2828 O O . ILE B 1 132 ? 4.602 -13.328 -6.004 1 95.81 132 ILE B O 1
ATOM 2832 N N . ASP B 1 133 ? 3.656 -14.969 -7.09 1 88.25 133 ASP B N 1
ATOM 2833 C CA . ASP B 1 133 ? 3.096 -15.641 -5.922 1 88.25 133 ASP B CA 1
ATOM 2834 C C . ASP B 1 133 ? 3.469 -17.125 -5.906 1 88.25 133 ASP B C 1
ATOM 2836 O O . ASP B 1 133 ? 2.596 -17.984 -5.949 1 88.25 133 ASP B O 1
ATOM 2840 N N . ALA B 1 134 ? 4.711 -17.312 -6.215 1 72 134 ALA B N 1
ATOM 2841 C CA . ALA B 1 134 ? 5.098 -18.703 -6.418 1 72 134 ALA B CA 1
ATOM 2842 C C . ALA B 1 134 ? 5.801 -19.266 -5.184 1 72 134 ALA B C 1
ATOM 2844 O O . ALA B 1 134 ? 6.148 -18.516 -4.266 1 72 134 ALA B O 1
ATOM 2845 N N . ALA B 1 135 ? 5.883 -20.422 -5.195 1 60.5 135 ALA B N 1
ATOM 2846 C CA . ALA B 1 135 ? 6.512 -21.203 -4.133 1 60.5 135 ALA B CA 1
ATOM 2847 C C . ALA B 1 135 ? 7.863 -20.609 -3.748 1 60.5 135 ALA B C 1
ATOM 2849 O O . ALA B 1 135 ? 8.602 -20.109 -4.605 1 60.5 135 ALA B O 1
ATOM 2850 N N . LYS B 1 136 ? 8.164 -20.281 -2.475 1 58.47 136 LYS B N 1
ATOM 2851 C CA . LYS B 1 136 ? 9.055 -19.594 -1.546 1 58.47 136 LYS B CA 1
ATOM 2852 C C . LYS B 1 136 ? 10.516 -19.781 -1.952 1 58.47 136 LYS B C 1
ATOM 2854 O O . LYS B 1 136 ? 11.359 -18.922 -1.666 1 58.47 136 LYS B O 1
ATOM 2859 N N . GLY B 1 137 ? 10.68 -20.625 -2.982 1 62.66 137 GLY B N 1
ATOM 2860 C CA . GLY B 1 137 ? 12.109 -20.875 -3.008 1 62.66 137 GLY B CA 1
ATOM 2861 C C . GLY B 1 137 ? 12.766 -20.453 -4.309 1 62.66 137 GLY B C 1
ATOM 2862 O O . GLY B 1 137 ? 13.992 -20.531 -4.445 1 62.66 137 GLY B O 1
ATOM 2863 N N . GLN B 1 138 ? 12.109 -19.75 -5.18 1 82.75 138 GLN B N 1
ATOM 2864 C CA . GLN B 1 138 ? 12.789 -19.484 -6.445 1 82.75 138 GLN B CA 1
ATOM 2865 C C . GLN B 1 138 ? 12.469 -18.094 -6.973 1 82.75 138 GLN B C 1
ATOM 2867 O O . GLN B 1 138 ? 12.297 -17.906 -8.18 1 82.75 138 GLN B O 1
ATOM 2872 N N . TYR B 1 139 ? 12.484 -17.141 -6.109 1 84.88 139 TYR B N 1
ATOM 2873 C CA . TYR B 1 139 ? 12.062 -15.805 -6.496 1 84.88 139 TYR B CA 1
ATOM 2874 C C . TYR B 1 139 ? 13.062 -15.172 -7.449 1 84.88 139 TYR B C 1
ATOM 2876 O O . TYR B 1 139 ? 12.68 -14.586 -8.469 1 84.88 139 TYR B O 1
ATOM 2884 N N . LYS B 1 140 ? 14.352 -15.328 -7.219 1 89.56 140 LYS B N 1
ATOM 2885 C CA . LYS B 1 140 ? 15.352 -14.711 -8.086 1 89.56 140 LYS B CA 1
ATOM 2886 C C . LYS B 1 140 ? 15.305 -15.305 -9.492 1 89.56 140 LYS B C 1
ATOM 2888 O O . LYS B 1 140 ? 15.469 -14.594 -10.484 1 89.56 140 LYS B O 1
ATOM 2893 N N . LEU B 1 141 ? 15.07 -16.594 -9.547 1 90 141 LEU B N 1
ATOM 2894 C CA . LEU B 1 141 ? 14.953 -17.25 -10.836 1 90 141 LEU B CA 1
ATOM 2895 C C . LEU B 1 141 ? 13.766 -16.703 -11.625 1 90 141 LEU B C 1
ATOM 2897 O O . LEU B 1 141 ? 13.914 -16.312 -12.789 1 90 141 LEU B O 1
ATOM 2901 N N . PHE B 1 142 ? 12.609 -16.672 -10.992 1 92.31 142 PHE B N 1
ATOM 2902 C CA . PHE B 1 142 ? 11.414 -16.156 -11.664 1 92.31 142 PHE B CA 1
ATOM 2903 C C . PHE B 1 142 ? 11.586 -14.688 -12.031 1 92.31 142 PHE B C 1
ATOM 2905 O O . PHE B 1 142 ? 11.195 -14.273 -13.125 1 92.31 142 PHE B O 1
ATOM 2912 N N . PHE B 1 143 ? 12.188 -13.961 -11.102 1 95 143 PHE B N 1
ATOM 2913 C CA . PHE B 1 143 ? 12.484 -12.555 -11.359 1 95 143 PHE B CA 1
ATOM 2914 C C . PHE B 1 143 ? 13.297 -12.406 -12.641 1 95 143 PHE B C 1
ATOM 2916 O O . PHE B 1 143 ? 12.945 -11.617 -13.516 1 95 143 PHE B O 1
ATOM 2923 N N . ASP B 1 144 ? 14.328 -13.18 -12.797 1 93.94 144 ASP B N 1
ATOM 2924 C CA . ASP B 1 144 ? 15.227 -13.086 -13.945 1 93.94 144 ASP B CA 1
ATOM 2925 C C . ASP B 1 144 ? 14.508 -13.461 -15.234 1 93.94 144 ASP B C 1
ATOM 2927 O O . ASP B 1 144 ? 14.812 -12.922 -16.297 1 93.94 144 ASP B O 1
ATOM 2931 N N . LEU B 1 145 ? 13.531 -14.289 -15.148 1 93.25 145 LEU B N 1
ATOM 2932 C CA . LEU B 1 145 ? 12.797 -14.758 -16.328 1 93.25 145 LEU B CA 1
ATOM 2933 C C . LEU B 1 145 ? 11.789 -13.719 -16.781 1 93.25 145 LEU B C 1
ATOM 2935 O O . LEU B 1 145 ? 11.422 -13.68 -17.953 1 93.25 145 LEU B O 1
ATOM 2939 N N . VAL B 1 146 ? 11.375 -12.805 -15.805 1 95.19 146 VAL B N 1
ATOM 2940 C CA . VAL B 1 146 ? 10.172 -12.062 -16.172 1 95.19 146 VAL B CA 1
ATOM 2941 C C . VAL B 1 146 ? 10.461 -10.562 -16.156 1 95.19 146 VAL B C 1
ATOM 2943 O O . VAL B 1 146 ? 9.703 -9.773 -16.719 1 95.19 146 VAL B O 1
ATOM 2946 N N . ILE B 1 147 ? 11.547 -10.117 -15.539 1 97 147 ILE B N 1
ATOM 2947 C CA . ILE B 1 147 ? 11.75 -8.695 -15.297 1 97 147 ILE B CA 1
ATOM 2948 C C . ILE B 1 147 ? 11.906 -7.965 -16.625 1 97 147 ILE B C 1
ATOM 2950 O O . ILE B 1 147 ? 11.445 -6.828 -16.781 1 97 147 ILE B O 1
ATOM 2954 N N . ASP B 1 148 ? 12.469 -8.609 -17.609 1 96.5 148 ASP B N 1
ATOM 2955 C CA . ASP B 1 148 ? 12.68 -7.973 -18.906 1 96.5 148 ASP B CA 1
ATOM 2956 C C . ASP B 1 148 ? 11.375 -7.883 -19.688 1 96.5 148 ASP B C 1
ATOM 2958 O O . ASP B 1 148 ? 11.297 -7.168 -20.688 1 96.5 148 ASP B O 1
ATOM 2962 N N . LYS B 1 149 ? 10.391 -8.594 -19.266 1 97.5 149 LYS B N 1
ATOM 2963 C CA . LYS B 1 149 ? 9.078 -8.555 -19.891 1 97.5 149 LYS B CA 1
ATOM 2964 C C . LYS B 1 149 ? 8.188 -7.492 -19.25 1 97.5 149 LYS B C 1
ATOM 2966 O O . LYS B 1 149 ? 7.102 -7.203 -19.75 1 97.5 149 LYS B O 1
ATOM 2971 N N . LEU B 1 150 ? 8.609 -6.941 -18.141 1 98.25 150 LEU B N 1
ATOM 2972 C CA . LEU B 1 150 ? 7.902 -5.84 -17.5 1 98.25 150 LEU B CA 1
ATOM 2973 C C . LEU B 1 150 ? 8.227 -4.516 -18.188 1 98.25 150 LEU B C 1
ATOM 2975 O O . LEU B 1 150 ? 9.398 -4.199 -18.406 1 98.25 150 LEU B O 1
ATOM 2979 N N . LYS B 1 151 ? 7.219 -3.756 -18.531 1 98.12 151 LYS B N 1
ATOM 2980 C CA . LYS B 1 151 ? 7.414 -2.443 -19.141 1 98.12 151 LYS B CA 1
ATOM 2981 C C . LYS B 1 151 ? 8.18 -1.515 -18.203 1 98.12 151 LYS B C 1
ATOM 2983 O O . LYS B 1 151 ? 8.055 -1.615 -16.984 1 98.12 151 LYS B O 1
ATOM 2988 N N . ASP B 1 152 ? 8.992 -0.603 -18.859 1 97.62 152 ASP B N 1
ATOM 2989 C CA . ASP B 1 152 ? 9.398 0.538 -18.047 1 97.62 152 ASP B CA 1
ATOM 2990 C C . ASP B 1 152 ? 8.18 1.282 -17.5 1 97.62 152 ASP B C 1
ATOM 2992 O O . ASP B 1 152 ? 7.242 1.579 -18.234 1 97.62 152 ASP B O 1
ATOM 2996 N N . GLY B 1 153 ? 8.234 1.459 -16.219 1 97.81 153 GLY B N 1
ATOM 2997 C CA . GLY B 1 153 ? 7.062 2.039 -15.578 1 97.81 153 GLY B CA 1
ATOM 2998 C C . GLY B 1 153 ? 6.09 0.999 -15.055 1 97.81 153 GLY B C 1
ATOM 2999 O O . GLY B 1 153 ? 5.066 1.341 -14.461 1 97.81 153 GLY B O 1
ATOM 3000 N N . GLY B 1 154 ? 6.434 -0.279 -15.312 1 98.62 154 GLY B N 1
ATOM 3001 C CA . GLY B 1 154 ? 5.602 -1.362 -14.82 1 98.62 154 GLY B CA 1
ATOM 3002 C C . GLY B 1 154 ? 5.848 -1.685 -13.359 1 98.62 154 GLY B C 1
ATOM 3003 O O . GLY B 1 154 ? 6.789 -1.167 -12.75 1 98.62 154 GLY B O 1
ATOM 3004 N N . LEU B 1 155 ? 4.996 -2.514 -12.789 1 98.81 155 LEU B N 1
ATOM 3005 C CA . LEU B 1 155 ? 5.074 -2.863 -11.367 1 98.81 155 LEU B CA 1
ATOM 3006 C C . LEU B 1 155 ? 5.25 -4.367 -11.195 1 98.81 155 LEU B C 1
ATOM 3008 O O . LEU B 1 155 ? 4.508 -5.156 -11.781 1 98.81 155 LEU B O 1
ATOM 3012 N N . LEU B 1 156 ? 6.273 -4.766 -10.477 1 98.44 156 LEU B N 1
ATOM 3013 C CA . LEU B 1 156 ? 6.469 -6.141 -10.031 1 98.44 156 LEU B CA 1
ATOM 3014 C C . LEU B 1 156 ? 6.027 -6.312 -8.578 1 98.44 156 LEU B C 1
ATOM 3016 O O . LEU B 1 156 ? 6.48 -5.578 -7.699 1 98.44 156 LEU B O 1
ATOM 3020 N N . VAL B 1 157 ? 5.09 -7.242 -8.359 1 98.44 157 VAL B N 1
ATOM 3021 C CA . VAL B 1 157 ? 4.625 -7.562 -7.016 1 98.44 157 VAL B CA 1
ATOM 3022 C C . VAL B 1 157 ? 5.105 -8.953 -6.621 1 98.44 157 VAL B C 1
ATOM 3024 O O . VAL B 1 157 ? 4.781 -9.945 -7.285 1 98.44 157 VAL B O 1
ATOM 3027 N N . SER B 1 158 ? 5.898 -9.023 -5.59 1 97 158 SER B N 1
ATOM 3028 C CA . SER B 1 158 ? 6.34 -10.289 -5.016 1 97 158 SER B CA 1
ATOM 3029 C C . SER B 1 158 ? 5.66 -10.555 -3.676 1 97 158 SER B C 1
ATOM 3031 O O . SER B 1 158 ? 5.855 -9.812 -2.715 1 97 158 SER B O 1
ATOM 3033 N N . ASP B 1 159 ? 4.941 -11.617 -3.598 1 95.38 159 ASP B N 1
ATOM 3034 C CA . ASP B 1 159 ? 4.207 -11.953 -2.383 1 95.38 159 ASP B CA 1
ATOM 3035 C C . ASP B 1 159 ? 5.004 -12.914 -1.504 1 95.38 159 ASP B C 1
ATOM 3037 O O . ASP B 1 159 ? 6.027 -13.445 -1.934 1 95.38 159 ASP B O 1
ATOM 3041 N N . ASN B 1 160 ? 4.68 -13.016 -0.158 1 94 160 ASN B N 1
ATOM 3042 C CA . ASN B 1 160 ? 5.215 -13.945 0.837 1 94 160 ASN B CA 1
ATOM 3043 C C . ASN B 1 160 ? 6.715 -13.75 1.034 1 94 160 ASN B C 1
ATOM 3045 O O . ASN B 1 160 ? 7.449 -14.711 1.248 1 94 160 ASN B O 1
ATOM 3049 N N . ILE B 1 161 ? 7.156 -12.547 0.974 1 95.56 161 ILE B N 1
ATOM 3050 C CA . ILE B 1 161 ? 8.594 -12.281 0.92 1 95.56 161 ILE B CA 1
ATOM 3051 C C . ILE B 1 161 ? 9.188 -12.398 2.32 1 95.56 161 ILE B C 1
ATOM 3053 O O . ILE B 1 161 ? 10.406 -12.508 2.473 1 95.56 161 ILE B O 1
ATOM 3057 N N . LEU B 1 162 ? 8.398 -12.297 3.346 1 95.62 162 LEU B N 1
ATOM 3058 C CA . LEU B 1 162 ? 8.938 -12.352 4.699 1 95.62 162 LEU B CA 1
ATOM 3059 C C . LEU B 1 162 ? 8.844 -13.758 5.27 1 95.62 162 LEU B C 1
ATOM 3061 O O . LEU B 1 162 ? 9.5 -14.078 6.262 1 95.62 162 LEU B O 1
ATOM 3065 N N . TYR B 1 163 ? 8.102 -14.633 4.66 1 92.38 163 TYR B N 1
ATOM 3066 C CA . TYR B 1 163 ? 8.062 -16.062 4.953 1 92.38 163 TYR B CA 1
ATOM 3067 C C . TYR B 1 163 ? 7.906 -16.297 6.449 1 92.38 163 TYR B C 1
ATOM 3069 O O . TYR B 1 163 ? 8.781 -16.891 7.082 1 92.38 163 TYR B O 1
ATOM 3077 N N . LYS B 1 164 ? 6.746 -15.867 6.973 1 92.94 164 LYS B N 1
ATOM 3078 C CA . LYS B 1 164 ? 6.383 -16.062 8.375 1 92.94 164 LYS B CA 1
ATOM 3079 C C . LYS B 1 164 ? 7.391 -15.398 9.305 1 92.94 164 LYS B C 1
ATOM 3081 O O . LYS B 1 164 ? 7.617 -15.867 10.422 1 92.94 164 LYS B O 1
ATOM 3086 N N . GLY B 1 165 ? 8.117 -14.422 8.805 1 95.12 165 GLY B N 1
ATOM 3087 C CA . GLY B 1 165 ? 9.078 -13.664 9.594 1 95.12 165 GLY B CA 1
ATOM 3088 C C . GLY B 1 165 ? 10.469 -14.266 9.586 1 95.12 165 GLY B C 1
ATOM 3089 O O . GLY B 1 165 ? 11.422 -13.648 10.062 1 95.12 165 GLY B O 1
ATOM 3090 N N . MET B 1 166 ? 10.672 -15.398 9 1 94.5 166 MET B N 1
ATOM 3091 C CA . MET B 1 166 ? 11.938 -16.125 9.016 1 94.5 166 MET B CA 1
ATOM 3092 C C . MET B 1 166 ? 13.016 -15.344 8.266 1 94.5 166 MET B C 1
ATOM 3094 O O . MET B 1 166 ? 14.195 -15.414 8.617 1 94.5 166 MET B O 1
ATOM 3098 N N . VAL B 1 167 ? 12.633 -14.625 7.328 1 95.44 167 VAL B N 1
ATOM 3099 C CA . VAL B 1 167 ? 13.586 -13.883 6.504 1 95.44 167 VAL B CA 1
ATOM 3100 C C . VAL B 1 167 ? 14.18 -12.734 7.312 1 95.44 167 VAL B C 1
ATOM 3102 O O . VAL B 1 167 ? 15.336 -12.352 7.105 1 95.44 167 VAL B O 1
ATOM 3105 N N . ALA B 1 168 ? 13.453 -12.25 8.25 1 95.81 168 ALA B N 1
ATOM 3106 C CA . ALA B 1 168 ? 13.812 -11.023 8.953 1 95.81 168 ALA B CA 1
ATOM 3107 C C . ALA B 1 168 ? 14.883 -11.289 10.008 1 95.81 168 ALA B C 1
ATOM 3109 O O . ALA B 1 168 ? 15.672 -10.398 10.336 1 95.81 168 ALA B O 1
ATOM 3110 N N . HIS B 1 169 ? 14.875 -12.453 10.547 1 95.44 169 HIS B N 1
ATOM 3111 C CA . HIS B 1 169 ? 15.805 -12.703 11.648 1 95.44 169 HIS B CA 1
ATOM 3112 C C . HIS B 1 169 ? 16.016 -14.195 11.867 1 95.44 169 HIS B C 1
ATOM 3114 O O . HIS B 1 169 ? 15.062 -14.977 11.797 1 95.44 169 HIS B O 1
ATOM 3120 N N . ASP B 1 170 ? 17.156 -14.578 12.305 1 94.25 170 ASP B N 1
ATOM 3121 C CA . ASP B 1 170 ? 17.531 -15.977 12.438 1 94.25 170 ASP B CA 1
ATOM 3122 C C . ASP B 1 170 ? 16.781 -16.641 13.586 1 94.25 170 ASP B C 1
ATOM 3124 O O . ASP B 1 170 ? 16.578 -17.859 13.578 1 94.25 170 ASP B O 1
ATOM 3128 N N . ASP B 1 171 ? 16.344 -15.844 14.555 1 93 171 ASP B N 1
ATOM 3129 C CA . ASP B 1 171 ? 15.617 -16.391 15.695 1 93 171 ASP B CA 1
ATOM 3130 C C . ASP B 1 171 ? 14.32 -17.078 15.258 1 93 171 ASP B C 1
ATOM 3132 O O . ASP B 1 171 ? 13.781 -17.922 15.977 1 93 171 ASP B O 1
ATOM 3136 N N . PHE B 1 172 ? 13.93 -16.703 14.039 1 93.12 172 PHE B N 1
ATOM 3137 C CA . PHE B 1 172 ? 12.656 -17.25 13.562 1 93.12 172 PHE B CA 1
ATOM 3138 C C . PHE B 1 172 ? 12.891 -18.406 12.594 1 93.12 172 PHE B C 1
ATOM 3140 O O . PHE B 1 172 ? 11.938 -19.062 12.172 1 93.12 172 PHE B O 1
ATOM 3147 N N . VAL B 1 173 ? 14.109 -18.688 12.188 1 93 173 VAL B N 1
ATOM 3148 C CA . VAL B 1 173 ? 14.422 -19.625 11.109 1 93 173 VAL B CA 1
ATOM 3149 C C . VAL B 1 173 ? 14.359 -21.047 11.633 1 93 173 VAL B C 1
ATOM 3151 O O . VAL B 1 173 ? 14.938 -21.359 12.672 1 93 173 VAL B O 1
ATOM 3154 N N . VAL B 1 174 ? 13.617 -21.812 10.938 1 91.19 174 VAL B N 1
ATOM 3155 C CA . VAL B 1 174 ? 13.641 -23.25 11.172 1 91.19 174 VAL B CA 1
ATOM 3156 C C . VAL B 1 174 ? 14.711 -23.891 10.297 1 91.19 174 VAL B C 1
ATOM 3158 O O . VAL B 1 174 ? 14.898 -23.516 9.141 1 91.19 174 VAL B O 1
ATOM 3161 N N . ARG B 1 175 ? 15.328 -24.859 10.805 1 91.44 175 ARG B N 1
ATOM 3162 C CA . ARG B 1 175 ? 16.5 -25.469 10.203 1 91.44 175 ARG B CA 1
ATOM 3163 C C . ARG B 1 175 ? 16.219 -25.906 8.773 1 91.44 175 ARG B C 1
ATOM 3165 O O . ARG B 1 175 ? 17 -25.641 7.859 1 91.44 175 ARG B O 1
ATOM 3172 N N . ARG B 1 176 ? 15.164 -26.516 8.508 1 91.88 176 ARG B N 1
ATOM 3173 C CA . ARG B 1 176 ? 14.844 -27.109 7.211 1 91.88 176 ARG B CA 1
ATOM 3174 C C . ARG B 1 176 ? 14.531 -26.031 6.176 1 91.88 176 ARG B C 1
ATOM 3176 O O . ARG B 1 176 ? 14.391 -26.328 4.988 1 91.88 176 ARG B O 1
ATOM 3183 N N . LYS B 1 177 ? 14.477 -24.75 6.633 1 92.19 177 LYS B N 1
ATOM 3184 C CA . LYS B 1 177 ? 14.094 -23.672 5.73 1 92.19 177 LYS B CA 1
ATOM 3185 C C . LYS B 1 177 ? 15.234 -22.688 5.535 1 92.19 177 LYS B C 1
ATOM 3187 O O . LYS B 1 177 ? 15.039 -21.594 4.988 1 92.19 177 LYS B O 1
ATOM 3192 N N . LYS B 1 178 ? 16.406 -23.016 5.977 1 93.81 178 LYS B N 1
ATOM 3193 C CA . LYS B 1 178 ? 17.562 -22.125 5.961 1 93.81 178 LYS B CA 1
ATOM 3194 C C . LYS B 1 178 ? 17.906 -21.703 4.539 1 93.81 178 LYS B C 1
ATOM 3196 O O . LYS B 1 178 ? 18.188 -20.516 4.289 1 93.81 178 LYS B O 1
ATOM 3201 N N . THR B 1 179 ? 17.875 -22.609 3.623 1 92.69 179 THR B N 1
ATOM 3202 C CA . THR B 1 179 ? 18.266 -22.312 2.244 1 92.69 179 THR B CA 1
ATOM 3203 C C . THR B 1 179 ? 17.266 -21.359 1.598 1 92.69 179 THR B C 1
ATOM 3205 O O . THR B 1 179 ? 17.656 -20.406 0.936 1 92.69 179 THR B O 1
ATOM 3208 N N . ILE B 1 180 ? 16 -21.594 1.783 1 92.31 180 ILE B N 1
ATOM 3209 C CA . ILE B 1 180 ? 14.945 -20.75 1.229 1 92.31 180 ILE B CA 1
ATOM 3210 C C . ILE B 1 180 ? 15.062 -19.344 1.791 1 92.31 180 ILE B C 1
ATOM 3212 O O . ILE B 1 180 ? 14.922 -18.359 1.058 1 92.31 180 ILE B O 1
ATOM 3216 N N . VAL B 1 181 ? 15.359 -19.266 3.066 1 94.75 181 VAL B N 1
ATOM 3217 C CA . VAL B 1 181 ? 15.508 -17.984 3.75 1 94.75 181 VAL B CA 1
ATOM 3218 C C . VAL B 1 181 ? 16.688 -17.203 3.164 1 94.75 181 VAL B C 1
ATOM 3220 O O . VAL B 1 181 ? 16.578 -16.031 2.85 1 94.75 181 VAL B O 1
ATOM 3223 N N . LYS B 1 182 ? 17.797 -17.891 2.988 1 94.62 182 LYS B N 1
ATOM 3224 C CA . LYS B 1 182 ? 18.984 -17.266 2.428 1 94.62 182 LYS B CA 1
ATOM 3225 C C . LYS B 1 182 ? 18.734 -16.766 1.013 1 94.62 182 LYS B C 1
ATOM 3227 O O . LYS B 1 182 ? 19.125 -15.648 0.664 1 94.62 182 LYS B O 1
ATOM 3232 N N . ARG B 1 183 ? 18.062 -17.516 0.219 1 93.69 183 ARG B N 1
ATOM 3233 C CA . ARG B 1 183 ? 17.75 -17.141 -1.159 1 93.69 183 ARG B CA 1
ATOM 3234 C C . ARG B 1 183 ? 16.828 -15.93 -1.206 1 93.69 183 ARG B C 1
ATOM 3236 O O . ARG B 1 183 ? 17 -15.039 -2.039 1 93.69 183 ARG B O 1
ATOM 3243 N N . MET B 1 184 ? 15.891 -15.938 -0.297 1 95.38 184 MET B N 1
ATOM 3244 C CA . MET B 1 184 ? 14.961 -14.812 -0.242 1 95.38 184 MET B CA 1
ATOM 3245 C C . MET B 1 184 ? 15.672 -13.539 0.2 1 95.38 184 MET B C 1
ATOM 3247 O O . MET B 1 184 ? 15.438 -12.461 -0.355 1 95.38 184 MET B O 1
ATOM 3251 N N . ARG B 1 185 ? 16.547 -13.633 1.171 1 96.62 185 ARG B N 1
ATOM 3252 C CA . ARG B 1 185 ? 17.344 -12.484 1.612 1 96.62 185 ARG B CA 1
ATOM 3253 C C . ARG B 1 185 ? 18.172 -11.914 0.465 1 96.62 185 ARG B C 1
ATOM 3255 O O . ARG B 1 185 ? 18.219 -10.695 0.276 1 96.62 185 ARG B O 1
ATOM 3262 N N . ASN B 1 186 ? 18.75 -12.828 -0.293 1 95.88 186 ASN B N 1
ATOM 3263 C CA . ASN B 1 186 ? 19.531 -12.406 -1.45 1 95.88 186 ASN B CA 1
ATOM 3264 C C . ASN B 1 186 ? 18.656 -11.703 -2.488 1 95.88 186 ASN B C 1
ATOM 3266 O O . ASN B 1 186 ? 19.078 -10.703 -3.076 1 95.88 186 ASN B O 1
ATOM 3270 N N . TYR B 1 187 ? 17.531 -12.219 -2.68 1 96 187 TYR B N 1
ATOM 3271 C CA . TYR B 1 187 ? 16.594 -11.641 -3.631 1 96 187 TYR B CA 1
ATOM 3272 C C . TYR B 1 187 ? 16.172 -10.234 -3.203 1 96 187 TYR B C 1
ATOM 3274 O O . TYR B 1 187 ? 16.234 -9.297 -3.998 1 96 187 TYR B O 1
ATOM 3282 N N . LEU B 1 188 ? 15.812 -10.094 -1.921 1 97.5 188 LEU B N 1
ATOM 3283 C CA . LEU B 1 188 ? 15.352 -8.805 -1.412 1 97.5 188 LEU B CA 1
ATOM 3284 C C . LEU B 1 188 ? 16.484 -7.781 -1.423 1 97.5 188 LEU B C 1
ATOM 3286 O O . LEU B 1 188 ? 16.266 -6.617 -1.764 1 97.5 188 LEU B O 1
ATOM 3290 N N . ASP B 1 189 ? 17.656 -8.242 -1.084 1 97.19 189 ASP B N 1
ATOM 3291 C CA . ASP B 1 189 ? 18.812 -7.355 -1.158 1 97.19 189 ASP B CA 1
ATOM 3292 C C . ASP B 1 189 ? 19.016 -6.84 -2.58 1 97.19 189 ASP B C 1
ATOM 3294 O O . ASP B 1 189 ? 19.266 -5.652 -2.783 1 97.19 189 ASP B O 1
ATOM 3298 N N . TYR B 1 190 ? 18.844 -7.68 -3.525 1 96.94 190 TYR B N 1
ATOM 3299 C CA . TYR B 1 190 ? 19.062 -7.324 -4.922 1 96.94 190 TYR B CA 1
ATOM 3300 C C . TYR B 1 190 ? 18.031 -6.309 -5.395 1 96.94 190 TYR B C 1
ATOM 3302 O O . TYR B 1 190 ? 18.375 -5.238 -5.891 1 96.94 190 TYR B O 1
ATOM 3310 N N . ILE B 1 191 ? 16.734 -6.586 -5.172 1 97.56 191 ILE B N 1
ATOM 3311 C CA . ILE B 1 191 ? 15.695 -5.746 -5.77 1 97.56 191 ILE B CA 1
ATOM 3312 C C . ILE B 1 191 ? 15.633 -4.41 -5.035 1 97.56 191 ILE B C 1
ATOM 3314 O O . ILE B 1 191 ? 15.125 -3.422 -5.574 1 97.56 191 ILE B O 1
ATOM 3318 N N . CYS B 1 192 ? 16.125 -4.359 -3.812 1 97.56 192 CYS B N 1
ATOM 3319 C CA . CYS B 1 192 ? 16.109 -3.117 -3.051 1 97.56 192 CYS B CA 1
ATOM 3320 C C . CYS B 1 192 ? 17.312 -2.256 -3.383 1 97.56 192 CYS B C 1
ATOM 3322 O O . CYS B 1 192 ? 17.328 -1.059 -3.094 1 97.56 192 CYS B O 1
ATOM 3324 N N . ASN B 1 193 ? 18.312 -2.801 -4.074 1 95.12 193 ASN B N 1
ATOM 3325 C CA . ASN B 1 193 ? 19.547 -2.039 -4.195 1 95.12 193 ASN B CA 1
ATOM 3326 C C . ASN B 1 193 ? 19.969 -1.89 -5.652 1 95.12 193 ASN B C 1
ATOM 3328 O O . ASN B 1 193 ? 20.906 -1.15 -5.957 1 95.12 193 ASN B O 1
ATOM 3332 N N . CYS B 1 194 ? 19.281 -2.572 -6.547 1 93.94 194 CYS B N 1
ATOM 3333 C CA . CYS B 1 194 ? 19.625 -2.357 -7.945 1 93.94 194 CYS B CA 1
ATOM 3334 C C . CYS B 1 194 ? 19.172 -0.98 -8.414 1 93.94 194 CYS B C 1
ATOM 3336 O O . CYS B 1 194 ? 18.344 -0.341 -7.77 1 93.94 194 CYS B O 1
ATOM 3338 N N . ASP B 1 195 ? 19.641 -0.473 -9.531 1 93.5 195 ASP B N 1
ATOM 3339 C CA . ASP B 1 195 ? 19.484 0.93 -9.906 1 93.5 195 ASP B CA 1
ATOM 3340 C C . ASP B 1 195 ? 18.281 1.12 -10.828 1 93.5 195 ASP B C 1
ATOM 3342 O O . ASP B 1 195 ? 17.844 2.25 -11.07 1 93.5 195 ASP B O 1
ATOM 3346 N N . TYR B 1 196 ? 17.703 0.025 -11.266 1 97.12 196 TYR B N 1
ATOM 3347 C CA . TYR B 1 196 ? 16.641 0.193 -12.25 1 97.12 196 TYR B CA 1
ATOM 3348 C C . TYR B 1 196 ? 15.281 -0.125 -11.633 1 97.12 196 TYR B C 1
ATOM 3350 O O . TYR B 1 196 ? 14.273 -0.16 -12.336 1 97.12 196 TYR B O 1
ATOM 3358 N N . LEU B 1 197 ? 15.289 -0.392 -10.289 1 98.12 197 LEU B N 1
ATOM 3359 C CA . LEU B 1 197 ? 14.039 -0.617 -9.57 1 98.12 197 LEU B CA 1
ATOM 3360 C C . LEU B 1 197 ? 13.922 0.323 -8.375 1 98.12 197 LEU B C 1
ATOM 3362 O O . LEU B 1 197 ? 14.922 0.65 -7.734 1 98.12 197 LEU B O 1
ATOM 3366 N N . SER B 1 198 ? 12.773 0.816 -8.117 1 98 198 SER B N 1
ATOM 3367 C CA . SER B 1 198 ? 12.375 1.373 -6.824 1 98 198 SER B CA 1
ATOM 3368 C C . SER B 1 198 ? 11.477 0.409 -6.059 1 98 198 SER B C 1
ATOM 3370 O O . SER B 1 198 ? 10.359 0.116 -6.492 1 98 198 SER B O 1
ATOM 3372 N N . THR B 1 199 ? 11.969 -0.013 -4.906 1 98.69 199 THR B N 1
ATOM 3373 C CA . THR B 1 199 ? 11.289 -1.129 -4.254 1 98.69 199 THR B CA 1
ATOM 3374 C C . THR B 1 199 ? 10.828 -0.739 -2.854 1 98.69 199 THR B C 1
ATOM 3376 O O . THR B 1 199 ? 11.555 -0.063 -2.121 1 98.69 199 THR B O 1
ATOM 3379 N N . SER B 1 200 ? 9.625 -1.104 -2.506 1 98.69 200 SER B N 1
ATOM 3380 C CA . SER B 1 200 ? 9.07 -1.035 -1.158 1 98.69 200 SER B CA 1
ATOM 3381 C C . SER B 1 200 ? 8.82 -2.43 -0.59 1 98.69 200 SER B C 1
ATOM 3383 O O . SER B 1 200 ? 8.375 -3.326 -1.306 1 98.69 200 SER B O 1
ATOM 3385 N N . LEU B 1 201 ? 9.203 -2.643 0.65 1 98.69 201 LEU B N 1
ATOM 3386 C CA . LEU B 1 201 ? 8.875 -3.85 1.399 1 98.69 201 LEU B CA 1
ATOM 3387 C C . LEU B 1 201 ? 7.77 -3.576 2.416 1 98.69 201 LEU B C 1
ATOM 3389 O O . LEU B 1 201 ? 7.949 -2.77 3.332 1 98.69 201 LEU B O 1
ATOM 3393 N N . VAL B 1 202 ? 6.68 -4.223 2.287 1 98.62 202 VAL B N 1
ATOM 3394 C CA . VAL B 1 202 ? 5.496 -3.945 3.096 1 98.62 202 VAL B CA 1
ATOM 3395 C C . VAL B 1 202 ? 5.168 -5.156 3.965 1 98.62 202 VAL B C 1
ATOM 3397 O O . VAL B 1 202 ? 4.918 -6.25 3.447 1 98.62 202 VAL B O 1
ATOM 3400 N N . PRO B 1 203 ? 5.16 -5.027 5.277 1 98.06 203 PRO B N 1
ATOM 3401 C CA . PRO B 1 203 ? 4.832 -6.141 6.172 1 98.06 203 PRO B CA 1
ATOM 3402 C C . PRO B 1 203 ? 3.328 -6.379 6.289 1 98.06 203 PRO B C 1
ATOM 3404 O O . PRO B 1 203 ? 2.768 -6.285 7.387 1 98.06 203 PRO B O 1
ATOM 3407 N N . ILE B 1 204 ? 2.727 -6.738 5.238 1 97.75 204 ILE B N 1
ATOM 3408 C CA . ILE B 1 204 ? 1.306 -7.055 5.141 1 97.75 204 ILE B CA 1
ATOM 3409 C C . ILE B 1 204 ? 1.13 -8.5 4.684 1 97.75 204 ILE B C 1
ATOM 3411 O O . ILE B 1 204 ? 1.81 -8.953 3.762 1 97.75 204 ILE B O 1
ATOM 3415 N N . GLY B 1 205 ? 0.213 -9.25 5.336 1 95.5 205 GLY B N 1
ATOM 3416 C CA . GLY B 1 205 ? 0.208 -10.688 5.109 1 95.5 205 GLY B CA 1
ATOM 3417 C C . GLY B 1 205 ? 1.529 -11.352 5.453 1 95.5 205 GLY B C 1
ATOM 3418 O O . GLY B 1 205 ? 2.055 -11.172 6.555 1 95.5 205 GLY B O 1
ATOM 3419 N N . ASP B 1 206 ? 2.088 -12.117 4.504 1 94.75 206 ASP B N 1
ATOM 3420 C CA . ASP B 1 206 ? 3.389 -12.742 4.707 1 94.75 206 ASP B CA 1
ATOM 3421 C C . ASP B 1 206 ? 4.504 -11.906 4.082 1 94.75 206 ASP B C 1
ATOM 3423 O O . ASP B 1 206 ? 5.57 -12.438 3.756 1 94.75 206 ASP B O 1
ATOM 3427 N N . GLY B 1 207 ? 4.188 -10.617 3.828 1 96.5 207 GLY B N 1
ATOM 3428 C CA . GLY B 1 207 ? 5.145 -9.695 3.244 1 96.5 207 GLY B CA 1
ATOM 3429 C C . GLY B 1 207 ? 4.98 -9.531 1.743 1 96.5 207 GLY B C 1
ATOM 3430 O O . GLY B 1 207 ? 4.84 -10.523 1.021 1 96.5 207 GLY B O 1
ATOM 3431 N N . VAL B 1 208 ? 4.969 -8.312 1.283 1 97.88 208 VAL B N 1
ATOM 3432 C CA . VAL B 1 208 ? 4.84 -8 -0.138 1 97.88 208 VAL B CA 1
ATOM 3433 C C . VAL B 1 208 ? 5.93 -7.023 -0.557 1 97.88 208 VAL B C 1
ATOM 3435 O O . VAL B 1 208 ? 6.191 -6.039 0.141 1 97.88 208 VAL B O 1
ATOM 3438 N N . ALA B 1 209 ? 6.598 -7.309 -1.604 1 98.25 209 ALA B N 1
ATOM 3439 C CA . ALA B 1 209 ? 7.5 -6.336 -2.221 1 98.25 209 ALA B CA 1
ATOM 3440 C C . ALA B 1 209 ? 6.863 -5.711 -3.459 1 98.25 209 ALA B C 1
ATOM 3442 O O . ALA B 1 209 ? 6.297 -6.414 -4.297 1 98.25 209 ALA B O 1
ATOM 3443 N N . LEU B 1 210 ? 6.828 -4.457 -3.523 1 98.81 210 LEU B N 1
ATOM 3444 C CA . LEU B 1 210 ? 6.414 -3.68 -4.688 1 98.81 210 LEU B CA 1
ATOM 3445 C C . LEU B 1 210 ? 7.617 -3.039 -5.367 1 98.81 210 LEU B C 1
ATOM 3447 O O . LEU B 1 210 ? 8.297 -2.195 -4.777 1 98.81 210 LEU B O 1
ATOM 3451 N N . SER B 1 211 ? 7.906 -3.398 -6.602 1 98.69 211 SER B N 1
ATOM 3452 C CA . SER B 1 211 ? 9.055 -2.875 -7.332 1 98.69 211 SER B CA 1
ATOM 3453 C C . SER B 1 211 ? 8.625 -2.18 -8.617 1 98.69 211 SER B C 1
ATOM 3455 O O . SER B 1 211 ? 8.133 -2.828 -9.547 1 98.69 211 SER B O 1
ATOM 3457 N N . TYR B 1 212 ? 8.805 -0.883 -8.648 1 98.75 212 TYR B N 1
ATOM 3458 C CA . TYR B 1 212 ? 8.578 -0.088 -9.852 1 98.75 212 TYR B CA 1
ATOM 3459 C C . TYR B 1 212 ? 9.797 -0.114 -10.766 1 98.75 212 TYR B C 1
ATOM 3461 O O . TYR B 1 212 ? 10.906 0.215 -10.336 1 98.75 212 TYR B O 1
ATOM 3469 N N . LYS B 1 213 ? 9.594 -0.496 -12 1 98.56 213 LYS B N 1
ATOM 3470 C CA . LYS B 1 213 ? 10.711 -0.58 -12.93 1 98.56 213 LYS B CA 1
ATOM 3471 C C . LYS B 1 213 ? 11 0.776 -13.562 1 98.56 213 LYS B C 1
ATOM 3473 O O . LYS B 1 213 ? 10.242 1.237 -14.422 1 98.56 213 LYS B O 1
ATOM 3478 N N . GLU B 1 214 ? 12.125 1.288 -13.25 1 96.69 214 GLU B N 1
ATOM 3479 C CA . GLU B 1 214 ? 12.516 2.619 -13.703 1 96.69 214 GLU B CA 1
ATOM 3480 C C . GLU B 1 214 ? 13.031 2.586 -15.141 1 96.69 214 GLU B C 1
ATOM 3482 O O . GLU B 1 214 ? 12.789 3.516 -15.914 1 96.69 214 GLU B O 1
ATOM 3487 N N . SER B 1 215 ? 13.797 1.599 -15.375 1 95.31 215 SER B N 1
ATOM 3488 C CA . SER B 1 215 ? 14.484 1.479 -16.656 1 95.31 215 SER B CA 1
ATOM 3489 C C . SER B 1 215 ? 14.883 0.034 -16.938 1 95.31 215 SER B C 1
ATOM 3491 O O . SER B 1 215 ? 14.664 -0.848 -16.109 1 95.31 215 SER B O 1
ATOM 3493 N N . LYS B 1 216 ? 15.422 -0.114 -18.109 1 91.69 216 LYS B N 1
ATOM 3494 C CA . LYS B 1 216 ? 15.859 -1.451 -18.5 1 91.69 216 LYS B CA 1
ATOM 3495 C C . LYS B 1 216 ? 17.031 -1.918 -17.641 1 91.69 216 LYS B C 1
ATOM 3497 O O . LYS B 1 216 ? 17.859 -1.112 -17.234 1 91.69 216 LYS B O 1
ATOM 3502 N N . ARG B 1 217 ? 17 -3.16 -17.344 1 89 217 ARG B N 1
ATOM 3503 C CA . ARG B 1 217 ? 18.078 -3.779 -16.594 1 89 217 ARG B CA 1
ATOM 3504 C C . ARG B 1 217 ? 19.422 -3.553 -17.281 1 89 217 ARG B C 1
ATOM 3506 O O . ARG B 1 217 ? 19.547 -3.762 -18.484 1 89 217 ARG B O 1
ATOM 3513 N N . GLY B 1 218 ? 20.391 -3.143 -16.594 1 78.06 218 GLY B N 1
ATOM 3514 C CA . GLY B 1 218 ? 21.703 -2.873 -17.141 1 78.06 218 GLY B CA 1
ATOM 3515 C C . GLY B 1 218 ? 21.875 -1.45 -17.641 1 78.06 218 GLY B C 1
ATOM 3516 O O . GLY B 1 218 ? 22.984 -1.021 -17.953 1 78.06 218 GLY B O 1
ATOM 3517 N N . ASP B 1 219 ? 20.812 -0.66 -18.016 1 61.22 219 ASP B N 1
ATOM 3518 C CA . ASP B 1 219 ? 20.875 0.728 -18.469 1 61.22 219 ASP B CA 1
ATOM 3519 C C . ASP B 1 219 ? 21.391 1.641 -17.344 1 61.22 219 ASP B C 1
ATOM 3521 O O . ASP B 1 219 ? 20.719 1.81 -16.328 1 61.22 219 ASP B O 1
ATOM 3525 N N . VAL B 1 220 ? 22.469 1.403 -16.969 1 50 220 VAL B N 1
ATOM 3526 C CA . VAL B 1 220 ? 22.953 2.371 -15.992 1 50 220 VAL B CA 1
ATOM 3527 C C . VAL B 1 220 ? 22.891 3.779 -16.578 1 50 220 VAL B C 1
ATOM 3529 O O . VAL B 1 220 ? 23.234 3.988 -17.75 1 50 220 VAL B O 1
ATOM 3532 N N . ASP B 1 221 ? 21.953 4.699 -16.406 1 40.44 221 ASP B N 1
ATOM 3533 C CA . ASP B 1 221 ? 22.312 6.062 -16.781 1 40.44 221 ASP B CA 1
ATOM 3534 C C . ASP B 1 221 ? 23.812 6.297 -16.609 1 40.44 221 ASP B C 1
ATOM 3536 O O . ASP B 1 221 ? 24.328 6.227 -15.5 1 40.44 221 ASP B O 1
ATOM 3540 N N . GLY B 1 222 ? 24.688 5.871 -17.375 1 30.67 222 GLY B N 1
ATOM 3541 C CA . GLY B 1 222 ? 26.016 6.359 -17.734 1 30.67 222 GLY B CA 1
ATOM 3542 C C . GLY B 1 222 ? 26.094 7.871 -17.781 1 30.67 222 GLY B C 1
ATOM 3543 O O . GLY B 1 222 ? 25.281 8.531 -18.438 1 30.67 222 GLY B O 1
ATOM 3544 N N . ILE B 1 223 ? 26.422 8.617 -16.766 1 26.64 223 ILE B N 1
ATOM 3545 C CA . ILE B 1 223 ? 27.281 9.742 -17.109 1 26.64 223 ILE B CA 1
ATOM 3546 C C . ILE B 1 223 ? 28.375 9.281 -18.062 1 26.64 223 ILE B C 1
ATOM 3548 O O . ILE B 1 223 ? 29.266 8.516 -17.688 1 26.64 223 ILE B O 1
ATOM 3552 N N . LYS B 1 224 ? 28.109 8.852 -19.188 1 17.16 224 LYS B N 1
ATOM 3553 C CA . LYS B 1 224 ? 29.047 9.109 -20.266 1 17.16 224 LYS B CA 1
ATOM 3554 C C . LYS B 1 224 ? 29.219 10.602 -20.516 1 17.16 224 LYS B C 1
ATOM 3556 O O . LYS B 1 224 ? 28.234 11.344 -20.516 1 17.16 224 LYS B O 1
#

Nearest PDB structures (foldseek):
  3ntv-assembly1_B  TM=9.318E-01  e=1.523E-20  Staphylococcus aureus subsp. aureus MW2
  5log-assembly1_A  TM=8.883E-01  e=3.926E-18  Myxococcus xanthus
  5lhm-assembly1_A  TM=8.944E-01  e=5.618E-18  Myxococcus xanthus
  5log-assembly1_B  TM=8.829E-01  e=4.697E-18  Myxococcus xanthus
  4pca-assembly3_D-4  TM=8.863E-01  e=4.134E-16  Anaplasma phagocytophilum str. HGE1

Secondary structure (DSSP, 8-state):
--SSB-HHHHHHHHHHSPPP-HHHHHHHHHHHHTT-----HHHHHHHHHHHHHH--SEEEEE--TTSHHHHHHHHHH-TT-EEEEEE--HHHHHHHHHHHHHHT-TTTEEEEES-HHHHHHH--S-EEEEEE---TT-HHHHHHHHGGGEEEEEEEEEES-STTTTTT-GGG--GGGHHHHHHHHHHHHHHHH-TTEEEEEE-STT-EEEEEE-S-TT--TT--/--SSB-HHHHHHHHHHSPPP-HHHHHHHHHHHHTT-----HHHHHHHHHHHHHH--SEEEEE--TTSHHHHHHHHHH-TT-EEEEEE--HHHHHHHHHHHHHHT-TTTEEEEES-HHHHHHH--S-EEEEEE---TT-HHHHHHHHGGGEEEEEEEEEES-STTTTTT-GGG--GGGHHHHHHHHHHHHHHHH-TTEEEEEE-STT-EEEEEE-S-TT------

Foldseek 3Di:
DFPFDDPVVQVVLLVPDDDDDDLLNVVVVVCVVVVPDDDDPNVLVVVLVVCLVQLWQEEEEEDQQLNNSVLSSCVSNDPSHAYEYEDADPVRVVNNCVSCVVSVCNVRYHYDYHDRLVVLLVDDAATQEYEYPDDLAQVVSNCVSCVQRYDQQHKYKYPLLCVSVCLVDVVVDDPVCVNSSVRSVVVVVPQVPADQWPWDWDSRGSIMIIIHGNDHPPCPPPPD/DFPFDDPVVQVVLLVPDDDDDDLLNVVVVVCVVVVPDDDDPNVLVVVLVVCLVLLWQEEEEEDQQLNNSVLSSCVSNDPSAAYEYEDADPVRVVNNCVSCVVSVCNVRYHYDYHDRLVVLLVDDAATQEYEYPDDLAQVVSNCVSCVQRYDQQHKYKYPLLCVSVCLVDVVVDDPVCVNSSVRSVVVVVPQVPADQWPWDWDSRGSIMIIIHGNDHPPPPPDPD

Radius of gyration: 21.66 Å; Cα contacts (8 Å, |Δi|>4): 895; chains: 2; bounding box: 59×60×54 Å

Organism: Clostridioides difficile (strain 630) (NCBI:txid272563)

pLDDT: mean 93.62, std 11.17, range [17.16, 98.81]